Protein 6V33 (pdb70)

Sequence (491 aa):
PIRLLVVSDNKPLSATLLQCIEALAGDLTVDVDLRRYTAYNHTPQSMVDLGARRVIDVKDESVVDLIIEHYDLVLSVHCKQLFPKRLVEGVRCINFHPGFNPFNRGWYPQAFSILNGLPAGATIHVMDEAIDHGHIIVQRQVEVGSGDTSLEVYNKVVEEVEKALMHEECLADILQGQYEVFKPLSEGNYNGIKAYNELCQLDLEETGSLRDHINLLRATSHGDFKNAYFIDESGDKYFIKVVLEKALRHSPIRRLLVVSDNKPLSATLLQCIEALAGDLTVDVDLRYTAYNHTPQSMVDLGARVIDVKDESVVDLIIEHYDLVLSVHCKQLFPKRLVEGVRCINFHPGFNPFNRGWYPQAFSILNGLPAGATIHVMDEAIDHGHIIVQRQVEVGSGDTSLEVYNKVVEVEKALMHECLADILQGQYEVFKPLSEGNYNGIKAYNELCQLDLEETGSLRDHINLLRATSHGDFKNAYFIDESGDKYFIKVVLEKAL

Organism: NCBI:txid200452

Radius of gyration: 31.63 Å; Cα contacts (8 Å, |Δi|>4): 1034; chains: 2; bounding box: 49×87×75 Å

Solvent-accessible surface area: 23309 Å² total; per-residue (Å²): 134,33,93,0,0,0,0,0,22,20,70,67,0,0,21,29,1,44,115,11,11,130,82,38,58,76,122,30,94,25,98,46,48,14,37,25,0,58,107,15,169,114,34,115,48,1,58,103,47,67,6,148,77,17,60,0,97,59,115,67,35,1,73,94,3,60,123,95,24,62,0,0,0,2,0,32,26,103,16,91,5,37,104,103,0,15,121,37,20,80,1,0,15,1,6,22,0,36,2,6,49,0,22,11,92,95,4,7,1,15,3,11,59,70,72,59,36,2,0,0,0,1,3,43,24,52,96,45,70,18,46,3,77,1,21,36,37,88,88,10,126,55,28,38,14,19,10,4,53,70,0,51,73,83,0,12,95,25,1,54,36,0,0,144,110,24,2,32,66,1,4,73,37,110,60,157,63,106,151,16,145,56,114,32,52,91,17,20,81,149,40,17,74,102,35,7,108,17,78,29,116,69,92,14,27,1,75,80,4,4,29,24,2,16,0,1,3,24,31,132,138,108,24,0,48,10,94,34,172,92,54,43,71,30,27,4,48,4,61,27,88,122,18,106,106,158,151,58,32,101,0,0,0,0,0,21,25,71,73,0,0,39,13,0,42,128,7,8,113,80,29,61,75,126,29,81,26,77,52,34,14,26,30,0,35,112,11,158,117,33,116,48,0,65,89,44,67,8,142,73,3,49,0,88,64,106,71,39,0,73,103,4,60,119,81,37,73,1,0,0,3,0,37,27,109,12,95,10,36,106,106,0,18,123,32,19,81,2,0,16,1,8,20,0,33,2,12,61,0,24,13,105,94,4,6,0,12,2,7,63,69,66,65,40,2,0,0,0,0,3,40,29,52,114,48,69,16,61,5,67,1,13,42,43,91,103,18,147,53,16,33,12,19,11,4,57,65,0,53,71,74,0,14,95,26,0,49,35,0,0,119,108,20,4,35,66,1,8,90,35,116,56,160,60,96,154,20,197,67,104,39,45,94,19,22,69,157,35,14,80,115,33,6,111,16,78,21,119,68,90,14,22,0,81,80,3,4,28,26,2,20,0,1,3,25,31,132,143,130,24,0,47,10,97,19,149,91,50,48,72,25,31,4,55,3,61,27,95,117,30,147

Structure (mmCIF, N/CA/C/O backbone):
data_6V33
#
_entry.id   6V33
#
_cell.length_a   90.364
_cell.length_b   90.364
_cell.length_c   124.647
_cell.angle_alpha   90.000
_cell.angle_beta   90.000
_cell.angle_gamma   120.000
#
_symmetry.space_group_name_H-M   'P 32 2 1'
#
loop_
_entity.id
_entity.type
_entity.pdbx_description
1 polymer 'dTDP-4-amino-4,6-dideoxyglucose formyltransferase'
2 non-polymer dTDP-4-amino-4,6-dideoxyglucose
3 non-polymer 'FOLIC ACID'
4 non-polymer 1,2-ETHANEDIOL
5 water water
#
loop_
_atom_site.group_PDB
_atom_site.id
_atom_site.type_symbol
_atom_site.label_atom_id
_atom_site.label_alt_id
_atom_site.label_comp_id
_atom_site.label_asym_id
_atom_site.label_entity_id
_atom_site.label_seq_id
_atom_site.pdbx_PDB_ins_code
_atom_site.Cartn_x
_atom_site.Cartn_y
_atom_site.Cartn_z
_atom_site.occupancy
_atom_site.B_iso_or_equiv
_atom_site.auth_seq_id
_atom_site.auth_comp_id
_atom_site.auth_asym_id
_atom_site.auth_atom_id
_atom_site.pdbx_PDB_model_num
ATOM 1 N N . PRO A 1 12 ? 4.524 -76.767 33.412 1.00 52.15 12 PRO A N 1
ATOM 2 C CA . PRO A 1 12 ? 3.832 -75.774 32.539 1.00 53.88 12 PRO A CA 1
ATOM 3 C C . PRO A 1 12 ? 3.694 -74.371 33.175 1.00 49.96 12 PRO A C 1
ATOM 4 O O . PRO A 1 12 ? 2.687 -74.095 33.777 1.00 54.92 12 PRO A O 1
ATOM 8 N N . ILE A 1 13 ? 4.712 -73.515 33.039 1.00 46.70 13 ILE A N 1
ATOM 9 C CA . ILE A 1 13 ? 4.824 -72.206 33.755 1.00 39.88 13 ILE A CA 1
ATOM 10 C C . ILE A 1 13 ? 3.711 -71.264 33.284 1.00 38.90 13 ILE A C 1
ATOM 11 O O . ILE A 1 13 ? 3.630 -70.948 32.083 1.00 41.27 13 ILE A O 1
ATOM 16 N N . ARG A 1 14 ? 2.881 -70.793 34.204 1.00 41.39 14 ARG A N 1
ATOM 17 C CA . ARG A 1 14 ? 1.785 -69.850 33.871 1.00 41.54 14 ARG A CA 1
ATOM 18 C C . ARG A 1 14 ? 2.318 -68.427 34.036 1.00 38.79 14 ARG A C 1
ATOM 19 O O . ARG A 1 14 ? 2.489 -68.000 35.187 1.00 38.52 14 ARG A O 1
ATOM 27 N N . LEU A 1 15 ? 2.526 -67.722 32.917 1.00 35.12 15 LEU A N 1
ATOM 28 C CA . LEU A 1 15 ? 3.173 -66.386 32.856 1.00 33.46 15 LEU A CA 1
ATOM 29 C C . LEU A 1 15 ? 2.164 -65.324 32.457 1.00 31.54 15 LEU A C 1
ATOM 30 O O . LEU A 1 15 ? 1.540 -65.443 31.387 1.00 31.83 15 LEU A O 1
ATOM 35 N N . LEU A 1 16 ? 2.079 -64.284 33.261 1.00 27.23 16 LEU A N 1
ATOM 36 C CA . LEU A 1 16 ? 1.371 -63.048 32.936 1.00 27.45 16 LEU A CA 1
ATOM 37 C C . LEU A 1 16 ? 2.460 -62.033 32.561 1.00 32.95 16 LEU A C 1
ATOM 38 O O . LEU A 1 16 ? 3.386 -61.816 33.380 1.00 30.00 16 LEU A O 1
ATOM 43 N N . VAL A 1 17 ? 2.365 -61.435 31.374 1.00 29.60 17 VAL A N 1
ATOM 44 C CA . VAL A 1 17 ? 3.256 -60.303 31.007 1.00 33.80 17 VAL A CA 1
ATOM 45 C C . VAL A 1 17 ? 2.415 -59.031 31.004 1.00 32.15 17 VAL A C 1
ATOM 46 O O . VAL A 1 17 ? 1.387 -58.972 30.290 1.00 28.40 17 VAL A O 1
ATOM 50 N N . VAL A 1 18 ? 2.865 -58.033 31.735 1.00 27.68 18 VAL A N 1
ATOM 51 C CA . VAL A 1 18 ? 2.135 -56.763 31.829 1.00 26.20 18 VAL A CA 1
ATOM 52 C C . VAL A 1 18 ? 3.041 -55.718 31.209 1.00 31.19 18 VAL A C 1
ATOM 53 O O . VAL A 1 18 ? 4.095 -55.440 31.793 1.00 27.71 18 VAL A O 1
ATOM 57 N N . SER A 1 19 ? 2.637 -55.174 30.061 1.00 31.45 19 SER A N 1
ATOM 58 C CA . SER A 1 19 ? 3.518 -54.320 29.222 1.00 30.74 19 SER A CA 1
ATOM 59 C C . SER A 1 19 ? 2.715 -53.246 28.512 1.00 33.80 19 SER A C 1
ATOM 60 O O . SER A 1 19 ? 1.600 -53.576 28.007 1.00 35.33 19 SER A O 1
ATOM 63 N N . ASP A 1 20 ? 3.259 -52.024 28.471 1.00 31.13 20 ASP A N 1
ATOM 64 C CA . ASP A 1 20 ? 2.736 -50.941 27.617 1.00 34.31 20 ASP A CA 1
ATOM 65 C C . ASP A 1 20 ? 3.693 -50.661 26.446 1.00 35.21 20 ASP A C 1
ATOM 66 O O . ASP A 1 20 ? 3.521 -49.625 25.792 1.00 40.17 20 ASP A O 1
ATOM 71 N N . ASN A 1 21 ? 4.607 -51.576 26.145 1.00 31.87 21 ASN A N 1
ATOM 72 C CA . ASN A 1 21 ? 5.650 -51.403 25.092 1.00 32.39 21 ASN A CA 1
ATOM 73 C C . ASN A 1 21 ? 5.561 -52.528 24.068 1.00 33.44 21 ASN A C 1
ATOM 74 O O . ASN A 1 21 ? 5.921 -53.668 24.422 1.00 29.46 21 ASN A O 1
ATOM 79 N N . LYS A 1 22 ? 5.151 -52.209 22.822 1.00 29.53 22 LYS A N 1
ATOM 80 C CA . LYS A 1 22 ? 4.951 -53.233 21.771 1.00 31.77 22 LYS A CA 1
ATOM 81 C C . LYS A 1 22 ? 6.277 -53.906 21.408 1.00 27.66 22 LYS A C 1
ATOM 82 O O . LYS A 1 22 ? 6.357 -55.129 21.380 1.00 30.05 22 LYS A O 1
ATOM 88 N N . PRO A 1 23 ? 7.358 -53.178 21.082 1.00 30.87 23 PRO A N 1
ATOM 89 C CA . PRO A 1 23 ? 8.551 -53.837 20.540 1.00 34.54 23 PRO A CA 1
ATOM 90 C C . PRO A 1 23 ? 9.182 -54.807 21.558 1.00 32.73 23 PRO A C 1
ATOM 91 O O . PRO A 1 23 ? 9.614 -55.843 21.161 1.00 33.76 23 PRO A O 1
ATOM 95 N N . LEU A 1 24 ? 9.268 -54.416 22.839 1.00 31.15 24 LEU A N 1
ATOM 96 C CA . LEU A 1 24 ? 9.782 -55.291 23.933 1.00 30.03 24 LEU A CA 1
ATOM 97 C C . LEU A 1 24 ? 8.840 -56.481 24.158 1.00 28.57 24 LEU A C 1
ATOM 98 O O . LEU A 1 24 ? 9.352 -57.570 24.390 1.00 27.50 24 LEU A O 1
ATOM 103 N N . SER A 1 25 ? 7.524 -56.273 24.153 1.00 28.97 25 SER A N 1
ATOM 104 C CA . SER A 1 25 ? 6.526 -57.365 24.253 1.00 29.58 25 SER A CA 1
ATOM 105 C C . SER A 1 25 ? 6.716 -58.323 23.075 1.00 30.78 25 SER A C 1
ATOM 106 O O . SER A 1 25 ? 6.787 -59.522 23.308 1.00 29.54 25 SER A O 1
ATOM 109 N N . ALA A 1 26 ? 6.856 -57.809 21.849 1.00 31.78 26 ALA A N 1
ATOM 110 C CA . ALA A 1 26 ? 7.049 -58.655 20.649 1.00 32.33 26 ALA A CA 1
ATOM 111 C C . ALA A 1 26 ? 8.328 -59.480 20.832 1.00 33.00 26 ALA A C 1
ATOM 112 O O . ALA A 1 26 ? 8.279 -60.715 20.714 1.00 30.94 26 ALA A O 1
ATOM 114 N N . THR A 1 27 ? 9.424 -58.852 21.252 1.00 33.50 27 THR A N 1
ATOM 115 C CA . THR A 1 27 ? 10.697 -59.565 21.510 1.00 33.14 27 THR A CA 1
ATOM 116 C C . THR A 1 27 ? 10.476 -60.642 22.564 1.00 34.60 27 THR A C 1
ATOM 117 O O . THR A 1 27 ? 11.000 -61.803 22.377 1.00 33.43 27 THR A O 1
ATOM 121 N N . LEU A 1 28 ? 9.773 -60.300 23.645 1.00 32.55 28 LEU A N 1
ATOM 122 C CA . LEU A 1 28 ? 9.590 -61.272 24.752 1.00 34.98 28 LEU A CA 1
ATOM 123 C C . LEU A 1 28 ? 8.806 -62.484 24.241 1.00 33.84 28 LEU A C 1
ATOM 124 O O . LEU A 1 28 ? 9.230 -63.587 24.511 1.00 33.71 28 LEU A O 1
ATOM 129 N N . LEU A 1 29 ? 7.715 -62.268 23.508 1.00 37.21 29 LEU A N 1
ATOM 130 C CA . LEU A 1 29 ? 6.870 -63.367 22.930 1.00 37.31 29 LEU A CA 1
ATOM 131 C C . LEU A 1 29 ? 7.724 -64.267 22.021 1.00 41.08 29 LEU A C 1
ATOM 132 O O . LEU A 1 29 ? 7.582 -65.515 22.123 1.00 39.78 29 LEU A O 1
ATOM 137 N N . GLN A 1 30 ? 8.627 -63.678 21.226 1.00 42.88 30 GLN A N 1
ATOM 138 C CA . GLN A 1 30 ? 9.533 -64.409 20.296 1.00 45.27 30 GLN A CA 1
ATOM 139 C C . GLN A 1 30 ? 10.528 -65.254 21.089 1.00 44.17 30 GLN A C 1
ATOM 140 O O . GLN A 1 30 ? 10.781 -66.408 20.653 1.00 40.15 30 GLN A O 1
ATOM 146 N N . CYS A 1 31 ? 11.121 -64.705 22.158 1.00 38.71 31 CYS A N 1
ATOM 147 C CA . CYS A 1 31 ? 12.066 -65.448 23.039 1.00 43.13 31 CYS A CA 1
ATOM 148 C C . CYS A 1 31 ? 11.361 -66.648 23.667 1.00 43.75 31 CYS A C 1
ATOM 149 O O . CYS A 1 31 ? 12.002 -67.700 23.769 1.00 42.77 31 CYS A O 1
ATOM 152 N N . ILE A 1 32 ? 10.119 -66.465 24.118 1.00 40.46 32 ILE A N 1
ATOM 153 C CA . ILE A 1 32 ? 9.326 -67.536 24.777 1.00 45.24 32 ILE A CA 1
ATOM 154 C C . ILE A 1 32 ? 9.030 -68.606 23.718 1.00 48.63 32 ILE A C 1
ATOM 155 O O . ILE A 1 32 ? 9.347 -69.782 24.001 1.00 54.09 32 ILE A O 1
ATOM 160 N N . GLU A 1 33 ? 8.541 -68.214 22.531 1.00 49.34 33 GLU A N 1
ATOM 161 C CA . GLU A 1 33 ? 8.235 -69.154 21.419 1.00 52.33 33 GLU A CA 1
ATOM 162 C C . GLU A 1 33 ? 9.507 -69.934 21.073 1.00 59.00 33 GLU A C 1
ATOM 163 O O . GLU A 1 33 ? 9.388 -71.146 20.843 1.00 57.44 33 GLU A O 1
ATOM 169 N N . ALA A 1 34 ? 10.684 -69.293 21.082 1.00 51.31 34 ALA A N 1
ATOM 170 C CA . ALA A 1 34 ? 11.958 -69.970 20.741 1.00 53.84 34 ALA A CA 1
ATOM 171 C C . ALA A 1 34 ? 12.365 -70.968 21.839 1.00 53.46 34 ALA A C 1
ATOM 172 O O . ALA A 1 34 ? 13.208 -71.822 21.552 1.00 52.87 34 ALA A O 1
ATOM 174 N N . LEU A 1 35 ? 11.794 -70.894 23.042 1.00 51.15 35 LEU A N 1
ATOM 175 C CA . LEU A 1 35 ? 12.148 -71.797 24.179 1.00 54.70 35 LEU A CA 1
ATOM 176 C C . LEU A 1 35 ? 11.162 -72.976 24.260 1.00 59.52 35 LEU A C 1
ATOM 177 O O . LEU A 1 35 ? 11.427 -73.927 25.034 1.00 60.63 35 LEU A O 1
ATOM 182 N N . ALA A 1 36 ? 10.067 -72.930 23.494 1.00 65.76 36 ALA A N 1
ATOM 183 C CA . ALA A 1 36 ? 8.952 -73.907 23.567 1.00 67.63 36 ALA A CA 1
ATOM 184 C C . ALA A 1 36 ? 9.454 -75.337 23.291 1.00 64.46 36 ALA A C 1
ATOM 185 O O . ALA A 1 36 ? 8.641 -76.250 23.400 1.00 65.34 36 ALA A O 1
ATOM 187 N N . GLY A 1 37 ? 10.739 -75.529 22.977 1.00 63.94 37 GLY A N 1
ATOM 188 C CA . GLY A 1 37 ? 11.350 -76.857 22.780 1.00 71.03 37 GLY A CA 1
ATOM 189 C C . GLY A 1 37 ? 11.741 -77.504 24.097 1.00 72.39 37 GLY A C 1
ATOM 190 O O . GLY A 1 37 ? 11.709 -78.744 24.167 1.00 72.20 37 GLY A O 1
ATOM 191 N N . ASP A 1 38 ? 12.073 -76.701 25.113 1.00 74.24 38 ASP A N 1
ATOM 192 C CA . ASP A 1 38 ? 12.706 -77.169 26.378 1.00 72.16 38 ASP A CA 1
ATOM 193 C C . ASP A 1 38 ? 11.838 -76.793 27.593 1.00 66.64 38 ASP A C 1
ATOM 194 O O . ASP A 1 38 ? 12.148 -77.214 28.713 1.00 61.67 38 ASP A O 1
ATOM 199 N N . LEU A 1 39 ? 10.802 -75.987 27.401 1.00 62.29 39 LEU A N 1
ATOM 200 C CA . LEU A 1 39 ? 10.134 -75.278 28.516 1.00 57.05 39 LEU A CA 1
ATOM 201 C C . LEU A 1 39 ? 8.759 -74.873 28.030 1.00 53.39 39 LEU A C 1
ATOM 202 O O . LEU A 1 39 ? 8.676 -74.143 27.019 1.00 56.96 39 LEU A O 1
ATOM 207 N N . THR A 1 40 ? 7.722 -75.400 28.651 1.00 53.88 40 THR A N 1
ATOM 208 C CA . THR A 1 40 ? 6.335 -75.087 28.245 1.00 52.69 40 THR A CA 1
ATOM 209 C C . THR A 1 40 ? 5.904 -73.883 29.071 1.00 48.80 40 THR A C 1
ATOM 210 O O . THR A 1 40 ? 6.072 -73.907 30.305 1.00 47.88 40 THR A O 1
ATOM 214 N N . VAL A 1 41 ? 5.482 -72.823 28.387 1.00 48.76 41 VAL A N 1
ATOM 215 C CA . VAL A 1 41 ? 5.008 -71.561 29.019 1.00 46.66 41 VAL A CA 1
ATOM 216 C C . VAL A 1 41 ? 3.653 -71.235 28.412 1.00 46.75 41 VAL A C 1
ATOM 217 O O . VAL A 1 41 ? 3.549 -71.277 27.191 1.00 42.84 41 VAL A O 1
ATOM 221 N N . ASP A 1 42 ? 2.655 -71.025 29.256 1.00 39.36 42 ASP A N 1
ATOM 222 C CA . ASP A 1 42 ? 1.357 -70.437 28.872 1.00 44.70 42 ASP A CA 1
ATOM 223 C C . ASP A 1 42 ? 1.413 -68.942 29.174 1.00 42.20 42 ASP A C 1
ATOM 224 O O . ASP A 1 42 ? 1.452 -68.584 30.341 1.00 38.94 42 ASP A O 1
ATOM 229 N N . VAL A 1 43 ? 1.376 -68.099 28.149 1.00 40.62 43 VAL A N 1
ATOM 230 C CA . VAL A 1 43 ? 1.586 -66.637 28.322 1.00 40.42 43 VAL A CA 1
ATOM 231 C C . VAL A 1 43 ? 0.244 -65.929 28.203 1.00 39.61 43 VAL A C 1
ATOM 232 O O . VAL A 1 43 ? -0.446 -66.138 27.174 1.00 40.07 43 VAL A O 1
ATOM 236 N N . ASP A 1 44 ? -0.073 -65.046 29.145 1.00 36.55 44 ASP A N 1
ATOM 237 C CA . ASP A 1 44 ? -1.082 -63.995 28.890 1.00 36.97 44 ASP A CA 1
ATOM 238 C C . ASP A 1 44 ? -0.351 -62.681 28.785 1.00 38.70 44 ASP A C 1
ATOM 239 O O . ASP A 1 44 ? 0.542 -62.436 29.643 1.00 34.02 44 ASP A O 1
ATOM 244 N N . LEU A 1 45 ? -0.741 -61.878 27.791 1.00 36.72 45 LEU A N 1
ATOM 245 C CA . LEU A 1 45 ? -0.162 -60.546 27.579 1.00 32.64 45 LEU A CA 1
ATOM 246 C C . LEU A 1 45 ? -1.233 -59.516 27.868 1.00 32.55 45 LEU A C 1
ATOM 247 O O . LEU A 1 45 ? -2.324 -59.631 27.273 1.00 33.91 45 LEU A O 1
ATOM 252 N N . ARG A 1 46 ? -0.906 -58.508 28.668 1.00 30.27 46 ARG A N 1
ATOM 253 C CA A ARG A 1 46 ? -1.859 -57.431 29.048 0.50 31.03 46 ARG A CA 1
ATOM 254 C CA B ARG A 1 46 ? -1.864 -57.432 29.019 0.50 32.45 46 ARG A CA 1
ATOM 255 C C . ARG A 1 46 ? -1.130 -56.089 29.026 1.00 32.66 46 ARG A C 1
ATOM 256 O O . ARG A 1 46 ? 0.098 -56.060 29.266 1.00 32.97 46 ARG A O 1
ATOM 271 N N . TYR A 1 47 ? -1.873 -55.023 28.800 1.00 30.35 47 TYR A N 1
ATOM 272 C CA . TYR A 1 47 ? -1.394 -53.635 28.874 1.00 34.32 47 TYR A CA 1
ATOM 273 C C . TYR A 1 47 ? -2.243 -52.986 29.944 1.00 29.05 47 TYR A C 1
ATOM 274 O O . TYR A 1 47 ? -3.208 -53.586 30.378 1.00 33.41 47 TYR A O 1
ATOM 283 N N . THR A 1 48 ? -1.916 -51.775 30.329 1.00 32.97 48 THR A N 1
ATOM 284 C CA . THR A 1 48 ? -2.541 -51.172 31.525 1.00 38.04 48 THR A CA 1
ATOM 285 C C . THR A 1 48 ? -3.460 -50.022 31.130 1.00 42.06 48 THR A C 1
ATOM 286 O O . THR A 1 48 ? -3.346 -49.502 29.968 1.00 40.36 48 THR A O 1
ATOM 290 N N . ALA A 1 49 ? -4.284 -49.640 32.108 1.00 49.46 49 ALA A N 1
ATOM 291 C CA . ALA A 1 49 ? -5.343 -48.611 32.031 1.00 54.51 49 ALA A CA 1
ATOM 292 C C . ALA A 1 49 ? -4.724 -47.274 31.643 1.00 62.79 49 ALA A C 1
ATOM 293 O O . ALA A 1 49 ? -5.398 -46.487 30.957 1.00 79.38 49 ALA A O 1
ATOM 295 N N . TYR A 1 50 ? -3.474 -47.033 32.024 1.00 53.27 50 TYR A N 1
ATOM 296 C CA . TYR A 1 50 ? -2.780 -45.760 31.709 1.00 57.55 50 TYR A CA 1
ATOM 297 C C . TYR A 1 50 ? -2.416 -45.715 30.223 1.00 55.65 50 TYR A C 1
ATOM 298 O O . TYR A 1 50 ? -2.151 -44.610 29.713 1.00 67.97 50 TYR A O 1
ATOM 307 N N . ASN A 1 51 ? -2.382 -46.856 29.537 1.00 48.69 51 ASN A N 1
ATOM 308 C CA . ASN A 1 51 ? -2.081 -46.862 28.085 1.00 46.79 51 ASN A CA 1
ATOM 309 C C . ASN A 1 51 ? -3.196 -46.076 27.366 1.00 50.65 51 ASN A C 1
ATOM 310 O O . ASN A 1 51 ? -4.298 -46.628 27.112 1.00 48.67 51 ASN A O 1
ATOM 315 N N . HIS A 1 52 ? -2.927 -44.821 27.046 1.00 53.60 52 HIS A N 1
ATOM 316 C CA . HIS A 1 52 ? -3.864 -43.931 26.312 1.00 65.19 52 HIS A CA 1
ATOM 317 C C . HIS A 1 52 ? -3.978 -44.380 24.849 1.00 56.66 52 HIS A C 1
ATOM 318 O O . HIS A 1 52 ? -4.963 -43.992 24.203 1.00 61.79 52 HIS A O 1
ATOM 325 N N . THR A 1 53 ? -3.016 -45.160 24.346 1.00 56.76 53 THR A N 1
ATOM 326 C CA . THR A 1 53 ? -2.843 -45.477 22.898 1.00 51.04 53 THR A CA 1
ATOM 327 C C . THR A 1 53 ? -2.431 -46.936 22.735 1.00 43.60 53 THR A C 1
ATOM 328 O O . THR A 1 53 ? -1.326 -47.279 22.303 1.00 43.14 53 THR A O 1
ATOM 332 N N . PRO A 1 54 ? -3.380 -47.837 23.007 1.00 40.87 54 PRO A N 1
ATOM 333 C CA . PRO A 1 54 ? -3.069 -49.258 23.143 1.00 37.88 54 PRO A CA 1
ATOM 334 C C . PRO A 1 54 ? -3.158 -50.178 21.922 1.00 40.03 54 PRO A C 1
ATOM 335 O O . PRO A 1 54 ? -3.092 -51.403 22.136 1.00 34.49 54 PRO A O 1
ATOM 339 N N . GLN A 1 55 ? -3.340 -49.634 20.708 1.00 41.53 55 GLN A N 1
ATOM 340 C CA . GLN A 1 55 ? -3.727 -50.477 19.541 1.00 39.71 55 GLN A CA 1
ATOM 341 C C . GLN A 1 55 ? -2.558 -51.376 19.158 1.00 39.00 55 GLN A C 1
ATOM 342 O O . GLN A 1 55 ? -2.823 -52.550 18.775 1.00 43.24 55 GLN A O 1
ATOM 348 N N . SER A 1 56 ? -1.324 -50.877 19.290 1.00 35.39 56 SER A N 1
ATOM 349 C CA . SER A 1 56 ? -0.097 -51.645 18.942 1.00 39.10 56 SER A CA 1
ATOM 350 C C . SER A 1 56 ? 0.039 -52.861 19.865 1.00 38.67 56 SER A C 1
ATOM 351 O O . SER A 1 56 ? 0.496 -53.937 19.381 1.00 41.18 56 SER A O 1
ATOM 354 N N . MET A 1 57 ? -0.316 -52.699 21.146 1.00 32.41 57 MET A N 1
ATOM 355 C CA . MET A 1 57 ? -0.425 -53.851 22.083 1.00 33.31 57 MET A CA 1
ATOM 356 C C . MET A 1 57 ? -1.611 -54.747 21.669 1.00 32.74 57 MET A C 1
ATOM 357 O O . MET A 1 57 ? -1.463 -56.012 21.639 1.00 32.54 57 MET A O 1
ATOM 362 N N . VAL A 1 58 ? -2.786 -54.173 21.369 1.00 36.48 58 VAL A N 1
ATOM 363 C CA . VAL A 1 58 ? -3.964 -55.005 20.956 1.00 35.54 58 VAL A CA 1
ATOM 364 C C . VAL A 1 58 ? -3.556 -55.868 19.753 1.00 36.96 58 VAL A C 1
ATOM 365 O O . VAL A 1 58 ? -3.989 -57.013 19.701 1.00 39.32 58 VAL A O 1
ATOM 369 N N . ASP A 1 59 ? -2.758 -55.322 18.834 1.00 40.54 59 ASP A N 1
ATOM 370 C CA . ASP A 1 59 ? -2.297 -56.019 17.594 1.00 40.39 59 ASP A CA 1
ATOM 371 C C . ASP A 1 59 ? -1.492 -57.269 17.950 1.00 39.40 59 ASP A C 1
ATOM 372 O O . ASP A 1 59 ? -1.490 -58.209 17.123 1.00 39.85 59 ASP A O 1
ATOM 377 N N . LEU A 1 60 ? -0.853 -57.285 19.131 1.00 38.45 60 LEU A N 1
ATOM 378 C CA . LEU A 1 60 ? -0.104 -58.465 19.655 1.00 39.60 60 LEU A CA 1
ATOM 379 C C . LEU A 1 60 ? -1.025 -59.431 20.403 1.00 37.05 60 LEU A C 1
ATOM 380 O O . LEU A 1 60 ? -0.496 -60.390 20.926 1.00 39.24 60 LEU A O 1
ATOM 385 N N . GLY A 1 61 ? -2.326 -59.152 20.521 1.00 37.22 61 GLY A N 1
ATOM 386 C CA . GLY A 1 61 ? -3.308 -60.029 21.188 1.00 36.89 61 GLY A CA 1
ATOM 387 C C . GLY A 1 61 ? -3.552 -59.639 22.632 1.00 40.32 61 GLY A C 1
ATOM 388 O O . GLY A 1 61 ? -4.236 -60.383 23.353 1.00 46.93 61 GLY A O 1
ATOM 389 N N . ALA A 1 62 ? -3.061 -58.483 23.063 1.00 39.16 62 ALA A N 1
ATOM 390 C CA . ALA A 1 62 ? -3.163 -58.045 24.469 1.00 39.07 62 ALA A CA 1
ATOM 391 C C . ALA A 1 62 ? -4.564 -57.500 24.751 1.00 37.41 62 ALA A C 1
ATOM 392 O O . ALA A 1 62 ? -5.250 -57.122 23.803 1.00 44.20 62 ALA A O 1
ATOM 394 N N . ARG A 1 63 ? -4.964 -57.414 26.020 1.00 37.71 63 ARG A N 1
ATOM 395 C CA A ARG A 1 63 ? -6.078 -56.511 26.425 0.50 39.15 63 ARG A CA 1
ATOM 396 C CA B ARG A 1 63 ? -6.128 -56.601 26.477 0.50 39.36 63 ARG A CA 1
ATOM 397 C C . ARG A 1 63 ? -5.743 -55.918 27.785 1.00 40.51 63 ARG A C 1
ATOM 398 O O . ARG A 1 63 ? -4.638 -56.240 28.292 1.00 37.45 63 ARG A O 1
ATOM 413 N N . VAL A 1 64 ? -6.620 -55.041 28.289 1.00 33.18 64 VAL A N 1
ATOM 414 C CA . VAL A 1 64 ? -6.305 -54.166 29.443 1.00 34.89 64 VAL A CA 1
ATOM 415 C C . VAL A 1 64 ? -6.320 -55.008 30.734 1.00 33.22 64 VAL A C 1
ATOM 416 O O . VAL A 1 64 ? -6.914 -56.061 30.738 1.00 30.93 64 VAL A O 1
ATOM 420 N N . ILE A 1 65 ? -5.543 -54.607 31.741 1.00 32.83 65 ILE A N 1
ATOM 421 C CA . ILE A 1 65 ? -5.597 -55.150 33.130 1.00 32.86 65 ILE A CA 1
ATOM 422 C C . ILE A 1 65 ? -5.419 -53.943 34.031 1.00 35.84 65 ILE A C 1
ATOM 423 O O . ILE A 1 65 ? -4.681 -52.991 33.645 1.00 39.75 65 ILE A O 1
ATOM 428 N N . ASP A 1 66 ? -6.169 -53.907 35.128 1.00 34.71 66 ASP A N 1
ATOM 429 C CA . ASP A 1 66 ? -5.981 -52.918 36.201 1.00 33.46 66 ASP A CA 1
ATOM 430 C C . ASP A 1 66 ? -5.346 -53.685 37.367 1.00 38.04 66 ASP A C 1
ATOM 431 O O . ASP A 1 66 ? -6.023 -54.418 38.098 1.00 29.08 66 ASP A O 1
ATOM 436 N N . VAL A 1 67 ? -4.053 -53.538 37.522 1.00 32.19 67 VAL A N 1
ATOM 437 C CA . VAL A 1 67 ? -3.250 -54.369 38.457 1.00 33.96 67 VAL A CA 1
ATOM 438 C C . VAL A 1 67 ? -3.554 -53.908 39.894 1.00 33.02 67 VAL A C 1
ATOM 439 O O . VAL A 1 67 ? -3.237 -54.637 40.847 1.00 36.08 67 VAL A O 1
ATOM 443 N N . LYS A 1 68 ? -4.138 -52.724 40.066 1.00 36.62 68 LYS A N 1
ATOM 444 C CA . LYS A 1 68 ? -4.509 -52.175 41.393 1.00 38.25 68 LYS A CA 1
ATOM 445 C C . LYS A 1 68 ? -5.877 -52.704 41.825 1.00 37.70 68 LYS A C 1
ATOM 446 O O . LYS A 1 68 ? -6.195 -52.504 42.996 1.00 41.09 68 LYS A O 1
ATOM 452 N N . ASP A 1 69 ? -6.660 -53.304 40.928 1.00 34.47 69 ASP A N 1
ATOM 453 C CA . ASP A 1 69 ? -8.000 -53.868 41.258 1.00 37.01 69 ASP A CA 1
ATOM 454 C C . ASP A 1 69 ? -7.833 -55.097 42.181 1.00 35.17 69 ASP A C 1
ATOM 455 O O . ASP A 1 69 ? -7.159 -56.070 41.771 1.00 31.33 69 ASP A O 1
ATOM 460 N N . GLU A 1 70 ? -8.444 -55.103 43.378 1.00 35.57 70 GLU A N 1
ATOM 461 C CA . GLU A 1 70 ? -8.220 -56.187 44.383 1.00 35.82 70 GLU A CA 1
ATOM 462 C C . GLU A 1 70 ? -8.619 -57.559 43.813 1.00 34.86 70 GLU A C 1
ATOM 463 O O . GLU A 1 70 ? -7.865 -58.496 44.051 1.00 33.03 70 GLU A O 1
ATOM 469 N N . SER A 1 71 ? -9.721 -57.691 43.058 1.00 31.45 71 SER A N 1
ATOM 470 C CA . SER A 1 71 ? -10.141 -58.975 42.441 1.00 31.17 71 SER A CA 1
ATOM 471 C C . SER A 1 71 ? -9.129 -59.424 41.393 1.00 33.28 71 SER A C 1
ATOM 472 O O . SER A 1 71 ? -8.872 -60.616 41.313 1.00 29.84 71 SER A O 1
ATOM 475 N N . VAL A 1 72 ? -8.593 -58.496 40.594 1.00 30.42 72 VAL A N 1
ATOM 476 C CA . VAL A 1 72 ? -7.504 -58.858 39.646 1.00 31.05 72 VAL A CA 1
ATOM 477 C C . VAL A 1 72 ? -6.312 -59.401 40.455 1.00 29.67 72 VAL A C 1
ATOM 478 O O . VAL A 1 72 ? -5.744 -60.450 40.064 1.00 30.47 72 VAL A O 1
ATOM 482 N N . VAL A 1 73 ? -5.931 -58.735 41.549 1.00 29.38 73 VAL A N 1
ATOM 483 C CA . VAL A 1 73 ? -4.804 -59.247 42.397 1.00 32.90 73 VAL A CA 1
ATOM 484 C C . VAL A 1 73 ? -5.101 -60.691 42.826 1.00 31.37 73 VAL A C 1
ATOM 485 O O . VAL A 1 73 ? -4.257 -61.590 42.596 1.00 31.09 73 VAL A O 1
ATOM 489 N N . ASP A 1 74 ? -6.271 -60.941 43.411 1.00 35.82 74 ASP A N 1
ATOM 490 C CA . ASP A 1 74 ? -6.685 -62.316 43.805 1.00 33.88 74 ASP A CA 1
ATOM 491 C C . ASP A 1 74 ? -6.417 -63.257 42.633 1.00 33.71 74 ASP A C 1
ATOM 492 O O . ASP A 1 74 ? -5.878 -64.363 42.835 1.00 30.74 74 ASP A O 1
ATOM 497 N N . LEU A 1 75 ? -6.890 -62.864 41.450 1.00 37.64 75 LEU A N 1
ATOM 498 C CA . LEU A 1 75 ? -6.972 -63.765 40.286 1.00 40.82 75 LEU A CA 1
ATOM 499 C C . LEU A 1 75 ? -5.549 -63.984 39.784 1.00 38.30 75 LEU A C 1
ATOM 500 O O . LEU A 1 75 ? -5.236 -65.126 39.351 1.00 36.25 75 LEU A O 1
ATOM 505 N N . ILE A 1 76 ? -4.682 -62.964 39.882 1.00 33.02 76 ILE A N 1
ATOM 506 C CA . ILE A 1 76 ? -3.291 -63.120 39.344 1.00 34.22 76 ILE A CA 1
ATOM 507 C C . ILE A 1 76 ? -2.562 -64.161 40.209 1.00 31.01 76 ILE A C 1
ATOM 508 O O . ILE A 1 76 ? -1.894 -65.090 39.650 1.00 36.37 76 ILE A O 1
ATOM 513 N N . ILE A 1 77 ? -2.654 -64.001 41.531 1.00 35.39 77 ILE A N 1
ATOM 514 C CA . ILE A 1 77 ? -2.013 -64.889 42.532 1.00 36.79 77 ILE A CA 1
ATOM 515 C C . ILE A 1 77 ? -2.514 -66.314 42.315 1.00 42.41 77 ILE A C 1
ATOM 516 O O . ILE A 1 77 ? -1.734 -67.218 42.559 1.00 39.13 77 ILE A O 1
ATOM 521 N N . GLU A 1 78 ? -3.776 -66.475 41.913 1.00 44.44 78 GLU A N 1
ATOM 522 C CA . GLU A 1 78 ? -4.405 -67.793 41.666 1.00 52.37 78 GLU A CA 1
ATOM 523 C C . GLU A 1 78 ? -3.879 -68.370 40.345 1.00 51.74 78 GLU A C 1
ATOM 524 O O . GLU A 1 78 ? -3.465 -69.525 40.352 1.00 45.54 78 GLU A O 1
ATOM 530 N N . HIS A 1 79 ? -3.905 -67.598 39.256 1.00 44.89 79 HIS A N 1
ATOM 531 C CA . HIS A 1 79 ? -3.746 -68.111 37.871 1.00 47.98 79 HIS A CA 1
ATOM 532 C C . HIS A 1 79 ? -2.285 -68.096 37.394 1.00 42.38 79 HIS A C 1
ATOM 533 O O . HIS A 1 79 ? -2.054 -68.675 36.324 1.00 42.15 79 HIS A O 1
ATOM 540 N N . TYR A 1 80 ? -1.319 -67.457 38.073 1.00 38.60 80 TYR A N 1
ATOM 541 C CA . TYR A 1 80 ? 0.031 -67.315 37.460 1.00 37.91 80 TYR A CA 1
ATOM 542 C C . TYR A 1 80 ? 1.151 -67.697 38.414 1.00 36.55 80 TYR A C 1
ATOM 543 O O . TYR A 1 80 ? 1.042 -67.418 39.591 1.00 41.89 80 TYR A O 1
ATOM 552 N N . ASP A 1 81 ? 2.199 -68.319 37.871 1.00 33.86 81 ASP A N 1
ATOM 553 C CA . ASP A 1 81 ? 3.439 -68.691 38.604 1.00 36.19 81 ASP A CA 1
ATOM 554 C C . ASP A 1 81 ? 4.421 -67.505 38.686 1.00 35.96 81 ASP A C 1
ATOM 555 O O . ASP A 1 81 ? 5.317 -67.565 39.518 1.00 32.53 81 ASP A O 1
ATOM 560 N N . LEU A 1 82 ? 4.290 -66.494 37.821 1.00 36.22 82 LEU A N 1
ATOM 561 C CA . LEU A 1 82 ? 5.323 -65.451 37.580 1.00 31.22 82 LEU A CA 1
ATOM 562 C C . LEU A 1 82 ? 4.662 -64.310 36.806 1.00 32.94 82 LEU A C 1
ATOM 563 O O . LEU A 1 82 ? 3.843 -64.569 35.900 1.00 33.50 82 LEU A O 1
ATOM 568 N N . VAL A 1 83 ? 4.925 -63.081 37.199 1.00 28.00 83 VAL A N 1
ATOM 569 C CA . VAL A 1 83 ? 4.486 -61.883 36.448 1.00 27.52 83 VAL A CA 1
ATOM 570 C C . VAL A 1 83 ? 5.745 -61.139 35.991 1.00 29.63 83 VAL A C 1
ATOM 571 O O . VAL A 1 83 ? 6.644 -60.899 36.842 1.00 25.91 83 VAL A O 1
ATOM 575 N N . LEU A 1 84 ? 5.842 -60.857 34.683 1.00 31.66 84 LEU A N 1
ATOM 576 C CA . LEU A 1 84 ? 6.876 -59.958 34.097 1.00 29.75 84 LEU A CA 1
ATOM 577 C C . LEU A 1 84 ? 6.232 -58.621 33.767 1.00 32.56 84 LEU A C 1
ATOM 578 O O . LEU A 1 84 ? 5.249 -58.585 32.964 1.00 33.13 84 LEU A O 1
ATOM 583 N N . SER A 1 85 ? 6.768 -57.568 34.375 1.00 27.07 85 SER A N 1
ATOM 584 C CA . SER A 1 85 ? 6.469 -56.153 34.083 1.00 28.24 85 SER A CA 1
ATOM 585 C C . SER A 1 85 ? 7.484 -55.693 33.032 1.00 29.32 85 SER A C 1
ATOM 586 O O . SER A 1 85 ? 8.706 -55.801 33.303 1.00 28.71 85 SER A O 1
ATOM 589 N N . VAL A 1 86 ? 7.020 -55.301 31.841 1.00 27.73 86 VAL A N 1
ATOM 590 C CA . VAL A 1 86 ? 7.923 -54.747 30.793 1.00 27.18 86 VAL A CA 1
ATOM 591 C C . VAL A 1 86 ? 7.426 -53.375 30.388 1.00 26.94 86 VAL A C 1
ATOM 592 O O . VAL A 1 86 ? 6.531 -53.346 29.562 1.00 29.51 86 VAL A O 1
ATOM 596 N N . HIS A 1 87 ? 7.982 -52.318 30.980 1.00 26.61 87 HIS A N 1
ATOM 597 C CA . HIS A 1 87 ? 7.683 -50.903 30.655 1.00 33.25 87 HIS A CA 1
ATOM 598 C C . HIS A 1 87 ? 6.179 -50.760 30.858 1.00 34.40 87 HIS A C 1
ATOM 599 O O . HIS A 1 87 ? 5.428 -50.427 29.927 1.00 33.26 87 HIS A O 1
ATOM 606 N N . CYS A 1 88 ? 5.785 -51.132 32.054 1.00 34.62 88 CYS A N 1
ATOM 607 C CA . CYS A 1 88 ? 4.399 -51.136 32.538 1.00 33.49 88 CYS A CA 1
ATOM 608 C C . CYS A 1 88 ? 4.156 -49.801 33.241 1.00 33.25 88 CYS A C 1
ATOM 609 O O . CYS A 1 88 ? 5.006 -49.393 34.047 1.00 36.66 88 CYS A O 1
ATOM 612 N N . LYS A 1 89 ? 3.039 -49.147 32.959 1.00 30.19 89 LYS A N 1
ATOM 613 C CA . LYS A 1 89 ? 2.742 -47.773 33.444 1.00 34.38 89 LYS A CA 1
ATOM 614 C C . LYS A 1 89 ? 2.028 -47.785 34.802 1.00 33.08 89 LYS A C 1
ATOM 615 O O . LYS A 1 89 ? 1.551 -46.720 35.215 1.00 36.20 89 LYS A O 1
ATOM 621 N N . GLN A 1 90 ? 1.900 -48.931 35.464 1.00 33.25 90 GLN A N 1
ATOM 622 C CA . GLN A 1 90 ? 1.084 -49.003 36.709 1.00 33.28 90 GLN A CA 1
ATOM 623 C C . GLN A 1 90 ? 1.927 -49.601 37.847 1.00 28.10 90 GLN A C 1
ATOM 624 O O . GLN A 1 90 ? 2.693 -50.531 37.589 1.00 26.28 90 GLN A O 1
ATOM 630 N N . LEU A 1 91 ? 1.793 -49.031 39.051 1.00 29.57 91 LEU A N 1
ATOM 631 C CA . LEU A 1 91 ? 2.443 -49.510 40.304 1.00 34.29 91 LEU A CA 1
ATOM 632 C C . LEU A 1 91 ? 1.782 -50.820 40.711 1.00 31.77 91 LEU A C 1
ATOM 633 O O . LEU A 1 91 ? 0.521 -50.844 40.827 1.00 33.68 91 LEU A O 1
ATOM 638 N N . PHE A 1 92 ? 2.543 -51.901 40.842 1.00 31.95 92 PHE A N 1
ATOM 639 C CA . PHE A 1 92 ? 1.936 -53.158 41.344 1.00 30.18 92 PHE A CA 1
ATOM 640 C C . PHE A 1 92 ? 1.695 -52.919 42.827 1.00 32.66 92 PHE A C 1
ATOM 641 O O . PHE A 1 92 ? 2.614 -52.465 43.512 1.00 28.45 92 PHE A O 1
ATOM 649 N N . PRO A 1 93 ? 0.500 -53.220 43.383 1.00 31.92 93 PRO A N 1
ATOM 650 C CA . PRO A 1 93 ? 0.302 -53.053 44.826 1.00 30.60 93 PRO A CA 1
ATOM 651 C C . PRO A 1 93 ? 1.088 -54.098 45.646 1.00 26.93 93 PRO A C 1
ATOM 652 O O . PRO A 1 93 ? 1.523 -55.147 45.134 1.00 26.27 93 PRO A O 1
ATOM 656 N N . LYS A 1 94 ? 1.291 -53.767 46.914 1.00 27.70 94 LYS A N 1
ATOM 657 C CA . LYS A 1 94 ? 1.991 -54.583 47.944 1.00 29.30 94 LYS A CA 1
ATOM 658 C C . LYS A 1 94 ? 1.513 -56.034 47.920 1.00 26.36 94 LYS A C 1
ATOM 659 O O . LYS A 1 94 ? 2.353 -56.943 47.765 1.00 30.84 94 LYS A O 1
ATOM 665 N N . ARG A 1 95 ? 0.206 -56.276 47.974 1.00 28.49 95 ARG A N 1
ATOM 666 C CA . ARG A 1 95 ? -0.310 -57.666 48.129 1.00 28.89 95 ARG A CA 1
ATOM 667 C C . ARG A 1 95 ? 0.066 -58.455 46.869 1.00 31.40 95 ARG A C 1
ATOM 668 O O . ARG A 1 95 ? 0.337 -59.653 46.984 1.00 27.41 95 ARG A O 1
ATOM 676 N N . LEU A 1 96 ? 0.199 -57.789 45.704 1.00 28.96 96 LEU A N 1
ATOM 677 C CA . LEU A 1 96 ? 0.524 -58.485 44.434 1.00 25.97 96 LEU A CA 1
ATOM 678 C C . LEU A 1 96 ? 1.986 -58.884 44.448 1.00 27.00 96 LEU A C 1
ATOM 679 O O . LEU A 1 96 ? 2.236 -60.076 44.239 1.00 28.97 96 LEU A O 1
ATOM 684 N N . VAL A 1 97 ? 2.914 -57.949 44.718 1.00 27.40 97 VAL A N 1
ATOM 685 C CA . VAL A 1 97 ? 4.372 -58.263 44.646 1.00 29.12 97 VAL A CA 1
ATOM 686 C C . VAL A 1 97 ? 4.760 -59.216 45.792 1.00 29.30 97 VAL A C 1
ATOM 687 O O . VAL A 1 97 ? 5.700 -59.965 45.599 1.00 27.33 97 VAL A O 1
ATOM 691 N N . GLU A 1 98 ? 4.051 -59.201 46.911 1.00 28.73 98 GLU A N 1
ATOM 692 C CA . GLU A 1 98 ? 4.309 -60.173 48.002 1.00 32.78 98 GLU A CA 1
ATOM 693 C C . GLU A 1 98 ? 3.562 -61.485 47.757 1.00 35.07 98 GLU A C 1
ATOM 694 O O . GLU A 1 98 ? 3.925 -62.443 48.433 1.00 37.79 98 GLU A O 1
ATOM 700 N N . GLY A 1 99 ? 2.609 -61.554 46.812 1.00 31.93 99 GLY A N 1
ATOM 701 C CA . GLY A 1 99 ? 1.716 -62.719 46.644 1.00 29.89 99 GLY A CA 1
ATOM 702 C C . GLY A 1 99 ? 2.199 -63.666 45.562 1.00 32.48 99 GLY A C 1
ATOM 703 O O . GLY A 1 99 ? 1.831 -64.844 45.572 1.00 30.14 99 GLY A O 1
ATOM 704 N N . VAL A 1 100 ? 2.994 -63.167 44.621 1.00 29.12 100 VAL A N 1
ATOM 705 C CA . VAL A 1 100 ? 3.514 -63.973 43.493 1.00 28.81 100 VAL A CA 1
ATOM 706 C C . VAL A 1 100 ? 4.845 -63.352 43.066 1.00 26.13 100 VAL A C 1
ATOM 707 O O . VAL A 1 100 ? 5.032 -62.129 43.318 1.00 30.21 100 VAL A O 1
ATOM 711 N N . ARG A 1 101 ? 5.711 -64.124 42.419 1.00 25.89 101 ARG A N 1
ATOM 712 C CA . ARG A 1 101 ? 7.007 -63.591 41.935 1.00 29.63 101 ARG A CA 1
ATOM 713 C C . ARG A 1 101 ? 6.717 -62.601 40.807 1.00 31.22 101 ARG A C 1
ATOM 714 O O . ARG A 1 101 ? 6.067 -63.017 39.835 1.00 28.45 101 ARG A O 1
ATOM 722 N N . CYS A 1 102 ? 7.083 -61.321 41.007 1.00 30.12 102 CYS A N 1
ATOM 723 C CA . CYS A 1 102 ? 6.970 -60.200 40.043 1.00 26.36 102 CYS A CA 1
ATOM 724 C C . CYS A 1 102 ? 8.364 -59.628 39.741 1.00 26.87 102 CYS A C 1
ATOM 725 O O . CYS A 1 102 ? 9.061 -59.252 40.694 1.00 26.30 102 CYS A O 1
ATOM 728 N N . ILE A 1 103 ? 8.734 -59.626 38.456 1.00 26.48 103 ILE A N 1
ATOM 729 C CA . ILE A 1 103 ? 10.072 -59.205 37.933 1.00 24.75 103 ILE A CA 1
ATOM 730 C C . ILE A 1 103 ? 9.824 -58.084 36.924 1.00 25.21 103 ILE A C 1
ATOM 731 O O . ILE A 1 103 ? 8.916 -58.243 36.041 1.00 26.15 103 ILE A O 1
ATOM 736 N N . ASN A 1 104 ? 10.532 -56.972 37.094 1.00 21.63 104 ASN A N 1
ATOM 737 C CA . ASN A 1 104 ? 10.394 -55.752 36.262 1.00 23.60 104 ASN A CA 1
ATOM 738 C C . ASN A 1 104 ? 11.621 -55.644 35.351 1.00 25.08 104 ASN A C 1
ATOM 739 O O . ASN A 1 104 ? 12.762 -55.914 35.841 1.00 25.16 104 ASN A O 1
ATOM 744 N N . PHE A 1 105 ? 11.389 -55.273 34.083 1.00 25.34 105 PHE A N 1
ATOM 745 C CA . PHE A 1 105 ? 12.418 -54.832 33.102 1.00 28.62 105 PHE A CA 1
ATOM 746 C C . PHE A 1 105 ? 12.347 -53.315 33.073 1.00 28.95 105 PHE A C 1
ATOM 747 O O . PHE A 1 105 ? 11.332 -52.768 32.589 1.00 34.88 105 PHE A O 1
ATOM 755 N N . HIS A 1 106 ? 13.340 -52.669 33.686 1.00 25.38 106 HIS A N 1
ATOM 756 C CA . HIS A 1 106 ? 13.418 -51.216 33.902 1.00 24.27 106 HIS A CA 1
ATOM 757 C C . HIS A 1 106 ? 14.475 -50.632 32.972 1.00 27.92 106 HIS A C 1
ATOM 758 O O . HIS A 1 106 ? 15.603 -51.123 32.919 1.00 26.61 106 HIS A O 1
ATOM 765 N N . PRO A 1 107 ? 14.141 -49.565 32.212 1.00 24.97 107 PRO A N 1
ATOM 766 C CA . PRO A 1 107 ? 15.102 -48.977 31.290 1.00 26.57 107 PRO A CA 1
ATOM 767 C C . PRO A 1 107 ? 16.003 -47.975 32.005 1.00 27.22 107 PRO A C 1
ATOM 768 O O . PRO A 1 107 ? 16.196 -46.900 31.488 1.00 24.69 107 PRO A O 1
ATOM 772 N N . GLY A 1 108 ? 16.546 -48.371 33.160 1.00 25.15 108 GLY A N 1
ATOM 773 C CA . GLY A 1 108 ? 17.516 -47.592 33.931 1.00 23.21 108 GLY A CA 1
ATOM 774 C C . GLY A 1 108 ? 18.522 -48.519 34.585 1.00 21.50 108 GLY A C 1
ATOM 775 O O . GLY A 1 108 ? 18.250 -49.739 34.666 1.00 22.83 108 GLY A O 1
ATOM 776 N N . PHE A 1 109 ? 19.640 -47.958 35.060 1.00 23.24 109 PHE A N 1
ATOM 777 C CA . PHE A 1 109 ? 20.677 -48.736 35.798 1.00 24.87 109 PHE A CA 1
ATOM 778 C C . PHE A 1 109 ? 20.474 -48.497 37.300 1.00 25.07 109 PHE A C 1
ATOM 779 O O . PHE A 1 109 ? 20.984 -47.506 37.871 1.00 25.56 109 PHE A O 1
ATOM 787 N N . ASN A 1 110 ? 19.711 -49.389 37.937 1.00 23.72 110 ASN A N 1
ATOM 788 C CA . ASN A 1 110 ? 19.345 -49.275 39.373 1.00 23.60 110 ASN A CA 1
ATOM 789 C C . ASN A 1 110 ? 20.636 -49.294 40.179 1.00 24.55 110 ASN A C 1
ATOM 790 O O . ASN A 1 110 ? 21.561 -49.987 39.812 1.00 26.93 110 ASN A O 1
ATOM 795 N N . PRO A 1 111 ? 20.745 -48.570 41.315 1.00 24.89 111 PRO A N 1
ATOM 796 C CA . PRO A 1 111 ? 19.677 -47.713 41.856 1.00 25.64 111 PRO A CA 1
ATOM 797 C C . PRO A 1 111 ? 19.694 -46.244 41.399 1.00 24.24 111 PRO A C 1
ATOM 798 O O . PRO A 1 111 ? 19.212 -45.387 42.114 1.00 22.13 111 PRO A O 1
ATOM 802 N N . PHE A 1 112 ? 20.275 -45.968 40.236 1.00 23.22 112 PHE A N 1
ATOM 803 C CA . PHE A 1 112 ? 20.516 -44.580 39.738 1.00 22.40 112 PHE A CA 1
ATOM 804 C C . PHE A 1 112 ? 19.369 -44.135 38.834 1.00 19.22 112 PHE A C 1
ATOM 805 O O . PHE A 1 112 ? 18.991 -44.907 37.916 1.00 24.65 112 PHE A O 1
ATOM 813 N N . ASN A 1 113 ? 18.857 -42.918 39.053 1.00 21.38 113 ASN A N 1
ATOM 814 C CA . ASN A 1 113 ? 17.703 -42.344 38.324 1.00 24.45 113 ASN A CA 1
ATOM 815 C C . ASN A 1 113 ? 16.568 -43.378 38.250 1.00 25.99 113 ASN A C 1
ATOM 816 O O . ASN A 1 113 ? 16.050 -43.691 37.153 1.00 20.98 113 ASN A O 1
ATOM 821 N N . ARG A 1 114 ? 16.192 -43.923 39.406 1.00 26.67 114 ARG A N 1
ATOM 822 C CA . ARG A 1 114 ? 14.981 -44.778 39.472 1.00 26.10 114 ARG A CA 1
ATOM 823 C C . ARG A 1 114 ? 13.830 -43.879 38.998 1.00 23.20 114 ARG A C 1
ATOM 824 O O . ARG A 1 114 ? 13.957 -42.670 39.060 1.00 22.60 114 ARG A O 1
ATOM 832 N N . GLY A 1 115 ? 12.707 -44.465 38.612 1.00 23.50 115 GLY A N 1
ATOM 833 C CA . GLY A 1 115 ? 11.515 -43.723 38.194 1.00 25.01 115 GLY A CA 1
ATOM 834 C C . GLY A 1 115 ? 11.556 -43.355 36.716 1.00 23.91 115 GLY A C 1
ATOM 835 O O . GLY A 1 115 ? 12.021 -44.176 35.896 1.00 26.33 115 GLY A O 1
ATOM 836 N N . TRP A 1 116 ? 11.107 -42.133 36.432 1.00 28.48 116 TRP A N 1
ATOM 837 C CA . TRP A 1 116 ? 10.631 -41.663 35.098 1.00 29.24 116 TRP A CA 1
ATOM 838 C C . TRP A 1 116 ? 11.831 -41.314 34.210 1.00 25.98 116 TRP A C 1
ATOM 839 O O . TRP A 1 116 ? 12.696 -40.575 34.667 1.00 27.46 116 TRP A O 1
ATOM 850 N N . TYR A 1 117 ? 11.868 -41.894 33.026 1.00 30.08 117 TYR A N 1
ATOM 851 C CA . TYR A 1 117 ? 12.687 -41.468 31.862 1.00 27.87 117 TYR A CA 1
ATOM 852 C C . TYR A 1 117 ? 14.133 -41.395 32.326 1.00 27.44 117 TYR A C 1
ATOM 853 O O . TYR A 1 117 ? 14.756 -40.336 32.248 1.00 23.90 117 TYR A O 1
ATOM 862 N N . PRO A 1 118 ? 14.704 -42.514 32.848 1.00 24.37 118 PRO A N 1
ATOM 863 C CA . PRO A 1 118 ? 16.013 -42.447 33.492 1.00 22.02 118 PRO A CA 1
ATOM 864 C C . PRO A 1 118 ? 17.105 -41.816 32.626 1.00 22.43 118 PRO A C 1
ATOM 865 O O . PRO A 1 118 ? 17.838 -40.999 33.140 1.00 25.44 118 PRO A O 1
ATOM 869 N N . GLN A 1 119 ? 17.145 -42.149 31.342 1.00 24.59 119 GLN A N 1
ATOM 870 C CA . GLN A 1 119 ? 18.223 -41.697 30.422 1.00 26.67 119 GLN A CA 1
ATOM 871 C C . GLN A 1 119 ? 18.192 -40.175 30.300 1.00 25.64 119 GLN A C 1
ATOM 872 O O . GLN A 1 119 ? 19.276 -39.577 30.149 1.00 25.54 119 GLN A O 1
ATOM 878 N N . ALA A 1 120 ? 17.009 -39.569 30.437 1.00 24.42 120 ALA A N 1
ATOM 879 C CA . ALA A 1 120 ? 16.821 -38.101 30.418 1.00 25.41 120 ALA A CA 1
ATOM 880 C C . ALA A 1 120 ? 17.547 -37.511 31.612 1.00 25.20 120 ALA A C 1
ATOM 881 O O . ALA A 1 120 ? 18.276 -36.517 31.459 1.00 25.60 120 ALA A O 1
ATOM 883 N N . PHE A 1 121 ? 17.406 -38.122 32.792 1.00 24.44 121 PHE A N 1
ATOM 884 C CA . PHE A 1 121 ? 18.102 -37.574 33.982 1.00 23.21 121 PHE A CA 1
ATOM 885 C C . PHE A 1 121 ? 19.587 -37.873 33.844 1.00 19.51 121 PHE A C 1
ATOM 886 O O . PHE A 1 121 ? 20.370 -36.986 34.286 1.00 21.62 121 PHE A O 1
ATOM 894 N N . SER A 1 122 ? 19.969 -39.028 33.275 1.00 19.65 122 SER A N 1
ATOM 895 C CA . SER A 1 122 ? 21.402 -39.418 33.159 1.00 20.92 122 SER A CA 1
ATOM 896 C C . SER A 1 122 ? 22.136 -38.376 32.288 1.00 23.92 122 SER A C 1
ATOM 897 O O . SER A 1 122 ? 23.268 -37.985 32.611 1.00 22.92 122 SER A O 1
ATOM 900 N N . ILE A 1 123 ? 21.476 -37.865 31.249 1.00 23.86 123 ILE A N 1
ATOM 901 C CA . ILE A 1 123 ? 22.052 -36.785 30.393 1.00 26.21 123 ILE A CA 1
ATOM 902 C C . ILE A 1 123 ? 22.320 -35.539 31.245 1.00 27.31 123 ILE A C 1
ATOM 903 O O . ILE A 1 123 ? 23.416 -34.983 31.121 1.00 27.44 123 ILE A O 1
ATOM 908 N N . LEU A 1 124 ? 21.390 -35.136 32.127 1.00 28.12 124 LEU A N 1
ATOM 909 C CA . LEU A 1 124 ? 21.598 -34.006 33.050 1.00 29.40 124 LEU A CA 1
ATOM 910 C C . LEU A 1 124 ? 22.602 -34.324 34.153 1.00 30.40 124 LEU A C 1
ATOM 911 O O . LEU A 1 124 ? 23.421 -33.445 34.458 1.00 28.40 124 LEU A O 1
ATOM 916 N N . ASN A 1 125 ? 22.593 -35.505 34.770 1.00 24.65 125 ASN A N 1
ATOM 917 C CA . ASN A 1 125 ? 23.367 -35.637 36.022 1.00 22.15 125 ASN A CA 1
ATOM 918 C C . ASN A 1 125 ? 24.557 -36.587 35.921 1.00 23.62 125 ASN A C 1
ATOM 919 O O . ASN A 1 125 ? 25.223 -36.726 36.915 1.00 29.49 125 ASN A O 1
ATOM 924 N N . GLY A 1 126 ? 24.801 -37.298 34.828 1.00 26.00 126 GLY A N 1
ATOM 925 C CA . GLY A 1 126 ? 26.035 -38.105 34.648 1.00 23.21 126 GLY A CA 1
ATOM 926 C C . GLY A 1 126 ? 25.952 -39.471 35.331 1.00 24.62 126 GLY A C 1
ATOM 927 O O . GLY A 1 126 ? 26.962 -40.219 35.339 1.00 26.23 126 GLY A O 1
ATOM 928 N N . LEU A 1 127 ? 24.821 -39.792 35.963 1.00 23.55 127 LEU A N 1
ATOM 929 C CA . LEU A 1 127 ? 24.646 -41.105 36.615 1.00 20.99 127 LEU A CA 1
ATOM 930 C C . LEU A 1 127 ? 24.493 -42.169 35.553 1.00 20.65 127 LEU A C 1
ATOM 931 O O . LEU A 1 127 ? 24.034 -41.919 34.438 1.00 23.39 127 LEU A O 1
ATOM 936 N N . PRO A 1 128 ? 24.853 -43.413 35.875 1.00 22.80 128 PRO A N 1
ATOM 937 C CA . PRO A 1 128 ? 24.794 -44.484 34.902 1.00 24.63 128 PRO A CA 1
ATOM 938 C C . PRO A 1 128 ? 23.414 -44.595 34.251 1.00 22.47 128 PRO A C 1
ATOM 939 O O . PRO A 1 128 ? 22.401 -44.424 34.913 1.00 22.03 128 PRO A O 1
ATOM 943 N N . ALA A 1 129 ? 23.440 -44.887 32.942 1.00 25.62 129 ALA A N 1
ATOM 944 C CA . ALA A 1 129 ? 22.271 -45.224 32.109 1.00 23.16 129 ALA A CA 1
ATOM 945 C C . ALA A 1 129 ? 22.387 -46.712 31.796 1.00 21.59 129 ALA A C 1
ATOM 946 O O . ALA A 1 129 ? 23.501 -47.258 31.855 1.00 24.04 129 ALA A O 1
ATOM 948 N N . GLY A 1 130 ? 21.273 -47.364 31.500 1.00 20.64 130 GLY A N 1
ATOM 949 C CA . GLY A 1 130 ? 21.275 -48.762 31.044 1.00 22.12 130 GLY A CA 1
ATOM 950 C C . GLY A 1 130 ? 19.981 -49.459 31.362 1.00 21.72 130 GLY A C 1
ATOM 951 O O . GLY A 1 130 ? 18.952 -48.784 31.458 1.00 22.29 130 GLY A O 1
ATOM 952 N N . ALA A 1 131 ? 20.023 -50.774 31.571 1.00 22.78 131 ALA A N 1
ATOM 953 C CA . ALA A 1 131 ? 18.808 -51.573 31.801 1.00 25.16 131 ALA A CA 1
ATOM 954 C C . ALA A 1 131 ? 19.048 -52.520 32.977 1.00 26.02 131 ALA A C 1
ATOM 955 O O . ALA A 1 131 ? 20.177 -52.995 33.139 1.00 21.78 131 ALA A O 1
ATOM 957 N N . THR A 1 132 ? 17.995 -52.736 33.755 1.00 25.83 132 THR A N 1
ATOM 958 C CA . THR A 1 132 ? 17.981 -53.579 34.956 1.00 25.42 132 THR A CA 1
ATOM 959 C C . THR A 1 132 ? 16.779 -54.496 34.894 1.00 25.74 132 THR A C 1
ATOM 960 O O . THR A 1 132 ? 15.669 -53.974 34.775 1.00 27.99 132 THR A O 1
ATOM 964 N N . ILE A 1 133 ? 17.007 -55.775 35.115 1.00 26.56 133 ILE A N 1
ATOM 965 C CA . ILE A 1 133 ? 15.922 -56.728 35.434 1.00 25.04 133 ILE A CA 1
ATOM 966 C C . ILE A 1 133 ? 16.008 -56.978 36.934 1.00 27.79 133 ILE A C 1
ATOM 967 O O . ILE A 1 133 ? 17.067 -57.417 37.395 1.00 25.63 133 ILE A O 1
ATOM 972 N N . HIS A 1 134 ? 14.927 -56.706 37.662 1.00 24.81 134 HIS A N 1
ATOM 973 C CA . HIS A 1 134 ? 14.939 -56.763 39.137 1.00 25.81 134 HIS A CA 1
ATOM 974 C C . HIS A 1 134 ? 13.627 -57.317 39.674 1.00 28.50 134 HIS A C 1
ATOM 975 O O . HIS A 1 134 ? 12.621 -57.226 38.983 1.00 25.62 134 HIS A O 1
ATOM 982 N N . VAL A 1 135 ? 13.714 -57.963 40.834 1.00 26.98 135 VAL A N 1
ATOM 983 C CA . VAL A 1 135 ? 12.536 -58.368 41.620 1.00 31.37 135 VAL A CA 1
ATOM 984 C C . VAL A 1 135 ? 11.808 -57.098 42.042 1.00 26.11 135 VAL A C 1
ATOM 985 O O . VAL A 1 135 ? 12.419 -56.126 42.433 1.00 24.74 135 VAL A O 1
ATOM 989 N N . MET A 1 136 ? 10.509 -57.146 41.908 1.00 24.03 136 MET A N 1
ATOM 990 C CA . MET A 1 136 ? 9.617 -56.065 42.318 1.00 24.89 136 MET A CA 1
ATOM 991 C C . MET A 1 136 ? 9.271 -56.261 43.791 1.00 25.81 136 MET A C 1
ATOM 992 O O . MET A 1 136 ? 8.830 -57.355 44.198 1.00 27.00 136 MET A O 1
ATOM 997 N N . ASP A 1 137 ? 9.430 -55.184 44.540 1.00 28.32 137 ASP A N 1
ATOM 998 C CA . ASP A 1 137 ? 8.957 -55.050 45.936 1.00 29.19 137 ASP A CA 1
ATOM 999 C C . ASP A 1 137 ? 7.912 -53.960 45.870 1.00 27.58 137 ASP A C 1
ATOM 1000 O O . ASP A 1 137 ? 7.549 -53.570 44.733 1.00 27.74 137 ASP A O 1
ATOM 1005 N N . GLU A 1 138 ? 7.453 -53.480 47.015 1.00 29.92 138 GLU A N 1
ATOM 1006 C CA . GLU A 1 138 ? 6.409 -52.440 47.169 1.00 30.65 138 GLU A CA 1
ATOM 1007 C C . GLU A 1 138 ? 6.882 -51.097 46.609 1.00 29.48 138 GLU A C 1
ATOM 1008 O O . GLU A 1 138 ? 6.044 -50.274 46.191 1.00 29.56 138 GLU A O 1
ATOM 1014 N N . ALA A 1 139 ? 8.181 -50.832 46.661 1.00 30.55 139 ALA A N 1
ATOM 1015 C CA . ALA A 1 139 ? 8.763 -49.522 46.288 1.00 28.71 139 ALA A CA 1
ATOM 1016 C C . ALA A 1 139 ? 9.061 -49.544 44.787 1.00 27.75 139 ALA A C 1
ATOM 1017 O O . ALA A 1 139 ? 8.983 -50.633 44.186 1.00 27.66 139 ALA A O 1
ATOM 1019 N N . ILE A 1 140 ? 9.358 -48.395 44.168 1.00 27.87 140 ILE A N 1
ATOM 1020 C CA . ILE A 1 140 ? 9.446 -48.343 42.677 1.00 28.52 140 ILE A CA 1
ATOM 1021 C C . ILE A 1 140 ? 10.900 -48.587 42.276 1.00 24.83 140 ILE A C 1
ATOM 1022 O O . ILE A 1 140 ? 11.768 -47.865 42.803 1.00 25.47 140 ILE A O 1
ATOM 1027 N N . ASP A 1 141 ? 11.153 -49.553 41.395 1.00 25.94 141 ASP A N 1
ATOM 1028 C CA . ASP A 1 141 ? 12.487 -49.787 40.772 1.00 26.47 141 ASP A CA 1
ATOM 1029 C C . ASP A 1 141 ? 13.501 -49.948 41.912 1.00 27.02 141 ASP A C 1
ATOM 1030 O O . ASP A 1 141 ? 14.488 -49.195 41.972 1.00 28.98 141 ASP A O 1
ATOM 1035 N N . HIS A 1 142 ? 13.224 -50.867 42.837 1.00 27.30 142 HIS A N 1
ATOM 1036 C CA . HIS A 1 142 ? 13.813 -50.868 44.196 1.00 27.10 142 HIS A CA 1
ATOM 1037 C C . HIS A 1 142 ? 14.262 -52.261 44.622 1.00 28.08 142 HIS A C 1
ATOM 1038 O O . HIS A 1 142 ? 15.249 -52.313 45.344 1.00 28.04 142 HIS A O 1
ATOM 1045 N N . GLY A 1 143 ? 13.634 -53.332 44.132 1.00 25.85 143 GLY A N 1
ATOM 1046 C CA . GLY A 1 143 ? 13.935 -54.694 44.590 1.00 26.43 143 GLY A CA 1
ATOM 1047 C C . GLY A 1 143 ? 15.235 -55.277 44.056 1.00 29.51 143 GLY A C 1
ATOM 1048 O O . GLY A 1 143 ? 15.944 -54.700 43.144 1.00 25.66 143 GLY A O 1
ATOM 1049 N N . HIS A 1 144 ? 15.566 -56.460 44.556 1.00 26.77 144 HIS A N 1
ATOM 1050 C CA . HIS A 1 144 ? 16.910 -57.027 44.325 1.00 29.09 144 HIS A CA 1
ATOM 1051 C C . HIS A 1 144 ? 17.099 -57.297 42.834 1.00 28.46 144 HIS A C 1
ATOM 1052 O O . HIS A 1 144 ? 16.177 -57.793 42.133 1.00 26.55 144 HIS A O 1
ATOM 1059 N N . ILE A 1 145 ? 18.308 -57.016 42.380 1.00 27.93 145 ILE A N 1
ATOM 1060 C CA . ILE A 1 145 ? 18.670 -56.990 40.949 1.00 28.13 145 ILE A CA 1
ATOM 1061 C C . ILE A 1 145 ? 19.039 -58.401 40.553 1.00 30.20 145 ILE A C 1
ATOM 1062 O O . ILE A 1 145 ? 19.810 -59.052 41.314 1.00 26.24 145 ILE A O 1
ATOM 1067 N N . ILE A 1 146 ? 18.480 -58.841 39.424 1.00 27.04 146 ILE A N 1
ATOM 1068 C CA . ILE A 1 146 ? 18.840 -60.099 38.716 1.00 27.68 146 ILE A CA 1
ATOM 1069 C C . ILE A 1 146 ? 20.014 -59.857 37.758 1.00 29.19 146 ILE A C 1
ATOM 1070 O O . ILE A 1 146 ? 21.044 -60.567 37.868 1.00 26.67 146 ILE A O 1
ATOM 1075 N N . VAL A 1 147 ? 19.899 -58.898 36.844 1.00 26.10 147 VAL A N 1
ATOM 1076 C CA . VAL A 1 147 ? 21.008 -58.579 35.903 1.00 27.47 147 VAL A CA 1
ATOM 1077 C C . VAL A 1 147 ? 20.800 -57.136 35.460 1.00 28.11 147 VAL A C 1
ATOM 1078 O O . VAL A 1 147 ? 19.588 -56.644 35.444 1.00 27.05 147 VAL A O 1
ATOM 1082 N N . GLN A 1 148 ? 21.900 -56.431 35.225 1.00 27.37 148 GLN A N 1
ATOM 1083 C CA . GLN A 1 148 ? 21.818 -55.097 34.581 1.00 27.85 148 GLN A CA 1
ATOM 1084 C C . GLN A 1 148 ? 23.028 -54.890 33.666 1.00 27.91 148 GLN A C 1
ATOM 1085 O O . GLN A 1 148 ? 24.068 -55.528 33.877 1.00 26.89 148 GLN A O 1
ATOM 1091 N N . ARG A 1 149 ? 22.897 -53.964 32.717 1.00 25.94 149 ARG A N 1
ATOM 1092 C CA . ARG A 1 149 ? 23.970 -53.600 31.786 1.00 24.90 149 ARG A CA 1
ATOM 1093 C C . ARG A 1 149 ? 23.937 -52.091 31.526 1.00 24.53 149 ARG A C 1
ATOM 1094 O O . ARG A 1 149 ? 22.848 -51.530 31.223 1.00 21.33 149 ARG A O 1
ATOM 1102 N N . GLN A 1 150 ? 25.103 -51.461 31.584 1.00 21.96 150 GLN A N 1
ATOM 1103 C CA . GLN A 1 150 ? 25.229 -50.001 31.392 1.00 26.95 150 GLN A CA 1
ATOM 1104 C C . GLN A 1 150 ? 25.191 -49.683 29.889 1.00 23.93 150 GLN A C 1
ATOM 1105 O O . GLN A 1 150 ? 25.605 -50.542 29.085 1.00 22.26 150 GLN A O 1
ATOM 1111 N N . VAL A 1 151 ? 24.685 -48.507 29.532 1.00 25.84 151 VAL A N 1
ATOM 1112 C CA . VAL A 1 151 ? 24.870 -47.924 28.177 1.00 26.37 151 VAL A CA 1
ATOM 1113 C C . VAL A 1 151 ? 25.661 -46.622 28.368 1.00 28.09 151 VAL A C 1
ATOM 1114 O O . VAL A 1 151 ? 25.406 -45.881 29.330 1.00 29.91 151 VAL A O 1
ATOM 1118 N N . GLU A 1 152 ? 26.591 -46.335 27.472 1.00 30.15 152 GLU A N 1
ATOM 1119 C CA . GLU A 1 152 ? 27.369 -45.074 27.501 1.00 33.05 152 GLU A CA 1
ATOM 1120 C C . GLU A 1 152 ? 26.483 -43.965 26.920 1.00 27.77 152 GLU A C 1
ATOM 1121 O O . GLU A 1 152 ? 25.801 -44.188 25.971 1.00 30.31 152 GLU A O 1
ATOM 1127 N N . VAL A 1 153 ? 26.476 -42.809 27.531 1.00 25.96 153 VAL A N 1
ATOM 1128 C CA . VAL A 1 153 ? 25.797 -41.601 27.017 1.00 29.09 153 VAL A CA 1
ATOM 1129 C C . VAL A 1 153 ? 26.845 -40.816 26.220 1.00 28.87 153 VAL A C 1
ATOM 1130 O O . VAL A 1 153 ? 27.842 -40.459 26.810 1.00 28.43 153 VAL A O 1
ATOM 1134 N N . GLY A 1 154 ? 26.655 -40.668 24.915 1.00 30.86 154 GLY A N 1
ATOM 1135 C CA . GLY A 1 154 ? 27.601 -39.943 24.031 1.00 35.13 154 GLY A CA 1
ATOM 1136 C C . GLY A 1 154 ? 27.341 -38.454 24.084 1.00 34.71 154 GLY A C 1
ATOM 1137 O O . GLY A 1 154 ? 26.219 -38.079 24.428 1.00 32.16 154 GLY A O 1
ATOM 1138 N N . SER A 1 155 ? 28.343 -37.626 23.783 1.00 35.75 155 SER A N 1
ATOM 1139 C CA . SER A 1 155 ? 28.263 -36.137 23.874 1.00 34.10 155 SER A CA 1
ATOM 1140 C C . SER A 1 155 ? 27.147 -35.588 22.976 1.00 26.84 155 SER A C 1
ATOM 1141 O O . SER A 1 155 ? 26.648 -34.475 23.275 1.00 35.10 155 SER A O 1
ATOM 1144 N N . GLY A 1 156 ? 26.836 -36.305 21.914 1.00 28.30 156 GLY A N 1
ATOM 1145 C CA . GLY A 1 156 ? 25.893 -35.915 20.848 1.00 31.75 156 GLY A CA 1
ATOM 1146 C C . GLY A 1 156 ? 24.489 -36.442 21.118 1.00 32.38 156 GLY A C 1
ATOM 1147 O O . GLY A 1 156 ? 23.575 -36.185 20.333 1.00 33.03 156 GLY A O 1
ATOM 1148 N N . ASP A 1 157 ? 24.328 -37.235 22.171 1.00 28.70 157 ASP A N 1
ATOM 1149 C CA . ASP A 1 157 ? 23.115 -38.058 22.316 1.00 28.16 157 ASP A CA 1
ATOM 1150 C C . ASP A 1 157 ? 22.026 -37.142 22.856 1.00 22.08 157 ASP A C 1
ATOM 1151 O O . ASP A 1 157 ? 22.319 -36.331 23.716 1.00 25.35 157 ASP A O 1
ATOM 1156 N N . THR A 1 158 ? 20.796 -37.334 22.402 1.00 23.36 158 THR A N 1
ATOM 1157 C CA . THR A 1 158 ? 19.631 -36.809 23.159 1.00 23.08 158 THR A CA 1
ATOM 1158 C C . THR A 1 158 ? 19.006 -37.971 23.943 1.00 24.13 158 THR A C 1
ATOM 1159 O O . THR A 1 158 ? 19.460 -39.112 23.775 1.00 24.54 158 THR A O 1
ATOM 1163 N N . SER A 1 159 ? 17.910 -37.704 24.650 1.00 24.90 159 SER A N 1
ATOM 1164 C CA . SER A 1 159 ? 17.058 -38.730 25.280 1.00 26.04 159 SER A CA 1
ATOM 1165 C C . SER A 1 159 ? 16.791 -39.853 24.287 1.00 25.99 159 SER A C 1
ATOM 1166 O O . SER A 1 159 ? 16.920 -41.030 24.687 1.00 24.54 159 SER A O 1
ATOM 1169 N N . LEU A 1 160 ? 16.447 -39.522 23.025 1.00 26.75 160 LEU A N 1
ATOM 1170 C CA . LEU A 1 160 ? 16.098 -40.537 22.001 1.00 24.76 160 LEU A CA 1
ATOM 1171 C C . LEU A 1 160 ? 17.235 -41.539 21.798 1.00 23.81 160 LEU A C 1
ATOM 1172 O O . LEU A 1 160 ? 16.952 -42.727 21.818 1.00 24.09 160 LEU A O 1
ATOM 1177 N N . GLU A 1 161 ? 18.474 -41.084 21.586 1.00 25.65 161 GLU A N 1
ATOM 1178 C CA . GLU A 1 161 ? 19.572 -42.016 21.215 1.00 26.00 161 GLU A CA 1
ATOM 1179 C C . GLU A 1 161 ? 19.844 -42.906 22.440 1.00 24.91 161 GLU A C 1
ATOM 1180 O O . GLU A 1 161 ? 20.048 -44.111 22.269 1.00 27.51 161 GLU A O 1
ATOM 1186 N N . VAL A 1 162 ? 19.906 -42.321 23.640 1.00 25.28 162 VAL A N 1
ATOM 1187 C CA . VAL A 1 162 ? 20.241 -43.147 24.837 1.00 26.10 162 VAL A CA 1
ATOM 1188 C C . VAL A 1 162 ? 19.108 -44.151 25.076 1.00 24.78 162 VAL A C 1
ATOM 1189 O O . VAL A 1 162 ? 19.423 -45.300 25.341 1.00 27.82 162 VAL A O 1
ATOM 1193 N N . TYR A 1 163 ? 17.848 -43.730 24.956 1.00 24.81 163 TYR A N 1
ATOM 1194 C CA . TYR A 1 163 ? 16.675 -44.618 25.133 1.00 24.44 163 TYR A CA 1
ATOM 1195 C C . TYR A 1 163 ? 16.743 -45.786 24.145 1.00 25.15 163 TYR A C 1
ATOM 1196 O O . TYR A 1 163 ? 16.521 -46.929 24.546 1.00 22.65 163 TYR A O 1
ATOM 1205 N N . ASN A 1 164 ? 17.061 -45.550 22.877 1.00 25.44 164 ASN A N 1
ATOM 1206 C CA . ASN A 1 164 ? 17.081 -46.626 21.847 1.00 25.84 164 ASN A CA 1
ATOM 1207 C C . ASN A 1 164 ? 18.175 -47.657 22.179 1.00 26.43 164 ASN A C 1
ATOM 1208 O O . ASN A 1 164 ? 17.949 -48.889 21.910 1.00 24.85 164 ASN A O 1
ATOM 1213 N N . LYS A 1 165 ? 19.314 -47.206 22.722 1.00 24.17 165 LYS A N 1
ATOM 1214 C CA . LYS A 1 165 ? 20.426 -48.114 23.143 1.00 25.77 165 LYS A CA 1
ATOM 1215 C C . LYS A 1 165 ? 19.966 -48.921 24.371 1.00 24.33 165 LYS A C 1
ATOM 1216 O O . LYS A 1 165 ? 20.139 -50.150 24.400 1.00 27.40 165 LYS A O 1
ATOM 1222 N N . VAL A 1 166 ? 19.276 -48.283 25.314 1.00 24.05 166 VAL A N 1
ATOM 1223 C CA . VAL A 1 166 ? 18.668 -49.015 26.467 1.00 26.41 166 VAL A CA 1
ATOM 1224 C C . VAL A 1 166 ? 17.687 -50.081 25.978 1.00 25.49 166 VAL A C 1
ATOM 1225 O O . VAL A 1 166 ? 17.814 -51.245 26.409 1.00 25.35 166 VAL A O 1
ATOM 1229 N N . VAL A 1 167 ? 16.777 -49.753 25.070 1.00 25.29 167 VAL A N 1
ATOM 1230 C CA . VAL A 1 167 ? 15.822 -50.774 24.529 1.00 25.85 167 VAL A CA 1
ATOM 1231 C C . VAL A 1 167 ? 16.554 -51.939 23.868 1.00 27.54 167 VAL A C 1
ATOM 1232 O O . VAL A 1 167 ? 16.111 -53.092 24.062 1.00 24.76 167 VAL A O 1
ATOM 1236 N N . GLU A 1 168 ? 17.654 -51.699 23.142 1.00 31.71 168 GLU A N 1
ATOM 1237 C CA A GLU A 1 168 ? 18.395 -52.800 22.467 0.50 30.05 168 GLU A CA 1
ATOM 1238 C CA B GLU A 1 168 ? 18.371 -52.822 22.467 0.50 31.10 168 GLU A CA 1
ATOM 1239 C C . GLU A 1 168 ? 19.039 -53.678 23.547 1.00 26.67 168 GLU A C 1
ATOM 1240 O O . GLU A 1 168 ? 19.009 -54.891 23.433 1.00 23.71 168 GLU A O 1
ATOM 1251 N N . VAL A 1 169 ? 19.575 -53.059 24.581 1.00 26.43 169 VAL A N 1
ATOM 1252 C CA . VAL A 1 169 ? 20.203 -53.835 25.689 1.00 27.57 169 VAL A CA 1
ATOM 1253 C C . VAL A 1 169 ? 19.146 -54.686 26.391 1.00 23.95 169 VAL A C 1
ATOM 1254 O O . VAL A 1 169 ? 19.429 -55.855 26.661 1.00 26.90 169 VAL A O 1
ATOM 1258 N N . GLU A 1 170 ? 17.963 -54.142 26.645 1.00 24.57 170 GLU A N 1
ATOM 1259 C CA . GLU A 1 170 ? 16.864 -54.939 27.243 1.00 26.42 170 GLU A CA 1
ATOM 1260 C C . GLU A 1 170 ? 16.579 -56.141 26.341 1.00 26.30 170 GLU A C 1
ATOM 1261 O O . GLU A 1 170 ? 16.382 -57.251 26.865 1.00 28.38 170 GLU A O 1
ATOM 1267 N N . LYS A 1 171 ? 16.506 -55.957 25.025 1.00 29.31 171 LYS A N 1
ATOM 1268 C CA . LYS A 1 171 ? 16.240 -57.125 24.119 1.00 28.37 171 LYS A CA 1
ATOM 1269 C C . LYS A 1 171 ? 17.350 -58.177 24.280 1.00 29.04 171 LYS A C 1
ATOM 1270 O O . LYS A 1 171 ? 17.049 -59.379 24.280 1.00 30.62 171 LYS A O 1
ATOM 1276 N N . ALA A 1 172 ? 18.601 -57.745 24.431 1.00 27.31 172 ALA A N 1
ATOM 1277 C CA . ALA A 1 172 ? 19.784 -58.629 24.583 1.00 29.94 172 ALA A CA 1
ATOM 1278 C C . ALA A 1 172 ? 19.705 -59.415 25.909 1.00 29.58 172 ALA A C 1
ATOM 1279 O O . ALA A 1 172 ? 19.948 -60.664 25.912 1.00 27.93 172 ALA A O 1
ATOM 1281 N N . LEU A 1 173 ? 19.258 -58.755 26.982 1.00 28.77 173 LEU A N 1
ATOM 1282 C CA . LEU A 1 173 ? 19.085 -59.399 28.304 1.00 30.38 173 LEU A CA 1
ATOM 1283 C C . LEU A 1 173 ? 17.970 -60.443 28.247 1.00 31.94 173 LEU A C 1
ATOM 1284 O O . LEU A 1 173 ? 18.134 -61.506 28.876 1.00 32.01 173 LEU A O 1
ATOM 1289 N N . MET A 1 174 ? 16.869 -60.126 27.575 1.00 32.84 174 MET A N 1
ATOM 1290 C CA . MET A 1 174 ? 15.731 -61.067 27.421 1.00 31.13 174 MET A CA 1
ATOM 1291 C C . MET A 1 174 ? 16.251 -62.340 26.763 1.00 34.12 174 MET A C 1
ATOM 1292 O O . MET A 1 174 ? 16.018 -63.449 27.309 1.00 37.18 174 MET A O 1
ATOM 1297 N N . HIS A 1 175 ? 16.982 -62.177 25.661 1.00 34.07 175 HIS A N 1
ATOM 1298 C CA . HIS A 1 175 ? 17.517 -63.304 24.858 1.00 37.07 175 HIS A CA 1
ATOM 1299 C C . HIS A 1 175 ? 18.499 -64.104 25.717 1.00 38.69 175 HIS A C 1
ATOM 1300 O O . HIS A 1 175 ? 18.477 -65.358 25.664 1.00 39.62 175 HIS A O 1
ATOM 1307 N N . GLU A 1 176 ? 19.319 -63.408 26.499 1.00 36.03 176 GLU A N 1
ATOM 1308 C CA A GLU A 1 176 ? 20.424 -64.046 27.255 0.50 35.82 176 GLU A CA 1
ATOM 1309 C CA B GLU A 1 176 ? 20.424 -64.021 27.270 0.50 36.79 176 GLU A CA 1
ATOM 1310 C C . GLU A 1 176 ? 19.847 -64.706 28.516 1.00 36.88 176 GLU A C 1
ATOM 1311 O O . GLU A 1 176 ? 20.323 -65.797 28.854 1.00 35.29 176 GLU A O 1
ATOM 1322 N N . CYS A 1 177 ? 18.836 -64.110 29.151 1.00 33.18 177 CYS A N 1
ATOM 1323 C CA . CYS A 1 177 ? 18.460 -64.486 30.538 1.00 33.57 177 CYS A CA 1
ATOM 1324 C C . CYS A 1 177 ? 17.044 -65.047 30.657 1.00 34.50 177 CYS A C 1
ATOM 1325 O O . CYS A 1 177 ? 16.674 -65.431 31.765 1.00 33.79 177 CYS A O 1
ATOM 1328 N N . LEU A 1 178 ? 16.232 -65.063 29.603 1.00 34.89 178 LEU A N 1
ATOM 1329 C CA . LEU A 1 178 ? 14.792 -65.312 29.848 1.00 36.84 178 LEU A CA 1
ATOM 1330 C C . LEU A 1 178 ? 14.602 -66.743 30.391 1.00 39.35 178 LEU A C 1
ATOM 1331 O O . LEU A 1 178 ? 13.728 -66.923 31.260 1.00 34.25 178 LEU A O 1
ATOM 1336 N N . ALA A 1 179 ? 15.388 -67.724 29.925 1.00 35.61 179 ALA A N 1
ATOM 1337 C CA . ALA A 1 179 ? 15.228 -69.143 30.329 1.00 40.42 179 ALA A CA 1
ATOM 1338 C C . ALA A 1 179 ? 15.450 -69.255 31.845 1.00 37.59 179 ALA A C 1
ATOM 1339 O O . ALA A 1 179 ? 14.566 -69.804 32.544 1.00 37.58 179 ALA A O 1
ATOM 1341 N N . ASP A 1 180 ? 16.567 -68.721 32.343 1.00 40.56 180 ASP A N 1
ATOM 1342 C CA . ASP A 1 180 ? 16.895 -68.644 33.795 1.00 36.46 180 ASP A CA 1
ATOM 1343 C C . ASP A 1 180 ? 15.793 -67.900 34.578 1.00 40.68 180 ASP A C 1
ATOM 1344 O O . ASP A 1 180 ? 15.350 -68.387 35.608 1.00 39.24 180 ASP A O 1
ATOM 1349 N N . ILE A 1 181 ? 15.343 -66.744 34.109 1.00 41.74 181 ILE A N 1
ATOM 1350 C CA . ILE A 1 181 ? 14.299 -65.942 34.823 1.00 40.64 181 ILE A CA 1
ATOM 1351 C C . ILE A 1 181 ? 13.031 -66.785 34.927 1.00 38.84 181 ILE A C 1
ATOM 1352 O O . ILE A 1 181 ? 12.495 -66.908 36.022 1.00 40.10 181 ILE A O 1
ATOM 1357 N N . LEU A 1 182 ? 12.560 -67.366 33.831 1.00 39.29 182 LEU A N 1
ATOM 1358 C CA . LEU A 1 182 ? 11.330 -68.205 33.901 1.00 38.93 182 LEU A CA 1
ATOM 1359 C C . LEU A 1 182 ? 11.530 -69.314 34.929 1.00 39.94 182 LEU A C 1
ATOM 1360 O O . LEU A 1 182 ? 10.586 -69.571 35.674 1.00 39.11 182 LEU A O 1
ATOM 1365 N N . GLN A 1 183 ? 12.717 -69.919 35.018 1.00 46.57 183 GLN A N 1
ATOM 1366 C CA . GLN A 1 183 ? 12.904 -71.158 35.830 1.00 48.07 183 GLN A CA 1
ATOM 1367 C C . GLN A 1 183 ? 13.398 -70.821 37.244 1.00 51.60 183 GLN A C 1
ATOM 1368 O O . GLN A 1 183 ? 13.544 -71.757 38.032 1.00 48.88 183 GLN A O 1
ATOM 1374 N N . GLY A 1 184 ? 13.623 -69.544 37.577 1.00 47.26 184 GLY A N 1
ATOM 1375 C CA . GLY A 1 184 ? 14.092 -69.142 38.916 1.00 42.56 184 GLY A CA 1
ATOM 1376 C C . GLY A 1 184 ? 15.559 -69.466 39.136 1.00 47.27 184 GLY A C 1
ATOM 1377 O O . GLY A 1 184 ? 16.019 -69.388 40.309 1.00 48.51 184 GLY A O 1
ATOM 1378 N N . GLN A 1 185 ? 16.290 -69.750 38.052 1.00 43.15 185 GLN A N 1
ATOM 1379 C CA . GLN A 1 185 ? 17.710 -70.180 38.096 1.00 42.19 185 GLN A CA 1
ATOM 1380 C C . GLN A 1 185 ? 18.614 -68.938 38.077 1.00 39.68 185 GLN A C 1
ATOM 1381 O O . GLN A 1 185 ? 19.309 -68.711 37.080 1.00 34.95 185 GLN A O 1
ATOM 1387 N N . TYR A 1 186 ? 18.632 -68.186 39.178 1.00 37.41 186 TYR A N 1
ATOM 1388 C CA . TYR A 1 186 ? 19.485 -66.984 39.337 1.00 39.27 186 TYR A CA 1
ATOM 1389 C C . TYR A 1 186 ? 19.597 -66.618 40.813 1.00 38.72 186 TYR A C 1
ATOM 1390 O O . TYR A 1 186 ? 18.698 -66.918 41.613 1.00 38.68 186 TYR A O 1
ATOM 1399 N N . GLU A 1 187 ? 20.640 -65.872 41.124 1.00 40.59 187 GLU A N 1
ATOM 1400 C CA . GLU A 1 187 ? 20.831 -65.226 42.447 1.00 47.23 187 GLU A CA 1
ATOM 1401 C C . GLU A 1 187 ? 20.489 -63.747 42.259 1.00 43.84 187 GLU A C 1
ATOM 1402 O O . GLU A 1 187 ? 20.447 -63.276 41.090 1.00 48.48 187 GLU A O 1
ATOM 1408 N N . VAL A 1 188 ? 20.176 -63.050 43.340 1.00 37.38 188 VAL A N 1
ATOM 1409 C CA . VAL A 1 188 ? 19.803 -61.608 43.277 1.00 38.95 188 VAL A CA 1
ATOM 1410 C C . VAL A 1 188 ? 20.775 -60.815 44.150 1.00 38.70 188 VAL A C 1
ATOM 1411 O O . VAL A 1 188 ? 21.365 -61.391 45.059 1.00 33.12 188 VAL A O 1
ATOM 1415 N N . PHE A 1 189 ? 20.917 -59.519 43.911 1.00 35.93 189 PHE A N 1
ATOM 1416 C CA . PHE A 1 189 ? 21.808 -58.688 44.747 1.00 35.81 189 PHE A CA 1
ATOM 1417 C C . PHE A 1 189 ? 21.086 -57.400 45.119 1.00 37.81 189 PHE A C 1
ATOM 1418 O O . PHE A 1 189 ? 20.270 -56.833 44.315 1.00 32.55 189 PHE A O 1
ATOM 1426 N N . LYS A 1 190 ? 21.288 -57.022 46.384 1.00 33.27 190 LYS A N 1
ATOM 1427 C CA . LYS A 1 190 ? 20.736 -55.782 46.966 1.00 38.02 190 LYS A CA 1
ATOM 1428 C C . LYS A 1 190 ? 21.476 -54.614 46.327 1.00 33.71 190 LYS A C 1
ATOM 1429 O O . LYS A 1 190 ? 22.690 -54.653 46.171 1.00 30.67 190 LYS A O 1
ATOM 1435 N N . PRO A 1 191 ? 20.761 -53.584 45.852 1.00 31.25 191 PRO A N 1
ATOM 1436 C CA . PRO A 1 191 ? 21.420 -52.386 45.334 1.00 31.45 191 PRO A CA 1
ATOM 1437 C C . PRO A 1 191 ? 22.342 -51.802 46.424 1.00 35.62 191 PRO A C 1
ATOM 1438 O O . PRO A 1 191 ? 21.992 -51.920 47.591 1.00 31.06 191 PRO A O 1
ATOM 1442 N N . LEU A 1 192 ? 23.430 -51.129 46.052 1.00 39.76 192 LEU A N 1
ATOM 1443 C CA . LEU A 1 192 ? 24.472 -50.766 47.055 1.00 38.91 192 LEU A CA 1
ATOM 1444 C C . LEU A 1 192 ? 23.953 -49.609 47.901 1.00 35.68 192 LEU A C 1
ATOM 1445 O O . LEU A 1 192 ? 24.496 -49.399 49.000 1.00 32.38 192 LEU A O 1
ATOM 1450 N N . SER A 1 193 ? 22.913 -48.915 47.422 1.00 32.04 193 SER A N 1
ATOM 1451 C CA . SER A 1 193 ? 22.225 -47.821 48.143 1.00 31.57 193 SER A CA 1
ATOM 1452 C C . SER A 1 193 ? 20.787 -47.683 47.631 1.00 29.66 193 SER A C 1
ATOM 1453 O O . SER A 1 193 ? 20.438 -48.357 46.670 1.00 28.72 193 SER A O 1
ATOM 1456 N N . GLU A 1 194 ? 19.992 -46.837 48.277 1.00 28.30 194 GLU A N 1
ATOM 1457 C CA . GLU A 1 194 ? 18.593 -46.608 47.866 1.00 29.20 194 GLU A CA 1
ATOM 1458 C C . GLU A 1 194 ? 18.590 -45.935 46.497 1.00 27.33 194 GLU A C 1
ATOM 1459 O O . GLU A 1 194 ? 17.736 -46.248 45.669 1.00 26.78 194 GLU A O 1
ATOM 1465 N N . GLY A 1 195 ? 19.573 -45.076 46.267 1.00 27.08 195 GLY A N 1
ATOM 1466 C CA . GLY A 1 195 ? 19.697 -44.293 45.027 1.00 25.57 195 GLY A CA 1
ATOM 1467 C C . GLY A 1 195 ? 18.664 -43.214 44.955 1.00 27.64 195 GLY A C 1
ATOM 1468 O O . GLY A 1 195 ? 17.924 -43.036 45.887 1.00 28.64 195 GLY A O 1
ATOM 1469 N N . ASN A 1 196 ? 18.631 -42.500 43.841 1.00 30.15 196 ASN A N 1
ATOM 1470 C CA . ASN A 1 196 ? 17.776 -41.314 43.655 1.00 27.79 196 ASN A CA 1
ATOM 1471 C C . ASN A 1 196 ? 16.575 -41.724 42.805 1.00 27.59 196 ASN A C 1
ATOM 1472 O O . ASN A 1 196 ? 16.749 -42.482 41.868 1.00 29.66 196 ASN A O 1
ATOM 1477 N N . TYR A 1 197 ? 15.413 -41.176 43.130 1.00 29.40 197 TYR A N 1
ATOM 1478 C CA . TYR A 1 197 ? 14.134 -41.405 42.435 1.00 27.94 197 TYR A CA 1
ATOM 1479 C C . TYR A 1 197 ? 13.679 -40.095 41.787 1.00 29.36 197 TYR A C 1
ATOM 1480 O O . TYR A 1 197 ? 13.729 -39.037 42.434 1.00 30.16 197 TYR A O 1
ATOM 1489 N N . ASN A 1 198 ? 13.207 -40.171 40.539 1.00 29.64 198 ASN A N 1
ATOM 1490 C CA . ASN A 1 198 ? 12.652 -39.015 39.781 1.00 29.87 198 ASN A CA 1
ATOM 1491 C C . ASN A 1 198 ? 11.211 -39.353 39.412 1.00 28.85 198 ASN A C 1
ATOM 1492 O O . ASN A 1 198 ? 11.018 -40.361 38.694 1.00 28.31 198 ASN A O 1
ATOM 1497 N N . GLY A 1 199 ? 10.241 -38.611 39.945 1.00 32.26 199 GLY A N 1
ATOM 1498 C CA . GLY A 1 199 ? 8.822 -38.755 39.573 1.00 34.14 199 GLY A CA 1
ATOM 1499 C C . GLY A 1 199 ? 8.519 -37.970 38.303 1.00 35.79 199 GLY A C 1
ATOM 1500 O O . GLY A 1 199 ? 9.380 -37.193 37.848 1.00 28.44 199 GLY A O 1
ATOM 1501 N N . ILE A 1 200 ? 7.328 -38.140 37.743 1.00 37.85 200 ILE A N 1
ATOM 1502 C CA . ILE A 1 200 ? 6.935 -37.387 36.527 1.00 39.67 200 ILE A CA 1
ATOM 1503 C C . ILE A 1 200 ? 6.906 -35.897 36.854 1.00 40.47 200 ILE A C 1
ATOM 1504 O O . ILE A 1 200 ? 7.128 -35.099 35.938 1.00 42.17 200 ILE A O 1
ATOM 1509 N N . LYS A 1 201 ? 6.701 -35.509 38.111 1.00 39.09 201 LYS A N 1
ATOM 1510 C CA . LYS A 1 201 ? 6.711 -34.073 38.474 1.00 40.60 201 LYS A CA 1
ATOM 1511 C C . LYS A 1 201 ? 8.100 -33.492 38.183 1.00 38.07 201 LYS A C 1
ATOM 1512 O O . LYS A 1 201 ? 8.172 -32.380 37.691 1.00 32.52 201 LYS A O 1
ATOM 1518 N N . ALA A 1 202 ? 9.163 -34.175 38.595 1.00 35.79 202 ALA A N 1
ATOM 1519 C CA . ALA A 1 202 ? 10.556 -33.712 38.410 1.00 37.09 202 ALA A CA 1
ATOM 1520 C C . ALA A 1 202 ? 10.815 -33.573 36.892 1.00 32.08 202 ALA A C 1
ATOM 1521 O O . ALA A 1 202 ? 11.396 -32.573 36.481 1.00 39.87 202 ALA A O 1
ATOM 1523 N N . TYR A 1 203 ? 10.351 -34.496 36.073 1.00 33.31 203 TYR A N 1
ATOM 1524 C CA . TYR A 1 203 ? 10.462 -34.392 34.591 1.00 36.15 203 TYR A CA 1
ATOM 1525 C C . TYR A 1 203 ? 9.674 -33.161 34.089 1.00 38.08 203 TYR A C 1
ATOM 1526 O O . TYR A 1 203 ? 10.229 -32.332 33.372 1.00 36.32 203 TYR A O 1
ATOM 1535 N N . ASN A 1 204 ? 8.426 -32.970 34.506 1.00 37.95 204 ASN A N 1
ATOM 1536 C CA . ASN A 1 204 ? 7.616 -31.804 34.056 1.00 37.85 204 ASN A CA 1
ATOM 1537 C C . ASN A 1 204 ? 8.298 -30.497 34.469 1.00 37.52 204 ASN A C 1
ATOM 1538 O O . ASN A 1 204 ? 8.235 -29.526 33.697 1.00 39.63 204 ASN A O 1
ATOM 1543 N N . GLU A 1 205 ? 8.998 -30.459 35.590 1.00 37.06 205 GLU A N 1
ATOM 1544 C CA . GLU A 1 205 ? 9.735 -29.230 35.959 1.00 43.19 205 GLU A CA 1
ATOM 1545 C C . GLU A 1 205 ? 10.934 -29.049 35.024 1.00 44.01 205 GLU A C 1
ATOM 1546 O O . GLU A 1 205 ? 11.248 -27.879 34.740 1.00 41.11 205 GLU A O 1
ATOM 1552 N N . LEU A 1 206 ? 11.618 -30.137 34.624 1.00 41.81 206 LEU A N 1
ATOM 1553 C CA . LEU A 1 206 ? 12.679 -30.070 33.574 1.00 38.48 206 LEU A CA 1
ATOM 1554 C C . LEU A 1 206 ? 12.084 -29.423 32.335 1.00 34.48 206 LEU A C 1
ATOM 1555 O O . LEU A 1 206 ? 12.667 -28.458 31.893 1.00 37.67 206 LEU A O 1
ATOM 1560 N N . CYS A 1 207 ? 10.931 -29.924 31.854 1.00 31.38 207 CYS A N 1
ATOM 1561 C CA . CYS A 1 207 ? 10.271 -29.446 30.619 1.00 35.87 207 CYS A CA 1
ATOM 1562 C C . CYS A 1 207 ? 9.874 -27.963 30.709 1.00 40.75 207 CYS A C 1
ATOM 1563 O O . CYS A 1 207 ? 9.845 -27.284 29.632 1.00 35.27 207 CYS A O 1
ATOM 1566 N N . GLN A 1 208 ? 9.530 -27.491 31.918 1.00 40.77 208 GLN A N 1
ATOM 1567 C CA . GLN A 1 208 ? 9.014 -26.127 32.163 1.00 37.85 208 GLN A CA 1
ATOM 1568 C C . GLN A 1 208 ? 10.210 -25.193 32.289 1.00 33.32 208 GLN A C 1
ATOM 1569 O O . GLN A 1 208 ? 10.770 -25.035 33.401 1.00 33.81 208 GLN A O 1
ATOM 1575 N N . LEU A 1 209 ? 10.658 -24.664 31.145 1.00 35.86 209 LEU A N 1
ATOM 1576 C CA . LEU A 1 209 ? 11.924 -23.913 31.079 1.00 36.62 209 LEU A CA 1
ATOM 1577 C C . LEU A 1 209 ? 11.697 -22.597 31.784 1.00 36.35 209 LEU A C 1
ATOM 1578 O O . LEU A 1 209 ? 10.584 -22.020 31.581 1.00 38.00 209 LEU A O 1
ATOM 1583 N N . ASP A 1 210 ? 12.727 -22.139 32.481 1.00 39.07 210 ASP A N 1
ATOM 1584 C CA . ASP A 1 210 ? 12.795 -20.772 33.045 1.00 39.91 210 ASP A CA 1
ATOM 1585 C C . ASP A 1 210 ? 13.780 -19.938 32.224 1.00 43.00 210 ASP A C 1
ATOM 1586 O O . ASP A 1 210 ? 14.984 -19.983 32.567 1.00 45.49 210 ASP A O 1
ATOM 1591 N N . LEU A 1 211 ? 13.272 -19.155 31.256 1.00 39.49 211 LEU A N 1
ATOM 1592 C CA . LEU A 1 211 ? 14.055 -18.269 30.338 1.00 40.89 211 LEU A CA 1
ATOM 1593 C C . LEU A 1 211 ? 14.962 -17.303 31.096 1.00 43.39 211 LEU A C 1
ATOM 1594 O O . LEU A 1 211 ? 15.900 -16.782 30.483 1.00 44.81 211 LEU A O 1
ATOM 1599 N N . GLU A 1 212 ? 14.728 -17.100 32.386 1.00 41.91 212 GLU A N 1
ATOM 1600 C CA . GLU A 1 212 ? 15.467 -16.121 33.216 1.00 38.61 212 GLU A CA 1
ATOM 1601 C C . GLU A 1 212 ? 16.590 -16.847 33.945 1.00 39.55 212 GLU A C 1
ATOM 1602 O O . GLU A 1 212 ? 17.525 -16.172 34.348 1.00 40.53 212 GLU A O 1
ATOM 1608 N N . GLU A 1 213 ? 16.494 -18.170 34.126 1.00 41.00 213 GLU A N 1
ATOM 1609 C CA . GLU A 1 213 ? 17.517 -18.965 34.862 1.00 47.71 213 GLU A CA 1
ATOM 1610 C C . GLU A 1 213 ? 18.868 -18.771 34.157 1.00 47.88 213 GLU A C 1
ATOM 1611 O O . GLU A 1 213 ? 18.879 -18.665 32.907 1.00 39.84 213 GLU A O 1
ATOM 1617 N N . THR A 1 214 ? 19.937 -18.722 34.957 1.00 49.64 214 THR A N 1
ATOM 1618 C CA . THR A 1 214 ? 21.347 -18.441 34.600 1.00 43.51 214 THR A CA 1
ATOM 1619 C C . THR A 1 214 ? 22.169 -19.708 34.792 1.00 40.66 214 THR A C 1
ATOM 1620 O O . THR A 1 214 ? 22.022 -20.325 35.839 1.00 45.57 214 THR A O 1
ATOM 1624 N N . GLY A 1 215 ? 23.051 -20.044 33.844 1.00 39.17 215 GLY A N 1
ATOM 1625 C CA . GLY A 1 215 ? 23.916 -21.239 33.909 1.00 35.04 215 GLY A CA 1
ATOM 1626 C C . GLY A 1 215 ? 24.925 -21.273 32.774 1.00 37.58 215 GLY A C 1
ATOM 1627 O O . GLY A 1 215 ? 24.889 -20.389 31.909 1.00 36.98 215 GLY A O 1
ATOM 1628 N N . SER A 1 216 ? 25.823 -22.252 32.766 1.00 35.00 216 SER A N 1
ATOM 1629 C CA . SER A 1 216 ? 26.762 -22.490 31.638 1.00 36.46 216 SER A CA 1
ATOM 1630 C C . SER A 1 216 ? 25.988 -22.924 30.385 1.00 36.14 216 SER A C 1
ATOM 1631 O O . SER A 1 216 ? 24.890 -23.554 30.510 1.00 32.52 216 SER A O 1
ATOM 1634 N N . LEU A 1 217 ? 26.548 -22.642 29.198 1.00 32.73 217 LEU A N 1
ATOM 1635 C CA . LEU A 1 217 ? 25.958 -23.110 27.916 1.00 28.60 217 LEU A CA 1
ATOM 1636 C C . LEU A 1 217 ? 25.837 -24.643 27.990 1.00 27.65 217 LEU A C 1
ATOM 1637 O O . LEU A 1 217 ? 24.837 -25.196 27.497 1.00 26.42 217 LEU A O 1
ATOM 1642 N N . ARG A 1 218 ? 26.847 -25.306 28.548 1.00 29.33 218 ARG A N 1
ATOM 1643 C CA . ARG A 1 218 ? 26.869 -26.779 28.773 1.00 31.32 218 ARG A CA 1
ATOM 1644 C C . ARG A 1 218 ? 25.602 -27.242 29.503 1.00 30.21 218 ARG A C 1
ATOM 1645 O O . ARG A 1 218 ? 24.953 -28.152 29.022 1.00 27.76 218 ARG A O 1
ATOM 1653 N N . ASP A 1 219 ? 25.269 -26.633 30.656 1.00 35.45 219 ASP A N 1
ATOM 1654 C CA . ASP A 1 219 ? 24.094 -27.065 31.471 1.00 33.82 219 ASP A CA 1
ATOM 1655 C C . ASP A 1 219 ? 22.813 -26.872 30.676 1.00 29.49 219 ASP A C 1
ATOM 1656 O O . ASP A 1 219 ? 21.983 -27.814 30.644 1.00 28.21 219 ASP A O 1
ATOM 1661 N N . HIS A 1 220 ? 22.708 -25.758 29.951 1.00 30.07 220 HIS A N 1
ATOM 1662 C CA . HIS A 1 220 ? 21.534 -25.438 29.097 1.00 30.34 220 HIS A CA 1
ATOM 1663 C C . HIS A 1 220 ? 21.417 -26.375 27.905 1.00 29.34 220 HIS A C 1
ATOM 1664 O O . HIS A 1 220 ? 20.300 -26.814 27.554 1.00 31.18 220 HIS A O 1
ATOM 1671 N N . ILE A 1 221 ? 22.509 -26.632 27.212 1.00 27.55 221 ILE A N 1
ATOM 1672 C CA . ILE A 1 221 ? 22.473 -27.653 26.140 1.00 24.01 221 ILE A CA 1
ATOM 1673 C C . ILE A 1 221 ? 22.101 -29.000 26.750 1.00 22.51 221 ILE A C 1
ATOM 1674 O O . ILE A 1 221 ? 21.312 -29.705 26.132 1.00 23.04 221 ILE A O 1
ATOM 1679 N N . ASN A 1 222 ? 22.692 -29.378 27.888 1.00 24.28 222 ASN A N 1
ATOM 1680 C CA . ASN A 1 222 ? 22.380 -30.698 28.515 1.00 25.57 222 ASN A CA 1
ATOM 1681 C C . ASN A 1 222 ? 20.879 -30.760 28.878 1.00 27.52 222 ASN A C 1
ATOM 1682 O O . ASN A 1 222 ? 20.221 -31.821 28.612 1.00 26.74 222 ASN A O 1
ATOM 1687 N N . LEU A 1 223 ? 20.297 -29.668 29.365 1.00 28.14 223 LEU A N 1
ATOM 1688 C CA . LEU A 1 223 ? 18.844 -29.635 29.695 1.00 27.75 223 LEU A CA 1
ATOM 1689 C C . LEU A 1 223 ? 18.036 -29.904 28.435 1.00 29.47 223 LEU A C 1
ATOM 1690 O O . LEU A 1 223 ? 17.073 -30.705 28.486 1.00 31.63 223 LEU A O 1
ATOM 1695 N N . LEU A 1 224 ? 18.383 -29.249 27.318 1.00 27.94 224 LEU A N 1
ATOM 1696 C CA . LEU A 1 224 ? 17.646 -29.495 26.050 1.00 25.84 224 LEU A CA 1
ATOM 1697 C C . LEU A 1 224 ? 17.904 -30.911 25.571 1.00 23.92 224 LEU A C 1
ATOM 1698 O O . LEU A 1 224 ? 16.969 -31.553 25.081 1.00 28.12 224 LEU A O 1
ATOM 1703 N N . ARG A 1 225 ? 19.153 -31.381 25.617 1.00 27.44 225 ARG A N 1
ATOM 1704 C CA . ARG A 1 225 ? 19.433 -32.760 25.185 1.00 26.84 225 ARG A CA 1
ATOM 1705 C C . ARG A 1 225 ? 18.567 -33.724 26.012 1.00 24.18 225 ARG A C 1
ATOM 1706 O O . ARG A 1 225 ? 18.002 -34.678 25.422 1.00 25.80 225 ARG A O 1
ATOM 1714 N N . ALA A 1 226 ? 18.463 -33.522 27.324 1.00 24.27 226 ALA A N 1
ATOM 1715 C CA . ALA A 1 226 ? 17.681 -34.441 28.220 1.00 26.42 226 ALA A CA 1
ATOM 1716 C C . ALA A 1 226 ? 16.199 -34.486 27.819 1.00 30.29 226 ALA A C 1
ATOM 1717 O O . ALA A 1 226 ? 15.533 -35.543 28.015 1.00 27.69 226 ALA A O 1
ATOM 1719 N N . THR A 1 227 ? 15.671 -33.383 27.271 1.00 27.64 227 THR A N 1
ATOM 1720 C CA . THR A 1 227 ? 14.229 -33.199 26.975 1.00 28.92 227 THR A CA 1
ATOM 1721 C C . THR A 1 227 ? 13.942 -33.349 25.490 1.00 30.41 227 THR A C 1
ATOM 1722 O O . THR A 1 227 ? 12.777 -33.128 25.094 1.00 29.47 227 THR A O 1
ATOM 1726 N N . SER A 1 228 ? 14.951 -33.672 24.676 1.00 28.25 228 SER A N 1
ATOM 1727 C CA . SER A 1 228 ? 14.767 -33.830 23.238 1.00 27.06 228 SER A CA 1
ATOM 1728 C C . SER A 1 228 ? 14.593 -35.306 22.945 1.00 27.09 228 SER A C 1
ATOM 1729 O O . SER A 1 228 ? 15.536 -36.065 23.096 1.00 30.11 228 SER A O 1
ATOM 1732 N N . HIS A 1 229 ? 13.451 -35.678 22.400 1.00 23.32 229 HIS A N 1
ATOM 1733 C CA . HIS A 1 229 ? 13.140 -37.106 22.160 1.00 28.95 229 HIS A CA 1
ATOM 1734 C C . HIS A 1 229 ? 12.279 -37.224 20.905 1.00 30.84 229 HIS A C 1
ATOM 1735 O O . HIS A 1 229 ? 11.042 -37.507 21.003 1.00 33.00 229 HIS A O 1
ATOM 1742 N N . GLY A 1 230 ? 12.910 -37.103 19.745 1.00 31.77 230 GLY A N 1
ATOM 1743 C CA . GLY A 1 230 ? 12.183 -37.246 18.475 1.00 31.32 230 GLY A CA 1
ATOM 1744 C C . GLY A 1 230 ? 11.025 -36.266 18.438 1.00 31.10 230 GLY A C 1
ATOM 1745 O O . GLY A 1 230 ? 11.267 -35.063 18.711 1.00 33.64 230 GLY A O 1
ATOM 1746 N N . ASP A 1 231 ? 9.816 -36.739 18.125 1.00 36.68 231 ASP A N 1
ATOM 1747 C CA . ASP A 1 231 ? 8.621 -35.864 17.943 1.00 39.98 231 ASP A CA 1
ATOM 1748 C C . ASP A 1 231 ? 7.863 -35.634 19.254 1.00 39.77 231 ASP A C 1
ATOM 1749 O O . ASP A 1 231 ? 6.874 -34.901 19.229 1.00 36.84 231 ASP A O 1
ATOM 1754 N N . PHE A 1 232 ? 8.332 -36.114 20.403 1.00 34.25 232 PHE A N 1
ATOM 1755 C CA . PHE A 1 232 ? 7.642 -35.770 21.668 1.00 34.35 232 PHE A CA 1
ATOM 1756 C C . PHE A 1 232 ? 7.787 -34.272 21.913 1.00 36.13 232 PHE A C 1
ATOM 1757 O O . PHE A 1 232 ? 8.876 -33.715 21.718 1.00 32.71 232 PHE A O 1
ATOM 1765 N N . LYS A 1 233 ? 6.682 -33.638 22.339 1.00 39.93 233 LYS A N 1
ATOM 1766 C CA . LYS A 1 233 ? 6.647 -32.201 22.725 1.00 41.69 233 LYS A CA 1
ATOM 1767 C C . LYS A 1 233 ? 6.947 -32.116 24.224 1.00 38.99 233 LYS A C 1
ATOM 1768 O O . LYS A 1 233 ? 6.019 -32.364 25.008 1.00 34.20 233 LYS A O 1
ATOM 1774 N N . ASN A 1 234 ? 8.199 -31.840 24.608 1.00 33.36 234 ASN A N 1
ATOM 1775 C CA . ASN A 1 234 ? 8.645 -31.880 26.015 1.00 36.52 234 ASN A CA 1
ATOM 1776 C C . ASN A 1 234 ? 8.910 -30.446 26.487 1.00 38.24 234 ASN A C 1
ATOM 1777 O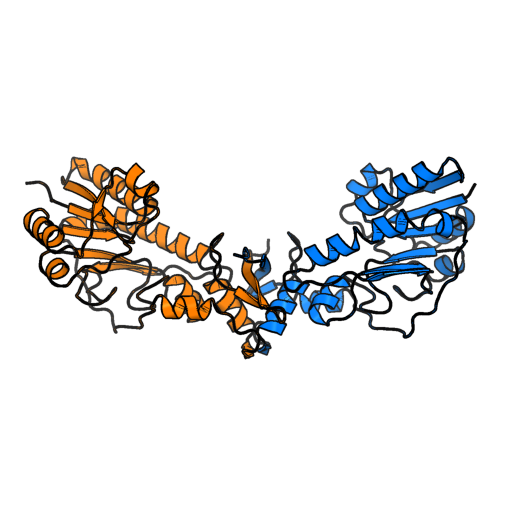 O . ASN A 1 234 ? 8.018 -29.843 27.147 1.00 36.11 234 ASN A O 1
ATOM 1782 N N . ALA A 1 235 ? 10.120 -29.936 26.274 1.00 33.28 235 ALA A N 1
ATOM 1783 C CA . ALA A 1 235 ? 10.547 -28.668 26.892 1.00 34.58 235 ALA A CA 1
ATOM 1784 C C . ALA A 1 235 ? 9.784 -27.546 26.169 1.00 35.88 235 ALA A C 1
ATOM 1785 O O . ALA A 1 235 ? 9.547 -27.711 24.963 1.00 36.86 235 ALA A O 1
ATOM 1787 N N . TYR A 1 236 ? 9.339 -26.521 26.896 1.00 40.56 236 TYR A N 1
ATOM 1788 C CA . TYR A 1 236 ? 8.541 -25.381 26.356 1.00 37.78 236 TYR A CA 1
ATOM 1789 C C . TYR A 1 236 ? 8.916 -24.114 27.126 1.00 36.84 236 TYR A C 1
ATOM 1790 O O . TYR A 1 236 ? 9.383 -24.212 28.277 1.00 32.15 236 TYR A O 1
ATOM 1799 N N . PHE A 1 237 ? 8.823 -22.965 26.450 1.00 33.60 237 PHE A N 1
ATOM 1800 C CA . PHE A 1 237 ? 8.757 -21.641 27.105 1.00 41.58 237 PHE A CA 1
ATOM 1801 C C . PHE A 1 237 ? 7.450 -20.975 26.647 1.00 36.00 237 PHE A C 1
ATOM 1802 O O . PHE A 1 237 ? 6.852 -21.333 25.602 1.00 39.15 237 PHE A O 1
ATOM 1810 N N . ILE A 1 238 ? 7.011 -19.992 27.415 1.00 42.05 238 ILE A N 1
ATOM 1811 C CA . ILE A 1 238 ? 5.808 -19.191 27.047 1.00 39.85 238 ILE A CA 1
ATOM 1812 C C . ILE A 1 238 ? 6.309 -17.760 26.977 1.00 33.39 238 ILE A C 1
ATOM 1813 O O . ILE A 1 238 ? 7.022 -17.343 27.928 1.00 40.39 238 ILE A O 1
ATOM 1818 N N . ASP A 1 239 ? 6.048 -17.094 25.858 1.00 35.53 239 ASP A N 1
ATOM 1819 C CA . ASP A 1 239 ? 6.621 -15.749 25.550 1.00 47.37 239 ASP A CA 1
ATOM 1820 C C . ASP A 1 239 ? 5.723 -14.627 26.135 1.00 50.46 239 ASP A C 1
ATOM 1821 O O . ASP A 1 239 ? 4.730 -14.952 26.845 1.00 44.99 239 ASP A O 1
ATOM 1826 N N . GLU A 1 240 ? 6.041 -13.364 25.813 1.00 51.63 240 GLU A N 1
ATOM 1827 C CA . GLU A 1 240 ? 5.361 -12.124 26.298 1.00 53.04 240 GLU A CA 1
ATOM 1828 C C . GLU A 1 240 ? 3.844 -12.145 26.076 1.00 48.26 240 GLU A C 1
ATOM 1829 O O . GLU A 1 240 ? 3.155 -11.532 26.894 1.00 54.86 240 GLU A O 1
ATOM 1835 N N . SER A 1 241 ? 3.353 -12.801 25.029 1.00 44.25 241 SER A N 1
ATOM 1836 C CA . SER A 1 241 ? 1.934 -12.803 24.577 1.00 47.19 241 SER A CA 1
ATOM 1837 C C . SER A 1 241 ? 1.202 -14.068 25.035 1.00 49.51 241 SER A C 1
ATOM 1838 O O . SER A 1 241 ? 0.020 -14.276 24.616 1.00 47.21 241 SER A O 1
ATOM 1841 N N . GLY A 1 242 ? 1.858 -14.861 25.890 1.00 50.11 242 GLY A N 1
ATOM 1842 C CA . GLY A 1 242 ? 1.335 -16.138 26.400 1.00 50.12 242 GLY A CA 1
ATOM 1843 C C . GLY A 1 242 ? 1.231 -17.169 25.299 1.00 53.30 242 GLY A C 1
ATOM 1844 O O . GLY A 1 242 ? 0.349 -18.027 25.403 1.00 59.69 242 GLY A O 1
ATOM 1845 N N . ASP A 1 243 ? 2.089 -17.095 24.277 1.00 53.41 243 ASP A N 1
ATOM 1846 C CA . ASP A 1 243 ? 2.234 -18.214 23.308 1.00 53.24 243 ASP A CA 1
ATOM 1847 C C . ASP A 1 243 ? 3.296 -19.183 23.834 1.00 47.74 243 ASP A C 1
ATOM 1848 O O . ASP A 1 243 ? 4.403 -18.713 24.236 1.00 48.74 243 ASP A O 1
ATOM 1853 N N . LYS A 1 244 ? 2.910 -20.458 23.886 1.00 49.37 244 LYS A N 1
ATOM 1854 C CA . LYS A 1 244 ? 3.711 -21.643 24.295 1.00 48.92 244 LYS A CA 1
ATOM 1855 C C . LYS A 1 244 ? 4.433 -22.202 23.057 1.00 41.65 244 LYS A C 1
ATOM 1856 O O . LYS A 1 244 ? 3.768 -22.509 22.035 1.00 34.10 244 LYS A O 1
ATOM 1862 N N . TYR A 1 245 ? 5.758 -22.323 23.139 1.00 40.20 245 TYR A N 1
ATOM 1863 C CA . TYR A 1 245 ? 6.578 -22.941 22.071 1.00 38.58 245 TYR A CA 1
ATOM 1864 C C . TYR A 1 245 ? 7.339 -24.120 22.663 1.00 30.99 245 TYR A C 1
ATOM 1865 O O . TYR A 1 245 ? 8.050 -23.903 23.642 1.00 31.24 245 TYR A O 1
ATOM 1874 N N . PHE A 1 246 ? 7.235 -25.274 22.018 1.00 31.56 246 PHE A N 1
ATOM 1875 C CA . PHE A 1 246 ? 8.093 -26.454 22.298 1.00 38.63 246 PHE A CA 1
ATOM 1876 C C . PHE A 1 246 ? 9.429 -26.208 21.577 1.00 37.64 246 PHE A C 1
ATOM 1877 O O . PHE A 1 246 ? 9.427 -25.614 20.472 1.00 35.94 246 PHE A O 1
ATOM 1885 N N . ILE A 1 247 ? 10.537 -26.580 22.226 1.00 4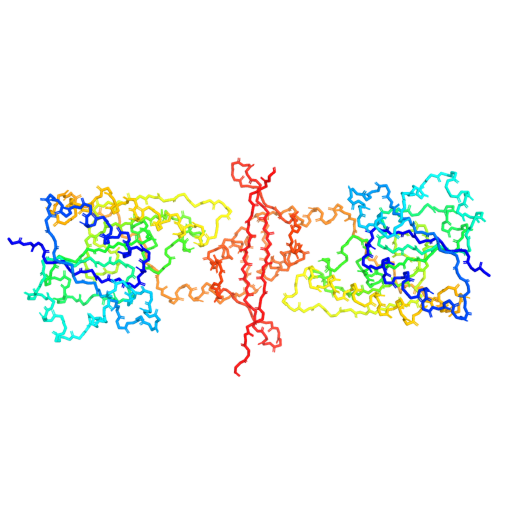0.19 247 ILE A N 1
ATOM 1886 C CA . ILE A 1 247 ? 11.931 -26.478 21.692 1.00 34.69 247 ILE A CA 1
ATOM 1887 C C . ILE A 1 247 ? 12.666 -27.817 21.955 1.00 33.05 247 ILE A C 1
ATOM 1888 O O . ILE A 1 247 ? 12.448 -28.480 23.006 1.00 30.66 247 ILE A O 1
ATOM 1893 N N . LYS A 1 248 ? 13.435 -28.259 20.978 1.00 31.46 248 LYS A N 1
ATOM 1894 C CA . LYS A 1 248 ? 14.322 -29.432 21.126 1.00 30.43 248 LYS A CA 1
ATOM 1895 C C . LYS A 1 248 ? 15.614 -29.099 20.418 1.00 32.62 248 LYS A C 1
ATOM 1896 O O . LYS A 1 248 ? 15.646 -28.080 19.687 1.00 27.89 248 LYS A O 1
ATOM 1902 N N . VAL A 1 249 ? 16.648 -29.877 20.685 1.00 30.85 249 VAL A N 1
ATOM 1903 C CA . VAL A 1 249 ? 17.936 -29.715 19.967 1.00 29.53 249 VAL A CA 1
ATOM 1904 C C . VAL A 1 249 ? 18.072 -30.918 19.052 1.00 30.33 249 VAL A C 1
ATOM 1905 O O . VAL A 1 249 ? 17.472 -31.961 19.348 1.00 28.81 249 VAL A O 1
ATOM 1909 N N . VAL A 1 250 ? 18.768 -30.723 17.948 1.00 30.66 250 VAL A N 1
ATOM 1910 C CA . VAL A 1 250 ? 19.190 -31.793 17.015 1.00 27.83 250 VAL A CA 1
ATOM 1911 C C . VAL A 1 250 ? 20.704 -31.632 16.904 1.00 25.86 250 VAL A C 1
ATOM 1912 O O . VAL A 1 250 ? 21.183 -30.483 16.689 1.00 26.31 250 VAL A O 1
ATOM 1916 N N . LEU A 1 251 ? 21.418 -32.747 16.998 1.00 26.94 251 LEU A N 1
ATOM 1917 C CA . LEU A 1 251 ? 22.905 -32.799 16.990 1.00 27.64 251 LEU A CA 1
ATOM 1918 C C . LEU A 1 251 ? 23.349 -33.764 15.894 1.00 29.59 251 LEU A C 1
ATOM 1919 O O . LEU A 1 251 ? 22.604 -34.675 15.549 1.00 27.40 251 LEU A O 1
ATOM 1924 N N . GLU A 1 252 ? 24.540 -33.526 15.368 1.00 30.30 252 GLU A N 1
ATOM 1925 C CA . GLU A 1 252 ? 25.108 -34.302 14.247 1.00 32.82 252 GLU A CA 1
ATOM 1926 C C . GLU A 1 252 ? 26.601 -34.242 14.459 1.00 29.79 252 GLU A C 1
ATOM 1927 O O . GLU A 1 252 ? 27.106 -33.135 14.572 1.00 28.03 252 GLU A O 1
ATOM 1933 N N . LYS A 1 253 ? 27.232 -35.406 14.616 1.00 31.48 253 LYS A N 1
ATOM 1934 C CA . LYS A 1 253 ? 28.708 -35.534 14.600 1.00 34.82 253 LYS A CA 1
ATOM 1935 C C . LYS A 1 253 ? 29.229 -34.954 13.282 1.00 29.19 253 LYS A C 1
ATOM 1936 O O . LYS A 1 253 ? 28.702 -35.296 12.224 1.00 32.15 253 LYS A O 1
ATOM 1942 N N . ALA A 1 254 ? 30.188 -34.052 13.352 1.00 31.51 254 ALA A N 1
ATOM 1943 C CA . ALA A 1 254 ? 30.881 -33.505 12.162 1.00 32.90 254 ALA A CA 1
ATOM 1944 C C . ALA A 1 254 ? 31.654 -34.643 11.466 1.00 37.83 254 ALA A C 1
ATOM 1945 O O . ALA A 1 254 ? 32.196 -35.497 12.186 1.00 32.77 254 ALA A O 1
ATOM 1947 N N . LEU A 1 255 ? 31.657 -34.694 10.126 1.00 42.65 255 LEU A N 1
ATOM 1948 C CA . LEU A 1 255 ? 32.417 -35.690 9.329 1.00 49.13 255 LEU A CA 1
ATOM 1949 C C . LEU A 1 255 ? 33.893 -35.518 9.705 1.00 49.87 255 LEU A C 1
ATOM 1950 O O . LEU A 1 255 ? 34.272 -34.377 9.937 1.00 53.75 255 LEU A O 1
ATOM 1952 N N . ARG A 1 256 ? 34.644 -36.602 9.932 1.00 52.11 256 ARG A N 1
ATOM 1953 C CA . ARG A 1 256 ? 36.074 -36.571 10.323 1.00 54.81 256 ARG A CA 1
ATOM 1954 C C . ARG A 1 256 ? 36.889 -36.697 9.032 1.00 56.81 256 ARG A C 1
ATOM 1955 O O . ARG A 1 256 ? 36.545 -37.609 8.247 1.00 54.48 256 ARG A O 1
ATOM 1957 N N . HIS A 1 257 ? 37.867 -35.798 8.809 1.00 58.79 257 HIS A N 1
ATOM 1958 C CA . HIS A 1 257 ? 38.684 -35.660 7.572 1.00 61.98 257 HIS A CA 1
ATOM 1959 C C . HIS A 1 257 ? 40.166 -35.548 7.948 1.00 64.51 257 HIS A C 1
ATOM 1960 O O . HIS A 1 257 ? 40.745 -36.540 8.407 1.00 63.79 257 HIS A O 1
ATOM 1962 N N . SER B 1 11 ? 14.955 3.600 -27.292 1.00 86.19 11 SER B N 1
ATOM 1963 C CA . SER B 1 11 ? 16.149 3.374 -26.416 1.00 83.14 11 SER B CA 1
ATOM 1964 C C . SER B 1 11 ? 15.738 2.599 -25.159 1.00 82.90 11 SER B C 1
ATOM 1965 O O . SER B 1 11 ? 15.354 3.217 -24.167 1.00 84.29 11 SER B O 1
ATOM 1967 N N . PRO B 1 12 ? 15.799 1.239 -25.146 1.00 73.21 12 PRO B N 1
ATOM 1968 C CA . PRO B 1 12 ? 15.442 0.442 -23.961 1.00 73.89 12 PRO B CA 1
ATOM 1969 C C . PRO B 1 12 ? 16.482 0.512 -22.825 1.00 63.66 12 PRO B C 1
ATOM 1970 O O . PRO B 1 12 ? 17.660 0.605 -23.130 1.00 64.22 12 PRO B O 1
ATOM 1974 N N . ILE B 1 13 ? 16.027 0.475 -21.565 1.00 64.39 13 ILE B N 1
ATOM 1975 C CA . ILE B 1 13 ? 16.884 0.590 -20.343 1.00 61.92 13 ILE B CA 1
ATOM 1976 C C . ILE B 1 13 ? 17.868 -0.574 -20.366 1.00 52.65 13 ILE B C 1
ATOM 1977 O O . ILE B 1 13 ? 17.383 -1.706 -20.393 1.00 54.92 13 ILE B O 1
ATOM 1982 N N . ARG B 1 14 ? 19.179 -0.301 -20.368 1.00 55.68 14 ARG B N 1
ATOM 1983 C CA A ARG B 1 14 ? 20.240 -1.352 -20.333 0.50 55.70 14 ARG B CA 1
ATOM 1984 C CA B ARG B 1 14 ? 20.241 -1.348 -20.334 0.50 56.70 14 ARG B CA 1
ATOM 1985 C C . ARG B 1 14 ? 20.506 -1.704 -18.858 1.00 52.71 14 ARG B C 1
ATOM 1986 O O . ARG B 1 14 ? 21.153 -0.919 -18.147 1.00 46.32 14 ARG B O 1
ATOM 2001 N N . LEU B 1 15 ? 19.960 -2.825 -18.397 1.00 52.18 15 LEU B N 1
ATOM 2002 C CA . LEU B 1 15 ? 19.995 -3.210 -16.961 1.00 43.82 15 LEU B CA 1
ATOM 2003 C C . LEU B 1 15 ? 20.960 -4.383 -16.798 1.00 44.82 15 LEU B C 1
ATOM 2004 O O . LEU B 1 15 ? 20.865 -5.345 -17.563 1.00 43.25 15 LEU B O 1
ATOM 2009 N N . LEU B 1 16 ? 21.905 -4.231 -15.868 1.00 42.96 16 LEU B N 1
ATOM 2010 C CA . LEU B 1 16 ? 22.746 -5.315 -15.340 1.00 38.91 16 LEU B CA 1
ATOM 2011 C C . LEU B 1 16 ? 22.146 -5.741 -14.006 1.00 36.42 16 LEU B C 1
ATOM 2012 O O . LEU B 1 16 ? 22.046 -4.874 -13.061 1.00 41.14 16 LEU B O 1
ATOM 2017 N N . VAL B 1 17 ? 21.728 -7.003 -13.934 1.00 35.19 17 VAL B N 1
ATOM 2018 C CA . VAL B 1 17 ? 21.359 -7.658 -12.646 1.00 33.71 17 VAL B CA 1
ATOM 2019 C C . VAL B 1 17 ? 22.519 -8.574 -12.252 1.00 32.93 17 VAL B C 1
ATOM 2020 O O . VAL B 1 17 ? 22.774 -9.549 -12.978 1.00 34.05 17 VAL B O 1
ATOM 2024 N N . VAL B 1 18 ? 23.178 -8.250 -11.147 1.00 32.47 18 VAL B N 1
ATOM 2025 C CA . VAL B 1 18 ? 24.196 -9.146 -10.514 1.00 32.07 18 VAL B CA 1
ATOM 2026 C C . VAL B 1 18 ? 23.547 -9.800 -9.287 1.00 27.76 18 VAL B C 1
ATOM 2027 O O . VAL B 1 18 ? 23.005 -9.092 -8.402 1.00 28.39 18 VAL B O 1
ATOM 2031 N N . SER B 1 19 ? 23.472 -11.124 -9.309 1.00 31.88 19 SER B N 1
ATOM 2032 C CA . SER B 1 19 ? 22.750 -11.924 -8.284 1.00 34.07 19 SER B CA 1
ATOM 2033 C C . SER B 1 19 ? 23.398 -13.301 -8.120 1.00 28.46 19 SER B C 1
ATOM 2034 O O . SER B 1 19 ? 23.674 -13.956 -9.106 1.00 26.96 19 SER B O 1
ATOM 2037 N N . ASP B 1 20 ? 23.505 -13.761 -6.875 1.00 32.42 20 ASP B N 1
ATOM 2038 C CA . ASP B 1 20 ? 23.830 -15.183 -6.612 1.00 32.28 20 ASP B CA 1
ATOM 2039 C C . ASP B 1 20 ? 22.590 -15.877 -6.026 1.00 34.00 20 ASP B C 1
ATOM 2040 O O . ASP B 1 20 ? 22.742 -16.953 -5.484 1.00 38.50 20 ASP B O 1
ATOM 2045 N N . ASN B 1 21 ? 21.386 -15.325 -6.179 1.00 30.64 21 ASN B N 1
ATOM 2046 C CA . ASN B 1 21 ? 20.171 -15.948 -5.591 1.00 29.07 21 ASN B CA 1
ATOM 2047 C C . ASN B 1 21 ? 19.175 -16.264 -6.717 1.00 34.72 21 ASN B C 1
ATOM 2048 O O . ASN B 1 21 ? 18.639 -15.305 -7.317 1.00 27.66 21 ASN B O 1
ATOM 2053 N N . LYS B 1 22 ? 18.809 -17.538 -6.898 1.00 29.63 22 LYS B N 1
ATOM 2054 C CA . LYS B 1 22 ? 17.937 -17.923 -8.040 1.00 36.01 22 LYS B CA 1
ATOM 2055 C C . LYS B 1 22 ? 16.499 -17.463 -7.783 1.00 35.14 22 LYS B C 1
ATOM 2056 O O . LYS B 1 22 ? 15.848 -16.871 -8.641 1.00 37.26 22 LYS B O 1
ATOM 2062 N N . PRO B 1 23 ? 15.897 -17.756 -6.627 1.00 38.93 23 PRO B N 1
ATOM 2063 C CA . PRO B 1 23 ? 14.487 -17.393 -6.440 1.00 37.83 23 PRO B CA 1
ATOM 2064 C C . PRO B 1 23 ? 14.243 -15.878 -6.610 1.00 37.89 23 PRO B C 1
ATOM 2065 O O . PRO B 1 23 ? 13.264 -15.465 -7.252 1.00 33.37 23 PRO B O 1
ATOM 2069 N N . LEU B 1 24 ? 15.103 -15.053 -6.024 1.00 36.29 24 LEU B N 1
ATOM 2070 C CA . LEU B 1 24 ? 14.912 -13.596 -6.098 1.00 35.89 24 LEU B CA 1
ATOM 2071 C C . LEU B 1 24 ? 15.129 -13.164 -7.559 1.00 37.64 24 LEU B C 1
ATOM 2072 O O . LEU B 1 24 ? 14.371 -12.295 -8.035 1.00 37.44 24 LEU B O 1
ATOM 2077 N N . SER B 1 25 ? 16.068 -13.792 -8.263 1.00 34.62 25 SER B N 1
ATOM 2078 C CA . SER B 1 25 ? 16.381 -13.487 -9.675 1.00 34.14 25 SER B CA 1
ATOM 2079 C C . SER B 1 25 ? 15.195 -13.901 -10.546 1.00 34.03 25 SER B C 1
ATOM 2080 O O . SER B 1 25 ? 14.822 -13.119 -11.470 1.00 35.77 25 SER B O 1
ATOM 2083 N N . ALA B 1 26 ? 14.643 -15.078 -10.274 1.00 28.79 26 ALA B N 1
ATOM 2084 C CA . ALA B 1 26 ? 13.430 -15.608 -10.926 1.00 33.05 26 ALA B CA 1
ATOM 2085 C C . ALA B 1 26 ? 12.315 -14.571 -10.781 1.00 32.75 26 ALA B C 1
ATOM 2086 O O . ALA B 1 26 ? 11.726 -14.204 -11.781 1.00 35.20 26 ALA B O 1
ATOM 2088 N N . THR B 1 27 ? 12.067 -14.081 -9.578 1.00 37.23 27 THR B N 1
ATOM 2089 C CA . THR B 1 27 ? 10.963 -13.132 -9.286 1.00 41.20 27 THR B CA 1
ATOM 2090 C C . THR B 1 27 ? 11.218 -11.821 -10.038 1.00 49.55 27 THR B C 1
ATOM 2091 O O . THR B 1 27 ? 10.207 -11.195 -10.544 1.00 40.12 27 THR B O 1
ATOM 2095 N N . LEU B 1 28 ? 12.492 -11.419 -10.126 1.00 41.36 28 LEU B N 1
ATOM 2096 C CA . LEU B 1 28 ? 12.857 -10.135 -10.770 1.00 45.48 28 LEU B CA 1
ATOM 2097 C C . LEU B 1 28 ? 12.562 -10.252 -12.265 1.00 39.64 28 LEU B C 1
ATOM 2098 O O . LEU B 1 28 ? 11.934 -9.354 -12.789 1.00 43.73 28 LEU B O 1
ATOM 2103 N N . LEU B 1 29 ? 13.047 -11.299 -12.913 1.00 44.79 29 LEU B N 1
ATOM 2104 C CA . LEU B 1 29 ? 12.796 -11.518 -14.352 1.00 49.13 29 LEU B CA 1
ATOM 2105 C C . LEU B 1 29 ? 11.273 -11.532 -14.573 1.00 53.80 29 LEU B C 1
ATOM 2106 O O . LEU B 1 29 ? 10.820 -10.945 -15.563 1.00 51.98 29 LEU B O 1
ATOM 2111 N N . GLN B 1 30 ? 10.498 -12.091 -13.640 1.00 50.93 30 GLN B N 1
ATOM 2112 C CA . GLN B 1 30 ? 9.028 -12.231 -13.807 1.00 53.24 30 GLN B CA 1
ATOM 2113 C C . GLN B 1 30 ? 8.390 -10.830 -13.755 1.00 49.97 30 GLN B C 1
ATOM 2114 O O . GLN B 1 30 ? 7.586 -10.511 -14.642 1.00 49.41 30 GLN B O 1
ATOM 2120 N N . CYS B 1 31 ? 8.765 -10.011 -12.771 1.00 48.19 31 CYS B N 1
ATOM 2121 C CA . CYS B 1 31 ? 8.304 -8.608 -12.609 1.00 53.75 31 CYS B CA 1
ATOM 2122 C C . CYS B 1 31 ? 8.664 -7.791 -13.853 1.00 59.41 31 CYS B C 1
ATOM 2123 O O . CYS B 1 31 ? 7.913 -6.866 -14.179 1.00 60.35 31 CYS B O 1
ATOM 2126 N N . ILE B 1 32 ? 9.794 -8.104 -14.496 1.00 59.52 32 ILE B N 1
ATOM 2127 C CA . ILE B 1 32 ? 10.318 -7.348 -15.670 1.00 62.83 32 ILE B CA 1
ATOM 2128 C C . ILE B 1 32 ? 9.431 -7.617 -16.890 1.00 64.16 32 ILE B C 1
ATOM 2129 O O . ILE B 1 32 ? 9.045 -6.627 -17.535 1.00 62.00 32 ILE B O 1
ATOM 2134 N N . GLU B 1 33 ? 9.098 -8.879 -17.183 1.00 65.04 33 GLU B N 1
ATOM 2135 C CA . GLU B 1 33 ? 8.240 -9.232 -18.353 1.00 72.40 33 GLU B CA 1
ATOM 2136 C C . GLU B 1 33 ? 6.787 -8.772 -18.123 1.00 66.89 33 GLU B C 1
ATOM 2137 O O . GLU B 1 33 ? 6.106 -8.465 -19.121 1.00 63.81 33 GLU B O 1
ATOM 2143 N N . ALA B 1 34 ? 6.353 -8.640 -16.868 1.00 69.21 34 ALA B N 1
ATOM 2144 C CA . ALA B 1 34 ? 5.092 -7.962 -16.469 1.00 70.04 34 ALA B CA 1
ATOM 2145 C C . ALA B 1 34 ? 5.075 -6.491 -16.933 1.00 68.97 34 ALA B C 1
ATOM 2146 O O . ALA B 1 34 ? 3.973 -5.968 -17.166 1.00 76.14 34 ALA B O 1
ATOM 2148 N N . LEU B 1 35 ? 6.240 -5.841 -17.039 1.00 66.03 35 LEU B N 1
ATOM 2149 C CA . LEU B 1 35 ? 6.408 -4.455 -17.568 1.00 74.29 35 LEU B CA 1
ATOM 2150 C C . LEU B 1 35 ? 6.625 -4.472 -19.089 1.00 81.09 35 LEU B C 1
ATOM 2151 O O . LEU B 1 35 ? 6.565 -3.376 -19.684 1.00 91.99 35 LEU B O 1
ATOM 2156 N N . ALA B 1 36 ? 6.893 -5.644 -19.686 1.00 80.77 36 ALA B N 1
ATOM 2157 C CA . ALA B 1 36 ? 7.234 -5.816 -21.120 1.00 85.80 36 ALA B CA 1
ATOM 2158 C C . ALA B 1 36 ? 6.352 -4.886 -21.956 1.00 93.15 36 ALA B C 1
ATOM 2159 O O . ALA B 1 36 ? 6.913 -4.129 -22.779 1.00 95.71 36 ALA B O 1
ATOM 2161 N N . GLY B 1 37 ? 5.037 -4.918 -21.708 1.00 93.17 37 GLY B N 1
ATOM 2162 C CA . GLY B 1 37 ? 4.041 -4.062 -22.382 1.00 94.72 37 GLY B CA 1
ATOM 2163 C C . GLY B 1 37 ? 4.449 -2.596 -22.401 1.00 87.62 37 GLY B C 1
ATOM 2164 O O . GLY B 1 37 ? 4.605 -2.040 -23.499 1.00 92.28 37 GLY B O 1
ATOM 2165 N N . ASP B 1 38 ? 4.686 -2.007 -21.230 1.00 81.07 38 ASP B N 1
ATOM 2166 C CA . ASP B 1 38 ? 4.533 -0.548 -20.984 1.00 84.42 38 ASP B CA 1
ATOM 2167 C C . ASP B 1 38 ? 5.885 0.157 -21.121 1.00 82.70 38 ASP B C 1
ATOM 2168 O O . ASP B 1 38 ? 5.973 1.112 -21.917 1.00 89.24 38 ASP B O 1
ATOM 2173 N N . LEU B 1 39 ? 6.881 -0.284 -20.348 1.00 81.33 39 LEU B N 1
ATOM 2174 C CA . LEU B 1 39 ? 8.280 0.228 -20.372 1.00 75.31 39 LEU B CA 1
ATOM 2175 C C . LEU B 1 39 ? 9.221 -0.959 -20.632 1.00 59.13 39 LEU B C 1
ATOM 2176 O O . LEU B 1 39 ? 9.109 -1.964 -19.931 1.00 74.25 39 LEU B O 1
ATOM 2181 N N . THR B 1 40 ? 10.085 -0.854 -21.638 1.00 60.62 40 THR B N 1
ATOM 2182 C CA . THR B 1 40 ? 10.957 -1.960 -22.124 1.00 65.90 40 THR B CA 1
ATOM 2183 C C . THR B 1 40 ? 12.357 -1.896 -21.481 1.00 66.80 40 THR B C 1
ATOM 2184 O O . THR B 1 40 ? 12.825 -0.780 -21.169 1.00 63.29 40 THR B O 1
ATOM 2188 N N . VAL B 1 41 ? 13.000 -3.067 -21.344 1.00 70.58 41 VAL B N 1
ATOM 2189 C CA . VAL B 1 41 ? 14.276 -3.294 -20.598 1.00 63.50 41 VAL B CA 1
ATOM 2190 C C . VAL B 1 41 ? 15.109 -4.353 -21.330 1.00 58.86 41 VAL B C 1
ATOM 2191 O O . VAL B 1 41 ? 14.543 -5.393 -21.716 1.00 63.76 41 VAL B O 1
ATOM 2195 N N . ASP B 1 42 ? 16.406 -4.088 -21.504 1.00 61.05 42 ASP B N 1
ATOM 2196 C CA . ASP B 1 42 ? 17.439 -5.074 -21.921 1.00 65.27 42 ASP B CA 1
ATOM 2197 C C . ASP B 1 42 ? 18.207 -5.543 -20.668 1.00 62.85 42 ASP B C 1
ATOM 2198 O O . ASP B 1 42 ? 18.993 -4.738 -20.089 1.00 55.77 42 ASP B O 1
ATOM 2203 N N . VAL B 1 43 ? 17.970 -6.798 -20.263 1.00 58.70 43 VAL B N 1
ATOM 2204 C CA . VAL B 1 43 ? 18.511 -7.457 -19.030 1.00 53.71 43 VAL B CA 1
ATOM 2205 C C . VAL B 1 43 ? 19.767 -8.264 -19.393 1.00 48.60 43 VAL B C 1
ATOM 2206 O O . VAL B 1 43 ? 19.667 -9.143 -20.290 1.00 45.46 43 VAL B O 1
ATOM 2210 N N . ASP B 1 44 ? 20.907 -7.996 -18.731 1.00 50.16 44 ASP B N 1
ATOM 2211 C CA . ASP B 1 44 ? 22.009 -8.996 -18.633 1.00 50.55 44 ASP B CA 1
ATOM 2212 C C . ASP B 1 44 ? 22.037 -9.536 -17.196 1.00 39.44 44 ASP B C 1
ATOM 2213 O O . ASP B 1 44 ? 22.244 -8.723 -16.276 1.00 41.82 44 ASP B O 1
ATOM 2218 N N . LEU B 1 45 ? 21.822 -10.852 -17.029 1.00 44.30 45 LEU B N 1
ATOM 2219 C CA . LEU B 1 45 ? 21.821 -11.532 -15.699 1.00 40.94 45 LEU B CA 1
ATOM 2220 C C . LEU B 1 45 ? 23.182 -12.186 -15.454 1.00 36.12 45 LEU B C 1
ATOM 2221 O O . LEU B 1 45 ? 23.599 -13.051 -16.259 1.00 33.55 45 LEU B O 1
ATOM 2226 N N . ARG B 1 46 ? 23.822 -11.844 -14.339 1.00 37.83 46 ARG B N 1
ATOM 2227 C CA . ARG B 1 46 ? 25.155 -12.410 -14.022 1.00 35.01 46 ARG B CA 1
ATOM 2228 C C . ARG B 1 46 ? 25.225 -12.897 -12.572 1.00 28.95 46 ARG B C 1
ATOM 2229 O O . ARG B 1 46 ? 24.713 -12.193 -11.688 1.00 32.08 46 ARG B O 1
ATOM 2237 N N . TYR B 1 47 ? 25.904 -14.019 -12.361 1.00 31.28 47 TYR B N 1
ATOM 2238 C CA . TYR B 1 47 ? 26.331 -14.544 -11.028 1.00 33.54 47 TYR B CA 1
ATOM 2239 C C . TYR B 1 47 ? 27.812 -14.193 -10.816 1.00 33.80 47 TYR B C 1
ATOM 2240 O O . TYR B 1 47 ? 28.534 -14.042 -11.835 1.00 34.48 47 TYR B O 1
ATOM 2249 N N . THR B 1 48 ? 28.245 -14.016 -9.564 1.00 29.84 48 THR B N 1
ATOM 2250 C CA . THR B 1 48 ? 29.588 -13.453 -9.237 1.00 27.16 48 THR B CA 1
ATOM 2251 C C . THR B 1 48 ? 30.664 -14.541 -9.287 1.00 31.32 48 THR B C 1
ATOM 2252 O O . THR B 1 48 ? 30.351 -15.751 -9.186 1.00 30.41 48 THR B O 1
ATOM 2256 N N . ALA B 1 49 ? 31.914 -14.125 -9.480 1.00 27.78 49 ALA B N 1
ATOM 2257 C CA . ALA B 1 49 ? 33.072 -15.039 -9.511 1.00 29.82 49 ALA B CA 1
ATOM 2258 C C . ALA B 1 49 ? 33.265 -15.693 -8.122 1.00 29.32 49 ALA B C 1
ATOM 2259 O O . ALA B 1 49 ? 33.997 -16.686 -8.045 1.00 28.32 49 ALA B O 1
ATOM 2261 N N . TYR B 1 50 ? 32.641 -15.161 -7.066 1.00 28.81 50 TYR B N 1
ATOM 2262 C CA . TYR B 1 50 ? 32.673 -15.749 -5.699 1.00 34.28 50 TYR B CA 1
ATOM 2263 C C . TYR B 1 50 ? 31.586 -16.824 -5.529 1.00 34.71 50 TYR B C 1
ATOM 2264 O O . TYR B 1 50 ? 31.517 -17.382 -4.428 1.00 28.63 50 TYR B O 1
ATOM 2273 N N . ASN B 1 51 ? 30.808 -17.147 -6.573 1.00 32.54 51 ASN B N 1
ATOM 2274 C CA . ASN B 1 51 ? 29.747 -18.186 -6.525 1.00 33.55 51 ASN B CA 1
ATOM 2275 C C . ASN B 1 51 ? 30.298 -19.507 -7.070 1.00 32.77 51 ASN B C 1
ATOM 2276 O O . ASN B 1 51 ? 30.377 -19.655 -8.287 1.00 32.03 51 ASN B O 1
ATOM 2281 N N . HIS B 1 52 ? 30.650 -20.471 -6.192 1.00 34.66 52 HIS B N 1
ATOM 2282 C CA . HIS B 1 52 ? 31.299 -21.748 -6.585 1.00 34.83 52 HIS B CA 1
ATOM 2283 C C . HIS B 1 52 ? 30.239 -22.825 -6.778 1.00 37.12 52 HIS B C 1
ATOM 2284 O O . HIS B 1 52 ? 30.580 -23.906 -7.251 1.00 42.85 52 HIS B O 1
ATOM 2291 N N . THR B 1 53 ? 28.961 -22.518 -6.569 1.00 40.46 53 THR B N 1
ATOM 2292 C CA . THR B 1 53 ? 27.879 -23.477 -6.897 1.00 36.32 53 THR B CA 1
ATOM 2293 C C . THR B 1 53 ? 26.809 -22.749 -7.685 1.00 35.07 53 THR B C 1
ATOM 2294 O O . THR B 1 53 ? 25.712 -22.587 -7.178 1.00 33.64 53 THR B O 1
ATOM 2298 N N . PRO B 1 54 ? 27.112 -22.275 -8.915 1.00 33.70 54 PRO B N 1
ATOM 2299 C CA . PRO B 1 54 ? 26.246 -21.355 -9.638 1.00 33.28 54 PRO B CA 1
ATOM 2300 C C . PRO B 1 54 ? 25.238 -22.034 -10.573 1.00 35.45 54 PRO B C 1
ATOM 2301 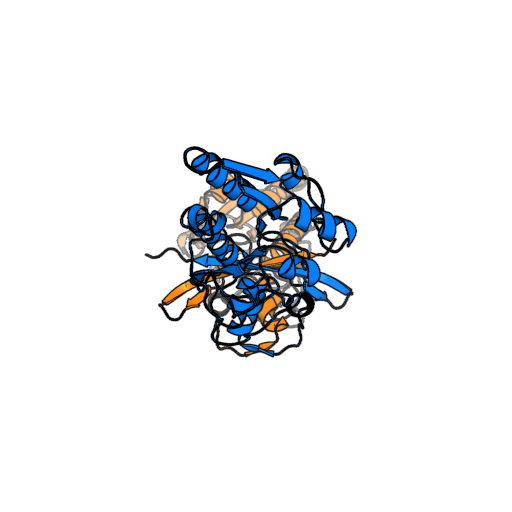O O . PRO B 1 54 ? 24.688 -21.353 -11.416 1.00 35.23 54 PRO B O 1
ATOM 2305 N N . GLN B 1 55 ? 24.992 -23.336 -10.400 1.00 37.27 55 GLN B N 1
ATOM 2306 C CA . GLN B 1 55 ? 24.114 -24.098 -11.322 1.00 38.69 55 GLN B CA 1
ATOM 2307 C C . GLN B 1 55 ? 22.726 -23.445 -11.340 1.00 39.41 55 GLN B C 1
ATOM 2308 O O . GLN B 1 55 ? 22.186 -23.282 -12.451 1.00 41.05 55 GLN B O 1
ATOM 2314 N N . SER B 1 56 ? 22.203 -23.004 -10.192 1.00 35.04 56 SER B N 1
ATOM 2315 C CA . SER B 1 56 ? 20.804 -22.517 -10.113 1.00 35.02 56 SER B CA 1
ATOM 2316 C C . SER B 1 56 ? 20.695 -21.169 -10.854 1.00 38.24 56 SER B C 1
ATOM 2317 O O . SER B 1 56 ? 19.642 -20.913 -11.479 1.00 35.75 56 SER B O 1
ATOM 2320 N N . MET B 1 57 ? 21.769 -20.368 -10.869 1.00 32.47 57 MET B N 1
ATOM 2321 C CA . MET B 1 57 ? 21.827 -19.106 -11.656 1.00 34.57 57 MET B CA 1
ATOM 2322 C C . MET B 1 57 ? 22.030 -19.410 -13.150 1.00 35.23 57 MET B C 1
ATOM 2323 O O . MET B 1 57 ? 21.437 -18.675 -14.006 1.00 36.04 57 MET B O 1
ATOM 2328 N N . VAL B 1 58 ? 22.833 -20.423 -13.485 1.00 35.94 58 VAL B N 1
ATOM 2329 C CA . VAL B 1 58 ? 23.127 -20.824 -14.891 1.00 38.69 58 VAL B CA 1
ATOM 2330 C C . VAL B 1 58 ? 21.801 -21.269 -15.523 1.00 43.01 58 VAL B C 1
ATOM 2331 O O . VAL B 1 58 ? 21.534 -20.920 -16.693 1.00 37.85 58 VAL B O 1
ATOM 2335 N N . ASP B 1 59 ? 20.955 -21.940 -14.739 1.00 44.36 59 ASP B N 1
ATOM 2336 C CA . ASP B 1 59 ? 19.626 -22.422 -15.198 1.00 43.73 59 ASP B CA 1
ATOM 2337 C C . ASP B 1 59 ? 18.747 -21.228 -15.582 1.00 44.95 59 ASP B C 1
ATOM 2338 O O . ASP B 1 59 ? 17.735 -21.436 -16.261 1.00 47.56 59 ASP B O 1
ATOM 2343 N N . LEU B 1 60 ? 19.088 -20.013 -15.143 1.00 43.61 60 LEU B N 1
ATOM 2344 C CA . LEU B 1 60 ? 18.276 -18.801 -15.425 1.00 40.32 60 LEU B CA 1
ATOM 2345 C C . LEU B 1 60 ? 18.855 -18.038 -16.619 1.00 38.99 60 LEU B C 1
ATOM 2346 O O . LEU B 1 60 ? 18.357 -16.932 -16.880 1.00 42.76 60 LEU B O 1
ATOM 2351 N N . GLY B 1 61 ? 19.874 -18.602 -17.268 1.00 39.32 61 GLY B N 1
ATOM 2352 C CA . GLY B 1 61 ? 20.644 -17.968 -18.342 1.00 42.33 61 GLY B CA 1
ATOM 2353 C C . GLY B 1 61 ? 21.724 -17.041 -17.812 1.00 41.19 61 GLY B C 1
ATOM 2354 O O . GLY B 1 61 ? 22.183 -16.183 -18.591 1.00 40.05 61 GLY B O 1
ATOM 2355 N N . ALA B 1 62 ? 22.175 -17.183 -16.565 1.00 37.01 62 ALA B N 1
ATOM 2356 C CA . ALA B 1 62 ? 23.245 -16.293 -16.053 1.00 35.40 62 ALA B CA 1
ATOM 2357 C C . ALA B 1 62 ? 24.617 -16.815 -16.482 1.00 35.27 62 ALA B C 1
ATOM 2358 O O . ALA B 1 62 ? 24.780 -18.046 -16.653 1.00 33.17 62 ALA B O 1
ATOM 2360 N N . ARG B 1 63 ? 25.586 -15.896 -16.637 1.00 39.02 63 ARG B N 1
ATOM 2361 C CA . ARG B 1 63 ? 27.028 -16.255 -16.790 1.00 40.22 63 ARG B CA 1
ATOM 2362 C C . ARG B 1 63 ? 27.809 -15.456 -15.762 1.00 32.96 63 ARG B C 1
ATOM 2363 O O . ARG B 1 63 ? 27.232 -14.517 -15.176 1.00 34.90 63 ARG B O 1
ATOM 2371 N N . VAL B 1 64 ? 29.056 -15.839 -15.558 1.00 42.10 64 VAL B N 1
ATOM 2372 C CA . VAL B 1 64 ? 29.923 -15.285 -14.483 1.00 38.95 64 VAL B CA 1
ATOM 2373 C C . VAL B 1 64 ? 30.242 -13.853 -14.852 1.00 45.00 64 VAL B C 1
ATOM 2374 O O . VAL B 1 64 ? 30.464 -13.583 -16.050 1.00 44.55 64 VAL B O 1
ATOM 2378 N N . ILE B 1 65 ? 30.252 -13.001 -13.836 1.00 40.17 65 ILE B N 1
ATOM 2379 C CA . ILE B 1 65 ? 30.952 -11.701 -13.843 1.00 40.78 65 ILE B CA 1
ATOM 2380 C C . ILE B 1 65 ? 31.903 -11.662 -12.641 1.00 43.50 65 ILE B C 1
ATOM 2381 O O . ILE B 1 65 ? 31.503 -12.067 -11.520 1.00 37.30 65 ILE B O 1
ATOM 2386 N N . ASP B 1 66 ? 33.135 -11.227 -12.882 1.00 41.97 66 ASP B N 1
ATOM 2387 C CA . ASP B 1 66 ? 34.071 -10.793 -11.811 1.00 41.23 66 ASP B CA 1
ATOM 2388 C C . ASP B 1 66 ? 34.074 -9.273 -11.783 1.00 41.82 66 ASP B C 1
ATOM 2389 O O . ASP B 1 66 ? 34.806 -8.659 -12.566 1.00 44.45 66 ASP B O 1
ATOM 2394 N N . VAL B 1 67 ? 33.311 -8.719 -10.857 1.00 38.15 67 VAL B N 1
ATOM 2395 C CA . VAL B 1 67 ? 33.055 -7.270 -10.650 1.00 40.97 67 VAL B CA 1
ATOM 2396 C C . VAL B 1 67 ? 34.246 -6.632 -9.915 1.00 46.86 67 VAL B C 1
ATOM 2397 O O . VAL B 1 67 ? 34.070 -5.568 -9.311 1.00 44.90 67 VAL B O 1
ATOM 2401 N N . LYS B 1 68 ? 35.416 -7.269 -9.941 1.00 43.57 68 LYS B N 1
ATOM 2402 C CA . LYS B 1 68 ? 36.684 -6.619 -9.531 1.00 45.39 68 LYS B CA 1
ATOM 2403 C C . LYS B 1 68 ? 37.690 -6.700 -10.677 1.00 42.00 68 LYS B C 1
ATOM 2404 O O . LYS B 1 68 ? 38.796 -6.242 -10.481 1.00 42.33 68 LYS B O 1
ATOM 2410 N N . ASP B 1 69 ? 37.364 -7.303 -11.825 1.00 38.31 69 ASP B N 1
ATOM 2411 C CA . ASP B 1 69 ? 38.324 -7.353 -12.965 1.00 40.90 69 ASP B CA 1
ATOM 2412 C C . ASP B 1 69 ? 38.220 -6.007 -13.689 1.00 39.94 69 ASP B C 1
ATOM 2413 O O . ASP B 1 69 ? 37.085 -5.566 -13.965 1.00 42.94 69 ASP B O 1
ATOM 2418 N N . GLU B 1 70 ? 39.327 -5.301 -13.837 1.00 41.00 70 GLU B N 1
ATOM 2419 C CA . GLU B 1 70 ? 39.297 -3.864 -14.238 1.00 46.34 70 GLU B CA 1
ATOM 2420 C C . GLU B 1 70 ? 38.744 -3.786 -15.665 1.00 42.12 70 GLU B C 1
ATOM 2421 O O . GLU B 1 70 ? 38.032 -2.819 -15.967 1.00 40.19 70 GLU B O 1
ATOM 2427 N N . SER B 1 71 ? 39.054 -4.792 -16.496 1.00 42.13 71 SER B N 1
ATOM 2428 C CA . SER B 1 71 ? 38.556 -4.900 -17.885 1.00 46.00 71 SER B CA 1
ATOM 2429 C C . SER B 1 71 ? 37.041 -5.064 -17.809 1.00 48.06 71 SER B C 1
ATOM 2430 O O . SER B 1 71 ? 36.347 -4.328 -18.552 1.00 44.85 71 SER B O 1
ATOM 2433 N N . VAL B 1 72 ? 36.553 -5.898 -16.881 1.00 46.34 72 VAL B N 1
ATOM 2434 C CA . VAL B 1 72 ? 35.088 -6.126 -16.651 1.00 47.70 72 VAL B CA 1
ATOM 2435 C C . VAL B 1 72 ? 34.440 -4.819 -16.189 1.00 38.60 72 VAL B C 1
ATOM 2436 O O . VAL B 1 72 ? 33.377 -4.482 -16.751 1.00 45.84 72 VAL B O 1
ATOM 2440 N N . VAL B 1 73 ? 35.013 -4.095 -15.239 1.00 39.13 73 VAL B N 1
ATOM 2441 C CA . VAL B 1 73 ? 34.345 -2.860 -14.714 1.00 41.05 73 VAL B CA 1
ATOM 2442 C C . VAL B 1 73 ? 34.326 -1.775 -15.814 1.00 55.72 73 VAL B C 1
ATOM 2443 O O . VAL B 1 73 ? 33.426 -0.876 -15.763 1.00 57.54 73 VAL B O 1
ATOM 2447 N N . ASP B 1 74 ? 35.300 -1.808 -16.738 1.00 52.69 74 ASP B N 1
ATOM 2448 C CA . ASP B 1 74 ? 35.341 -0.893 -17.920 1.00 54.03 74 ASP B CA 1
ATOM 2449 C C . ASP B 1 74 ? 34.111 -1.166 -18.792 1.00 49.78 74 ASP B C 1
ATOM 2450 O O . ASP B 1 74 ? 33.363 -0.218 -19.083 1.00 46.78 74 ASP B O 1
ATOM 2455 N N . LEU B 1 75 ? 33.943 -2.435 -19.189 1.00 47.38 75 LEU B N 1
ATOM 2456 C CA . LEU B 1 75 ? 32.868 -2.881 -20.104 1.00 47.44 75 LEU B CA 1
ATOM 2457 C C . LEU B 1 75 ? 31.518 -2.656 -19.424 1.00 47.47 75 LEU B C 1
ATOM 2458 O O . LEU B 1 75 ? 30.570 -2.470 -20.187 1.00 50.45 75 LEU B O 1
ATOM 2463 N N . ILE B 1 76 ? 31.443 -2.552 -18.080 1.00 56.54 76 ILE B N 1
ATOM 2464 C CA . ILE B 1 76 ? 30.152 -2.323 -17.341 1.00 53.02 76 ILE B CA 1
ATOM 2465 C C . ILE B 1 76 ? 29.726 -0.877 -17.543 1.00 54.00 76 ILE B C 1
ATOM 2466 O O . ILE B 1 76 ? 28.559 -0.666 -17.899 1.00 58.26 76 ILE B O 1
ATOM 2471 N N . ILE B 1 77 ? 30.608 0.068 -17.239 1.00 58.96 77 ILE B N 1
ATOM 2472 C CA . ILE B 1 77 ? 30.250 1.518 -17.223 1.00 64.93 77 ILE B CA 1
ATOM 2473 C C . ILE B 1 77 ? 29.809 1.908 -18.641 1.00 56.16 77 ILE B C 1
ATOM 2474 O O . ILE B 1 77 ? 28.861 2.656 -18.769 1.00 58.30 77 ILE B O 1
ATOM 2479 N N . GLU B 1 78 ? 30.423 1.327 -19.662 1.00 64.43 78 GLU B N 1
ATOM 2480 C CA . GLU B 1 78 ? 30.175 1.695 -21.072 1.00 69.65 78 GLU B CA 1
ATOM 2481 C C . GLU B 1 78 ? 28.822 1.154 -21.544 1.00 73.72 78 GLU B C 1
ATOM 2482 O O . GLU B 1 78 ? 28.261 1.765 -22.446 1.00 71.35 78 GLU B O 1
ATOM 2488 N N . HIS B 1 79 ? 28.317 0.047 -20.985 1.00 74.22 79 HIS B N 1
ATOM 2489 C CA . HIS B 1 79 ? 27.283 -0.781 -21.663 1.00 68.22 79 HIS B CA 1
ATOM 2490 C C . HIS B 1 79 ? 25.975 -0.890 -20.868 1.00 60.22 79 HIS B C 1
ATOM 2491 O O . HIS B 1 79 ? 25.132 -1.667 -21.338 1.00 68.79 79 HIS B O 1
ATOM 2498 N N . TYR B 1 80 ? 25.762 -0.165 -19.762 1.00 56.44 80 TYR B N 1
ATOM 2499 C CA . TYR B 1 80 ? 24.527 -0.305 -18.935 1.00 53.76 80 TYR B CA 1
ATOM 2500 C C . TYR B 1 80 ? 24.147 1.035 -18.330 1.00 52.33 80 TYR B C 1
ATOM 2501 O O . TYR B 1 80 ? 25.083 1.812 -18.147 1.00 56.42 80 TYR B O 1
ATOM 2510 N N . ASP B 1 81 ? 22.852 1.241 -18.005 1.00 48.88 81 ASP B N 1
ATOM 2511 C CA . ASP B 1 81 ? 22.312 2.482 -17.377 1.00 51.64 81 ASP B CA 1
ATOM 2512 C C . ASP B 1 81 ? 22.160 2.277 -15.870 1.00 53.38 81 ASP B C 1
ATOM 2513 O O . ASP B 1 81 ? 22.259 3.265 -15.106 1.00 54.70 81 ASP B O 1
ATOM 2518 N N . LEU B 1 82 ? 21.882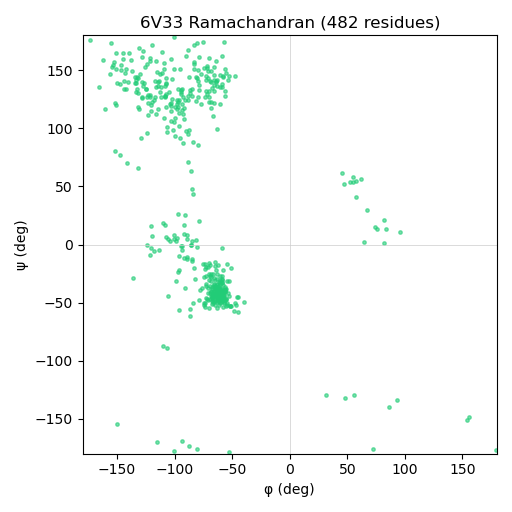 1.035 -15.470 1.00 55.47 82 LEU B N 1
ATOM 2519 C CA . LEU B 1 82 ? 21.474 0.674 -14.091 1.00 48.13 82 LEU B CA 1
ATOM 2520 C C . LEU B 1 82 ? 22.082 -0.696 -13.740 1.00 49.59 82 LEU B C 1
ATOM 2521 O O . LEU B 1 82 ? 22.169 -1.603 -14.615 1.00 41.97 82 LEU B O 1
ATOM 2526 N N . VAL B 1 83 ? 22.534 -0.836 -12.498 1.00 47.82 83 VAL B N 1
ATOM 2527 C CA . VAL B 1 83 ? 22.980 -2.161 -11.982 1.00 44.20 83 VAL B CA 1
ATOM 2528 C C . VAL B 1 83 ? 22.160 -2.453 -10.733 1.00 37.72 83 VAL B C 1
ATOM 2529 O O . VAL B 1 83 ? 22.104 -1.612 -9.813 1.00 41.91 83 VAL B O 1
ATOM 2533 N N . LEU B 1 84 ? 21.449 -3.578 -10.760 1.00 44.14 84 LEU B N 1
ATOM 2534 C CA . LEU B 1 84 ? 20.748 -4.128 -9.573 1.00 39.22 84 LEU B CA 1
ATOM 2535 C C . LEU B 1 84 ? 21.627 -5.219 -8.943 1.00 40.39 84 LEU B C 1
ATOM 2536 O O . LEU B 1 84 ? 22.012 -6.182 -9.638 1.00 39.68 84 LEU B O 1
ATOM 2541 N N . SER B 1 85 ? 21.992 -5.025 -7.679 1.00 42.90 85 SER B N 1
ATOM 2542 C CA . SER B 1 85 ? 22.619 -6.078 -6.843 1.00 42.93 85 SER B CA 1
ATOM 2543 C C . SER B 1 85 ? 21.514 -6.778 -6.053 1.00 36.52 85 SER B C 1
ATOM 2544 O O . SER B 1 85 ? 20.824 -6.109 -5.252 1.00 36.71 85 SER B O 1
ATOM 2547 N N . VAL B 1 86 ? 21.374 -8.086 -6.245 1.00 33.14 86 VAL B N 1
ATOM 2548 C CA . VAL B 1 86 ? 20.366 -8.874 -5.481 1.00 32.21 86 VAL B CA 1
ATOM 2549 C C . VAL B 1 86 ? 21.042 -10.105 -4.863 1.00 29.14 86 VAL B C 1
ATOM 2550 O O . VAL B 1 86 ? 21.096 -11.130 -5.533 1.00 29.12 86 VAL B O 1
ATOM 2554 N N . HIS B 1 87 ? 21.534 -9.997 -3.632 1.00 31.87 87 HIS B N 1
ATOM 2555 C CA . HIS B 1 87 ? 22.078 -11.144 -2.861 1.00 33.42 87 HIS B CA 1
ATOM 2556 C C . HIS B 1 87 ? 23.288 -11.695 -3.633 1.00 34.61 87 HIS B C 1
ATOM 2557 O O . HIS B 1 87 ? 23.313 -12.867 -3.972 1.00 33.51 87 HIS B O 1
ATOM 2564 N N . CYS B 1 88 ? 24.257 -10.830 -3.895 1.00 36.58 88 CYS B N 1
ATOM 2565 C CA . CYS B 1 88 ? 25.446 -11.123 -4.703 1.00 39.65 88 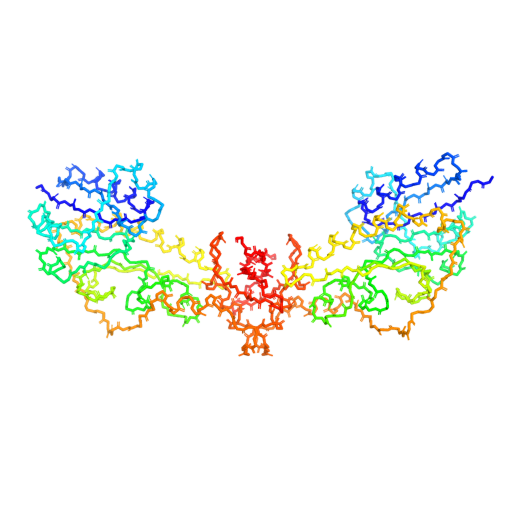CYS B CA 1
ATOM 2566 C C . CYS B 1 88 ? 26.599 -11.194 -3.697 1.00 37.19 88 CYS B C 1
ATOM 2567 O O . CYS B 1 88 ? 26.539 -10.475 -2.692 1.00 42.11 88 CYS B O 1
ATOM 2570 N N . LYS B 1 89 ? 27.542 -12.095 -3.928 1.00 39.95 89 LYS B N 1
ATOM 2571 C CA . LYS B 1 89 ? 28.626 -12.460 -2.980 1.00 38.16 89 LYS B CA 1
ATOM 2572 C C . LYS B 1 89 ? 29.828 -11.512 -3.113 1.00 45.69 89 LYS B C 1
ATOM 2573 O O . LYS B 1 89 ? 30.782 -11.709 -2.342 1.00 39.68 89 LYS B O 1
ATOM 2579 N N . GLN B 1 90 ? 29.793 -10.510 -4.016 1.00 42.68 90 GLN B N 1
ATOM 2580 C CA . GLN B 1 90 ? 30.922 -9.555 -4.202 1.00 45.39 90 GLN B CA 1
ATOM 2581 C C . GLN B 1 90 ? 30.558 -8.115 -3.800 1.00 44.59 90 GLN B C 1
ATOM 2582 O O . GLN B 1 90 ? 29.423 -7.659 -4.032 1.00 49.13 90 GLN B O 1
ATOM 2588 N N . LEU B 1 91 ? 31.517 -7.455 -3.153 1.00 52.23 91 LEU B N 1
ATOM 2589 C CA . LEU B 1 91 ? 31.581 -5.987 -2.951 1.00 60.45 91 LEU B CA 1
ATOM 2590 C C . LEU B 1 91 ? 31.954 -5.368 -4.298 1.00 49.87 91 LEU B C 1
ATOM 2591 O O . LEU B 1 91 ? 32.899 -5.866 -4.956 1.00 61.78 91 LEU B O 1
ATOM 2596 N N . PHE B 1 92 ? 31.147 -4.410 -4.724 1.00 51.12 92 PHE B N 1
ATOM 2597 C CA . PHE B 1 92 ? 31.299 -3.595 -5.952 1.00 47.00 92 PHE B CA 1
ATOM 2598 C C . PHE B 1 92 ? 32.460 -2.642 -5.710 1.00 43.11 92 PHE B C 1
ATOM 2599 O O . PHE B 1 92 ? 32.498 -2.005 -4.663 1.00 45.22 92 PHE B O 1
ATOM 2607 N N . PRO B 1 93 ? 33.470 -2.521 -6.599 1.00 46.22 93 PRO B N 1
ATOM 2608 C CA . PRO B 1 93 ? 34.501 -1.490 -6.420 1.00 50.81 93 PRO B CA 1
ATOM 2609 C C . PRO B 1 93 ? 33.947 -0.068 -6.229 1.00 55.65 93 PRO B C 1
ATOM 2610 O O . PRO B 1 93 ? 32.754 0.098 -6.195 1.00 64.97 93 PRO B O 1
ATOM 2614 N N . LYS B 1 94 ? 34.823 0.925 -6.094 1.00 60.16 94 LYS B N 1
ATOM 2615 C CA . LYS B 1 94 ? 34.441 2.363 -6.056 1.00 60.20 94 LYS B CA 1
ATOM 2616 C C . LYS B 1 94 ? 34.173 2.847 -7.490 1.00 51.57 94 LYS B C 1
ATOM 2617 O O . LYS B 1 94 ? 33.158 3.478 -7.743 1.00 53.84 94 LYS B O 1
ATOM 2623 N N . ARG B 1 95 ? 35.083 2.534 -8.409 1.00 55.02 95 ARG B N 1
ATOM 2624 C CA . ARG B 1 95 ? 35.060 3.021 -9.815 1.00 53.71 95 ARG B CA 1
ATOM 2625 C C . ARG B 1 95 ? 33.829 2.457 -10.545 1.00 58.58 95 ARG B C 1
ATOM 2626 O O . ARG B 1 95 ? 33.462 3.030 -11.601 1.00 55.53 95 ARG B O 1
ATOM 2634 N N . LEU B 1 96 ? 33.208 1.389 -10.014 1.00 56.95 96 LEU B N 1
ATOM 2635 C CA . LEU B 1 96 ? 31.926 0.840 -10.537 1.00 58.54 96 LEU B CA 1
ATOM 2636 C C . LEU B 1 96 ? 30.740 1.610 -9.935 1.00 53.50 96 LEU B C 1
ATOM 2637 O O . LEU B 1 96 ? 29.895 2.073 -10.722 1.00 48.90 96 LEU B O 1
ATOM 2642 N N . VAL B 1 97 ? 30.686 1.777 -8.614 1.00 50.50 97 VAL B N 1
ATOM 2643 C CA . VAL B 1 97 ? 29.460 2.242 -7.885 1.00 50.81 97 VAL B CA 1
ATOM 2644 C C . VAL B 1 97 ? 29.243 3.738 -8.131 1.00 59.84 97 VAL B C 1
ATOM 2645 O O . VAL B 1 97 ? 28.112 4.221 -7.873 1.00 52.91 97 VAL B O 1
ATOM 2649 N N . GLU B 1 98 ? 30.310 4.452 -8.518 1.00 59.34 98 GLU B N 1
ATOM 2650 C CA . GLU B 1 98 ? 30.268 5.876 -8.962 1.00 59.23 98 GLU B CA 1
ATOM 2651 C C . GLU B 1 98 ? 30.075 5.912 -10.485 1.00 56.17 98 GLU B C 1
ATOM 2652 O O . GLU B 1 98 ? 29.306 6.755 -10.951 1.00 65.16 98 GLU B O 1
ATOM 2658 N N . GLY B 1 99 ? 30.704 4.982 -11.216 1.00 58.54 99 GLY B N 1
ATOM 2659 C CA . GLY B 1 99 ? 30.584 4.823 -12.680 1.00 56.05 99 GLY B CA 1
ATOM 2660 C C . GLY B 1 99 ? 29.155 4.587 -13.181 1.00 61.54 99 GLY B C 1
ATOM 2661 O O . GLY B 1 99 ? 28.960 4.810 -14.399 1.00 57.14 99 GLY B O 1
ATOM 2662 N N . VAL B 1 100 ? 28.216 4.107 -12.329 1.00 62.16 100 VAL B N 1
ATOM 2663 C CA . VAL B 1 100 ? 26.768 3.884 -12.654 1.00 54.00 100 VAL B CA 1
ATOM 2664 C C . VAL B 1 100 ? 25.891 4.042 -11.404 1.00 56.91 100 VAL B C 1
ATOM 2665 O O . VAL B 1 100 ? 26.421 3.996 -10.281 1.00 60.03 100 VAL B O 1
ATOM 2669 N N . ARG B 1 101 ? 24.573 4.175 -11.613 1.00 54.06 101 ARG B N 1
ATOM 2670 C CA . ARG B 1 101 ? 23.530 3.907 -10.589 1.00 57.89 101 ARG B CA 1
ATOM 2671 C C . ARG B 1 101 ? 23.596 2.393 -10.325 1.00 58.44 101 ARG B C 1
ATOM 2672 O O . ARG B 1 101 ? 23.329 1.572 -11.246 1.00 47.96 101 ARG B O 1
ATOM 2680 N N . CYS B 1 102 ? 24.058 2.049 -9.130 1.00 55.06 102 CYS B N 1
ATOM 2681 C CA . CYS B 1 102 ? 24.154 0.667 -8.607 1.00 48.05 102 CYS B CA 1
ATOM 2682 C C . CYS B 1 102 ? 23.178 0.595 -7.429 1.00 45.09 102 CYS B C 1
ATOM 2683 O O . CYS B 1 102 ? 23.359 1.394 -6.507 1.00 53.07 102 CYS B O 1
ATOM 2686 N N . ILE B 1 103 ? 22.120 -0.238 -7.490 1.00 43.90 103 ILE B N 1
ATOM 2687 C CA . ILE B 1 103 ? 21.042 -0.323 -6.439 1.00 40.23 103 ILE B CA 1
ATOM 2688 C C . ILE B 1 103 ? 21.054 -1.733 -5.783 1.00 37.83 103 ILE B C 1
ATOM 2689 O O . ILE B 1 103 ? 21.132 -2.703 -6.519 1.00 33.30 103 ILE B O 1
ATOM 2694 N N . ASN B 1 104 ? 20.959 -1.858 -4.451 1.00 43.83 104 ASN B N 1
ATOM 2695 C CA . ASN B 1 104 ? 21.149 -3.178 -3.771 1.00 42.42 104 ASN B CA 1
ATOM 2696 C C . ASN B 1 104 ? 19.811 -3.590 -3.164 1.00 41.12 104 ASN B C 1
ATOM 2697 O O . ASN B 1 104 ? 19.137 -2.702 -2.586 1.00 44.93 104 ASN B O 1
ATOM 2702 N N . PHE B 1 105 ? 19.472 -4.887 -3.230 1.00 42.19 105 PHE B N 1
ATOM 2703 C CA . PHE B 1 105 ? 18.320 -5.486 -2.498 1.00 36.43 105 PHE B CA 1
ATOM 2704 C C . PHE B 1 105 ? 18.860 -6.256 -1.292 1.00 38.02 105 PHE B C 1
ATOM 2705 O O . PHE B 1 105 ? 19.433 -7.345 -1.508 1.00 37.57 105 PHE B O 1
ATOM 2713 N N . HIS B 1 106 ? 18.691 -5.708 -0.089 1.00 35.56 106 HIS B N 1
ATOM 2714 C CA . HIS B 1 106 ? 19.327 -6.180 1.163 1.00 38.20 106 HIS B CA 1
ATOM 2715 C C . HIS B 1 106 ? 18.293 -6.857 2.071 1.00 36.14 106 HIS B C 1
ATOM 2716 O O . HIS B 1 106 ? 17.255 -6.282 2.432 1.00 35.19 106 HIS B O 1
ATOM 2723 N N . PRO B 1 107 ? 18.577 -8.098 2.528 1.00 38.12 107 PRO B N 1
ATOM 2724 C CA . PRO B 1 107 ? 17.686 -8.807 3.445 1.00 36.53 107 PRO B CA 1
ATOM 2725 C C . PRO B 1 107 ? 17.939 -8.393 4.906 1.00 44.08 107 PRO B C 1
ATOM 2726 O O . PRO B 1 107 ? 17.969 -9.260 5.754 1.00 34.39 107 PRO B O 1
ATOM 2730 N N . GLY B 1 108 ? 18.112 -7.084 5.154 1.00 39.47 108 GLY B N 1
ATOM 2731 C CA . GLY B 1 108 ? 18.122 -6.457 6.495 1.00 45.40 108 GLY B CA 1
ATOM 2732 C C . GLY B 1 108 ? 17.354 -5.140 6.504 1.00 45.38 108 GLY B C 1
ATOM 2733 O O . GLY B 1 108 ? 17.108 -4.609 5.401 1.00 39.70 108 GLY B O 1
ATOM 2734 N N . PHE B 1 109 ? 16.912 -4.673 7.674 1.00 45.65 109 PHE B N 1
ATOM 2735 C CA . PHE B 1 109 ? 16.230 -3.358 7.854 1.00 47.81 109 PHE B CA 1
ATOM 2736 C C . PHE B 1 109 ? 17.296 -2.318 8.212 1.00 46.33 109 PHE B C 1
ATOM 2737 O O . PHE B 1 109 ? 17.551 -2.087 9.405 1.00 53.86 109 PHE B O 1
ATOM 2745 N N . ASN B 1 110 ? 17.910 -1.717 7.201 1.00 45.80 110 ASN B N 1
ATOM 2746 C CA . ASN B 1 110 ? 19.009 -0.742 7.391 1.00 49.13 110 ASN B CA 1
ATOM 2747 C C . ASN B 1 110 ? 18.556 0.383 8.315 1.00 44.13 110 ASN B C 1
ATOM 2748 O O . ASN B 1 110 ? 17.385 0.737 8.335 1.00 41.64 110 ASN B O 1
ATOM 2753 N N . PRO B 1 111 ? 19.485 0.955 9.113 1.00 40.95 111 PRO B N 1
ATOM 2754 C CA . PRO B 1 111 ? 20.889 0.543 9.107 1.00 49.16 111 PRO B CA 1
ATOM 2755 C C . PRO B 1 111 ? 21.232 -0.459 10.240 1.00 51.72 111 PRO B C 1
ATOM 2756 O O . PRO B 1 111 ? 22.402 -0.491 10.714 1.00 48.51 111 PRO B O 1
ATOM 2760 N N . PHE B 1 112 ? 20.226 -1.222 10.693 1.00 44.65 112 PHE B N 1
ATOM 2761 C CA . PHE B 1 112 ? 20.346 -2.228 11.785 1.00 50.21 112 PHE B CA 1
ATOM 2762 C C . PHE B 1 112 ? 20.852 -3.569 11.214 1.00 46.00 112 PHE B C 1
ATOM 2763 O O . PHE B 1 112 ? 20.207 -4.115 10.289 1.00 37.76 112 PHE B O 1
ATOM 2771 N N . ASN B 1 113 ? 21.926 -4.126 11.805 1.00 45.43 113 ASN B N 1
ATOM 2772 C CA . ASN B 1 113 ? 22.528 -5.431 11.395 1.00 42.11 113 ASN B CA 1
ATOM 2773 C C . ASN B 1 113 ? 22.801 -5.394 9.887 1.00 45.44 113 ASN B C 1
ATOM 2774 O O . ASN B 1 113 ? 22.343 -6.284 9.161 1.00 43.11 113 ASN B O 1
ATOM 2779 N N . ARG B 1 114 ? 23.522 -4.375 9.427 1.00 45.98 114 ARG B N 1
ATOM 2780 C CA . ARG B 1 114 ? 24.084 -4.338 8.054 1.00 51.67 114 ARG B CA 1
ATOM 2781 C C . ARG B 1 114 ? 25.111 -5.471 7.931 1.00 46.08 114 ARG B C 1
ATOM 2782 O O . ARG B 1 114 ? 25.649 -5.909 8.965 1.00 51.69 114 ARG B O 1
ATOM 2790 N N . GLY B 1 115 ? 25.385 -5.900 6.710 1.00 36.47 115 GLY B N 1
ATOM 2791 C CA . GLY B 1 115 ? 26.371 -6.951 6.415 1.00 38.57 115 GLY B CA 1
ATOM 2792 C C . GLY B 1 115 ? 25.727 -8.326 6.337 1.00 40.26 115 GLY B C 1
ATOM 2793 O O . GLY B 1 115 ? 24.684 -8.474 5.669 1.00 40.00 115 GLY B O 1
ATOM 2794 N N . TRP B 1 116 ? 26.351 -9.303 6.995 1.00 36.28 116 TRP B N 1
ATOM 2795 C CA . TRP B 1 116 ? 26.101 -10.751 6.779 1.00 38.03 116 TRP B CA 1
ATOM 2796 C C . TRP B 1 116 ? 24.920 -11.226 7.608 1.00 30.45 116 TRP B C 1
ATOM 2797 O O . TRP B 1 116 ? 24.849 -10.873 8.784 1.00 33.21 116 TRP B O 1
ATOM 2808 N N . TYR B 1 117 ? 24.026 -11.973 6.984 1.00 29.66 117 TYR B N 1
ATOM 2809 C CA . TYR B 1 117 ? 22.961 -12.749 7.639 1.00 30.35 117 TYR B CA 1
ATOM 2810 C C . TYR B 1 117 ? 22.281 -11.887 8.696 1.00 38.87 117 TYR B C 1
ATOM 2811 O O . TYR B 1 117 ? 22.317 -12.199 9.887 1.00 33.72 117 TYR B O 1
ATOM 2820 N N . PRO B 1 118 ? 21.650 -10.756 8.304 1.00 41.26 118 PRO B N 1
ATOM 2821 C CA . PRO B 1 118 ? 21.104 -9.828 9.292 1.00 33.87 118 PRO B CA 1
ATOM 2822 C C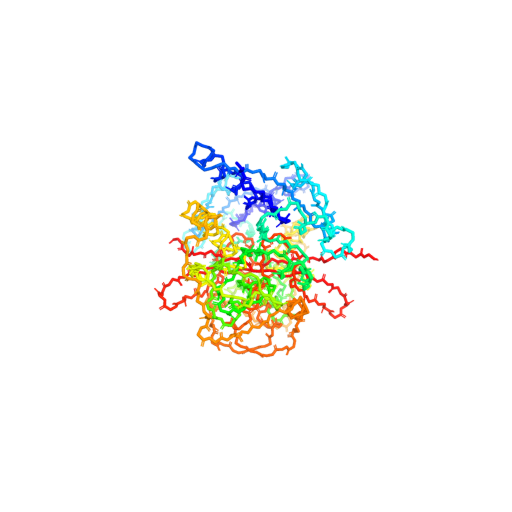 . PRO B 1 118 ? 20.116 -10.447 10.301 1.00 28.40 118 PRO B C 1
ATOM 2823 O O . PRO B 1 118 ? 20.154 -10.112 11.458 1.00 31.16 118 PRO B O 1
ATOM 2827 N N . GLN B 1 119 ? 19.148 -11.232 9.828 1.00 29.75 119 GLN B N 1
ATOM 2828 C CA . GLN B 1 119 ? 18.110 -11.863 10.668 1.00 29.97 119 GLN B CA 1
ATOM 2829 C C . GLN B 1 119 ? 18.775 -12.668 11.799 1.00 34.40 119 GLN B C 1
ATOM 2830 O O . GLN B 1 119 ? 18.164 -12.771 12.856 1.00 37.21 119 GLN B O 1
ATOM 2836 N N . ALA B 1 120 ? 19.968 -13.247 11.589 1.00 34.85 120 ALA B N 1
ATOM 2837 C CA . ALA B 1 120 ? 20.684 -13.990 12.646 1.00 35.64 120 ALA B CA 1
ATOM 2838 C C . ALA B 1 120 ? 21.016 -13.009 13.769 1.00 36.25 120 ALA B C 1
ATOM 2839 O O . ALA B 1 120 ? 20.696 -13.285 14.949 1.00 37.25 120 ALA B O 1
ATOM 2841 N N . PHE B 1 121 ? 21.593 -11.864 13.431 1.00 32.51 121 PHE B N 1
ATOM 2842 C CA . PHE B 1 121 ? 22.049 -10.920 14.466 1.00 33.72 121 PHE B CA 1
ATOM 2843 C C . PHE B 1 121 ? 20.815 -10.265 15.096 1.00 36.28 121 PHE B C 1
ATOM 2844 O O . PHE B 1 121 ? 20.916 -9.929 16.279 1.00 37.13 121 PHE B O 1
ATOM 2852 N N . SER B 1 122 ? 19.691 -10.153 14.371 1.00 34.17 122 SER B N 1
ATOM 2853 C CA . SER B 1 122 ? 18.440 -9.568 14.918 1.00 38.49 122 SER B CA 1
ATOM 2854 C C . SER B 1 122 ? 17.871 -10.513 15.990 1.00 45.99 122 SER B C 1
ATOM 2855 O O . SER B 1 122 ? 17.447 -10.037 17.108 1.00 41.38 122 SER B O 1
ATOM 2858 N N . ILE B 1 123 ? 17.931 -11.817 15.728 1.00 39.29 123 ILE B N 1
ATOM 2859 C CA . ILE B 1 123 ? 17.480 -12.803 16.743 1.00 38.07 123 ILE B CA 1
ATOM 2860 C C . ILE B 1 123 ? 18.310 -12.605 18.010 1.00 40.01 123 ILE B C 1
ATOM 2861 O O . ILE B 1 123 ? 17.721 -12.612 19.071 1.00 38.49 123 ILE B O 1
ATOM 2866 N N . LEU B 1 124 ? 19.604 -12.348 17.895 1.00 42.84 124 LEU B N 1
ATOM 2867 C CA . LEU B 1 124 ? 20.484 -12.126 19.068 1.00 47.54 124 LEU B CA 1
ATOM 2868 C C . LEU B 1 124 ? 20.165 -10.794 19.739 1.00 53.99 124 LEU B C 1
ATOM 2869 O O . 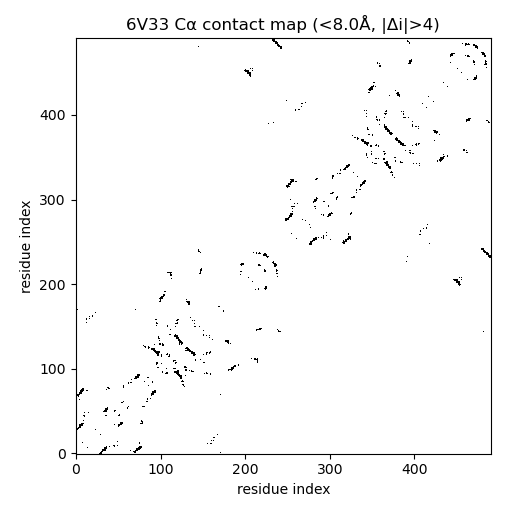LEU B 1 124 ? 19.976 -10.823 20.960 1.00 54.43 124 LEU B O 1
ATOM 2874 N N . ASN B 1 125 ? 20.179 -9.679 18.984 1.00 51.84 125 ASN B N 1
ATOM 2875 C CA . ASN B 1 125 ? 20.271 -8.300 19.543 1.00 47.21 125 ASN B CA 1
ATOM 2876 C C . ASN B 1 125 ? 18.923 -7.566 19.469 1.00 49.36 125 ASN B C 1
ATOM 2877 O O . ASN B 1 125 ? 18.901 -6.385 19.819 1.00 51.77 125 ASN B O 1
ATOM 2882 N N . GLY B 1 126 ? 17.852 -8.232 19.024 1.00 53.24 126 GLY B N 1
ATOM 2883 C CA . GLY B 1 126 ? 16.476 -7.699 19.032 1.00 53.40 126 GLY B CA 1
ATOM 2884 C C . GLY B 1 126 ? 16.289 -6.482 18.125 1.00 51.24 126 GLY B C 1
ATOM 2885 O O . GLY B 1 126 ? 15.169 -5.957 18.096 1.00 49.76 126 GLY B O 1
ATOM 2886 N N . LEU B 1 127 ? 17.312 -6.038 17.393 1.00 49.44 127 LEU B N 1
ATOM 2887 C CA . LEU B 1 127 ? 17.172 -4.874 16.475 1.00 46.91 127 LEU B CA 1
ATOM 2888 C C . LEU B 1 127 ? 16.317 -5.283 15.277 1.00 53.56 127 LEU B C 1
ATOM 2889 O O . LEU B 1 127 ? 16.246 -6.463 14.922 1.00 50.27 127 LEU B O 1
ATOM 2894 N N . PRO B 1 128 ? 15.548 -4.339 14.681 1.00 47.50 128 PRO B N 1
ATOM 2895 C CA . PRO B 1 128 ? 14.668 -4.677 13.573 1.00 45.65 128 PRO B CA 1
ATOM 2896 C C . PRO B 1 128 ? 15.330 -5.522 12.471 1.00 40.12 128 PRO B C 1
ATOM 2897 O O . PRO B 1 128 ? 16.532 -5.390 12.147 1.00 40.07 128 PRO B O 1
ATOM 2901 N N . ALA B 1 129 ? 14.503 -6.396 11.922 1.00 38.41 129 ALA B N 1
ATOM 2902 C CA . ALA B 1 129 ? 14.796 -7.226 10.741 1.00 40.44 129 ALA B CA 1
ATOM 2903 C C . ALA B 1 129 ? 13.838 -6.836 9.614 1.00 42.35 129 ALA B C 1
ATOM 2904 O O . ALA B 1 129 ? 12.732 -6.302 9.907 1.00 44.96 129 ALA B O 1
ATOM 2906 N N . GLY B 1 130 ? 14.243 -7.130 8.380 1.00 40.25 130 GLY B N 1
ATOM 2907 C CA . GLY B 1 130 ? 13.390 -6.957 7.203 1.00 40.80 130 GLY B CA 1
ATOM 2908 C C . GLY B 1 130 ? 14.200 -6.786 5.939 1.00 43.25 130 GLY B C 1
ATOM 2909 O O . GLY B 1 130 ? 15.326 -7.339 5.815 1.00 35.52 130 GLY B O 1
ATOM 2910 N N . ALA B 1 131 ? 13.649 -6.022 5.000 1.00 42.82 131 ALA B N 1
ATOM 2911 C CA . ALA B 1 131 ? 14.240 -5.843 3.667 1.00 36.86 131 ALA B CA 1
ATOM 2912 C C . ALA B 1 131 ? 14.361 -4.340 3.361 1.00 39.74 131 ALA B C 1
ATOM 2913 O O . ALA B 1 131 ? 13.447 -3.608 3.734 1.00 36.55 131 ALA B O 1
ATOM 2915 N N . THR B 1 132 ? 15.485 -3.957 2.742 1.00 42.79 132 THR B N 1
ATOM 2916 C CA . THR B 1 132 ? 15.919 -2.581 2.409 1.00 41.55 132 THR B CA 1
ATOM 2917 C C . THR B 1 132 ? 16.358 -2.575 0.940 1.00 41.27 132 THR B C 1
ATOM 2918 O O . THR B 1 132 ? 17.277 -3.316 0.599 1.00 35.01 132 THR B O 1
ATOM 2922 N N . ILE B 1 133 ? 15.704 -1.794 0.081 1.00 41.97 133 ILE B N 1
ATOM 2923 C CA . ILE B 1 133 ? 16.265 -1.454 -1.259 1.00 37.57 133 ILE B CA 1
ATOM 2924 C C . ILE B 1 133 ? 16.911 -0.074 -1.119 1.00 38.39 133 ILE B C 1
ATOM 2925 O O . ILE B 1 133 ? 16.215 0.902 -0.749 1.00 40.57 133 ILE B O 1
ATOM 2930 N N . HIS B 1 134 ? 18.213 0.001 -1.307 1.00 42.57 134 HIS B N 1
ATOM 2931 C CA . HIS B 1 134 ? 19.002 1.204 -0.941 1.00 45.22 134 HIS B CA 1
ATOM 2932 C C . HIS B 1 134 ? 19.877 1.490 -2.137 1.00 48.24 134 HIS B C 1
ATOM 2933 O O . HIS B 1 134 ? 20.257 0.507 -2.806 1.00 45.03 134 HIS B O 1
ATOM 2940 N N . VAL B 1 135 ? 20.120 2.771 -2.433 1.00 45.57 135 VAL B N 1
ATOM 2941 C CA . VAL B 1 135 ? 21.137 3.114 -3.459 1.00 46.42 135 VAL B CA 1
ATOM 2942 C C . VAL B 1 135 ? 22.476 2.656 -2.878 1.00 37.86 135 VAL B C 1
ATOM 2943 O O . VAL B 1 135 ? 22.655 2.806 -1.665 1.00 46.18 135 VAL B O 1
ATOM 2947 N N . MET B 1 136 ? 23.398 2.199 -3.709 1.00 42.69 136 MET B N 1
ATOM 2948 C CA . MET B 1 136 ? 24.686 1.648 -3.240 1.00 50.07 136 MET B CA 1
ATOM 2949 C C . MET B 1 136 ? 25.772 2.728 -3.196 1.00 63.32 136 MET B C 1
ATOM 2950 O O . MET B 1 136 ? 26.225 3.169 -4.275 1.00 65.74 136 MET B O 1
ATOM 2955 N N . ASP B 1 137 ? 26.225 3.082 -1.991 1.00 64.44 137 ASP B N 1
ATOM 2956 C CA . ASP B 1 137 ? 27.389 3.983 -1.778 1.00 70.08 137 ASP B CA 1
ATOM 2957 C C . ASP B 1 137 ? 28.649 3.126 -1.609 1.00 71.64 137 ASP B C 1
ATOM 2958 O O . ASP B 1 137 ? 28.578 1.907 -1.891 1.00 67.01 137 ASP B O 1
ATOM 2963 N N . GLU B 1 138 ? 29.747 3.767 -1.185 1.00 71.12 138 GLU B N 1
ATOM 2964 C CA . GLU B 1 138 ? 31.130 3.222 -1.092 1.00 74.06 138 GLU B CA 1
ATOM 2965 C C . GLU B 1 138 ? 31.196 2.102 -0.038 1.00 73.79 138 GLU B C 1
ATOM 2966 O O . GLU B 1 138 ? 31.895 1.096 -0.289 1.00 68.60 138 GLU B O 1
ATOM 2972 N N . ALA B 1 139 ? 30.512 2.290 1.098 1.00 68.45 139 ALA B N 1
ATOM 2973 C CA . ALA B 1 139 ? 30.473 1.362 2.252 1.00 66.60 139 ALA B CA 1
ATOM 2974 C C . ALA B 1 139 ? 29.321 0.356 2.090 1.00 72.35 139 ALA B C 1
ATOM 2975 O O . ALA B 1 139 ? 28.365 0.618 1.310 1.00 63.62 139 ALA B O 1
ATOM 2977 N N . ILE B 1 140 ? 29.389 -0.741 2.852 1.00 68.27 140 ILE B N 1
ATOM 2978 C CA . ILE B 1 140 ? 28.483 -1.921 2.730 1.00 61.72 140 ILE B CA 1
ATOM 2979 C C . ILE B 1 140 ? 27.125 -1.573 3.368 1.00 60.17 140 ILE B C 1
ATOM 2980 O O . ILE B 1 140 ? 27.094 -1.198 4.581 1.00 67.77 140 ILE B O 1
ATOM 2985 N N . ASP B 1 141 ? 26.052 -1.643 2.568 1.00 56.59 141 ASP B N 1
ATOM 2986 C CA . ASP B 1 141 ? 24.624 -1.510 2.989 1.00 61.54 141 ASP B CA 1
ATOM 2987 C C . ASP B 1 141 ? 24.398 -0.158 3.698 1.00 63.48 141 ASP B C 1
ATOM 2988 O O . ASP B 1 141 ? 23.630 -0.111 4.693 1.00 53.84 141 ASP B O 1
ATOM 2993 N N . HIS B 1 142 ? 25.004 0.922 3.193 1.00 71.69 142 HIS B N 1
ATOM 2994 C CA . HIS B 1 142 ? 25.098 2.237 3.893 1.00 79.87 142 HIS B CA 1
ATOM 2995 C C . HIS B 1 142 ? 24.134 3.248 3.246 1.00 79.09 142 HIS B C 1
ATOM 2996 O O . HIS B 1 142 ? 23.394 3.927 4.004 1.00 75.29 142 HIS B O 1
ATOM 3003 N N . GLY B 1 143 ? 24.098 3.285 1.906 1.00 74.96 143 GLY B N 1
ATOM 3004 C CA . GLY B 1 143 ? 23.544 4.377 1.078 1.00 66.52 143 GLY B CA 1
ATOM 3005 C C . GLY B 1 143 ? 22.084 4.713 1.348 1.00 63.92 143 GLY B C 1
ATOM 3006 O O . GLY B 1 143 ? 21.383 4.005 2.147 1.00 50.50 143 GLY B O 1
ATOM 3007 N N . HIS B 1 144 ? 21.627 5.772 0.677 1.00 61.50 144 HIS B N 1
ATOM 3008 C CA . HIS B 1 144 ? 20.270 6.352 0.828 1.00 61.66 144 HIS B CA 1
ATOM 3009 C C . HIS B 1 144 ? 19.220 5.295 0.447 1.00 54.19 144 HIS B C 1
ATOM 3010 O O . HIS B 1 144 ? 19.370 4.607 -0.584 1.00 42.52 144 HIS B O 1
ATOM 3017 N N . ILE B 1 145 ? 18.178 5.202 1.267 1.00 50.86 145 ILE B N 1
ATOM 3018 C CA . ILE B 1 145 ? 17.170 4.103 1.273 1.00 57.79 145 ILE B CA 1
ATOM 3019 C C . ILE B 1 145 ? 15.980 4.523 0.415 1.00 62.86 145 ILE B C 1
ATOM 3020 O O . ILE B 1 145 ? 15.438 5.634 0.619 1.00 57.22 145 ILE B O 1
ATOM 3025 N N . ILE B 1 146 ? 15.561 3.639 -0.476 1.00 52.25 146 ILE B N 1
ATOM 3026 C CA . ILE B 1 146 ? 14.406 3.881 -1.381 1.00 47.68 146 ILE B CA 1
ATOM 3027 C C . ILE B 1 146 ? 13.158 3.446 -0.621 1.00 54.14 146 ILE B C 1
ATOM 3028 O O . ILE B 1 146 ? 12.346 4.335 -0.301 1.00 50.65 146 ILE B O 1
ATOM 3033 N N . VAL B 1 147 ? 13.076 2.153 -0.257 1.00 45.37 147 VAL B N 1
ATOM 3034 C CA . VAL B 1 147 ? 11.895 1.509 0.394 1.00 42.53 147 VAL B CA 1
ATOM 3035 C C . VAL B 1 147 ? 12.426 0.481 1.408 1.00 43.38 147 VAL B C 1
ATOM 3036 O O . VAL B 1 147 ? 13.499 -0.100 1.168 1.00 40.13 147 VAL B O 1
ATOM 3040 N N . GLN B 1 148 ? 11.721 0.273 2.515 1.00 48.97 148 GLN B N 1
ATOM 3041 C CA . GLN B 1 148 ? 12.058 -0.842 3.437 1.00 51.90 148 GLN B CA 1
ATOM 3042 C C . GLN B 1 148 ? 10.783 -1.303 4.136 1.00 53.24 148 GLN B C 1
ATOM 3043 O O . GLN B 1 148 ? 9.856 -0.477 4.315 1.00 57.63 148 GLN B O 1
ATOM 3049 N N . ARG B 1 149 ? 10.741 -2.583 4.508 1.00 42.52 149 ARG B N 1
ATOM 3050 C CA . ARG B 1 149 ? 9.655 -3.134 5.344 1.00 45.62 149 ARG B CA 1
ATOM 3051 C C . ARG B 1 149 ? 10.264 -3.990 6.462 1.00 44.91 149 ARG B C 1
ATOM 3052 O O . ARG B 1 149 ? 11.152 -4.819 6.172 1.00 43.89 149 ARG B O 1
ATOM 3060 N N . GLN B 1 150 ? 9.836 -3.768 7.697 1.00 45.01 150 GLN B N 1
ATOM 3061 C CA . GLN B 1 150 ? 10.207 -4.638 8.835 1.00 48.72 150 GLN B CA 1
ATOM 3062 C C . GLN B 1 150 ? 9.529 -5.986 8.640 1.00 47.21 150 GLN B C 1
ATOM 3063 O O . GLN B 1 150 ? 8.467 -6.019 8.027 1.00 40.96 150 GLN B O 1
ATOM 3069 N N . VAL B 1 151 ? 10.146 -7.062 9.112 1.00 44.21 151 VAL B N 1
ATOM 3070 C CA . VAL B 1 151 ? 9.405 -8.334 9.320 1.00 46.01 151 VAL B CA 1
ATOM 3071 C C . VAL B 1 151 ? 9.413 -8.613 10.819 1.00 42.74 151 VAL B C 1
ATOM 3072 O O . VAL B 1 151 ? 10.354 -8.163 11.524 1.00 42.14 151 VAL B O 1
ATOM 3076 N N . GLU B 1 152 ? 8.351 -9.255 11.287 1.00 47.29 152 GLU B N 1
ATOM 3077 C CA . GLU B 1 152 ? 8.166 -9.679 12.699 1.00 52.65 152 GLU B CA 1
ATOM 3078 C C . GLU B 1 152 ? 9.157 -10.831 12.983 1.00 50.25 152 GLU B C 1
ATOM 3079 O O . GLU B 1 152 ? 9.174 -11.830 12.221 1.00 53.28 152 GLU B O 1
ATOM 3085 N N . VAL B 1 153 ? 9.964 -10.711 14.030 1.00 42.38 153 VAL B N 1
ATOM 3086 C CA . VAL B 1 153 ? 10.755 -11.860 14.554 1.00 45.69 153 VAL B CA 1
ATOM 3087 C C . VAL B 1 153 ? 9.896 -12.609 15.579 1.00 43.15 153 VAL B C 1
ATOM 3088 O O . VAL B 1 153 ? 9.880 -12.216 16.759 1.00 44.24 153 VAL B O 1
ATOM 3092 N N . GLY B 1 154 ? 9.205 -13.656 15.121 1.00 45.29 154 GLY B N 1
ATOM 3093 C CA . GLY B 1 154 ? 8.458 -14.597 15.981 1.00 48.81 154 GLY B CA 1
ATOM 3094 C C . GLY B 1 154 ? 9.339 -15.162 17.085 1.00 46.05 154 GLY B C 1
ATOM 3095 O O . GLY B 1 154 ? 10.556 -15.348 16.893 1.00 41.90 154 GLY B O 1
ATOM 3096 N N . SER B 1 155 ? 8.767 -15.395 18.255 1.00 44.75 155 SER B N 1
ATOM 3097 C CA . SER B 1 155 ? 9.524 -15.809 19.465 1.00 46.24 155 SER B CA 1
ATOM 3098 C C . SER B 1 155 ? 10.066 -17.235 19.240 1.00 38.33 155 SER B C 1
ATOM 3099 O O . SER B 1 155 ? 11.081 -17.580 19.855 1.00 42.60 155 SER B O 1
ATOM 3102 N N . GLY B 1 156 ? 9.387 -17.997 18.374 1.00 38.38 156 GLY B N 1
ATOM 3103 C CA . GLY B 1 156 ? 9.674 -19.395 17.994 1.00 43.42 156 GLY B CA 1
ATOM 3104 C C . GLY B 1 156 ? 10.437 -19.502 16.680 1.00 41.36 156 GLY B C 1
ATOM 3105 O O . GLY B 1 156 ? 10.696 -20.627 16.224 1.00 43.43 156 GLY B O 1
ATOM 3106 N N . ASP B 1 157 ? 10.806 -18.377 16.075 1.00 39.31 157 ASP B N 1
ATOM 3107 C CA . ASP B 1 157 ? 11.484 -18.361 14.756 1.00 35.02 157 ASP B CA 1
ATOM 3108 C C . ASP B 1 157 ? 12.985 -18.630 14.930 1.00 28.56 157 ASP B C 1
ATOM 3109 O O . ASP B 1 157 ? 13.644 -18.097 15.892 1.00 27.24 157 ASP B O 1
ATOM 3114 N N . THR B 1 158 ? 13.533 -19.354 13.959 1.00 32.54 158 THR B N 1
ATOM 3115 C CA . THR B 1 158 ? 14.996 -19.447 13.756 1.00 32.33 158 THR B CA 1
ATOM 3116 C C . THR B 1 158 ? 15.410 -18.509 12.621 1.00 34.76 158 THR B C 1
ATOM 3117 O O . THR B 1 158 ? 14.522 -17.939 11.973 1.00 33.11 158 THR B O 1
ATOM 3121 N N . SER B 1 159 ? 16.716 -18.463 12.335 1.00 35.12 159 SER B N 1
ATOM 3122 C CA . SER B 1 159 ? 17.293 -17.789 11.153 1.00 33.54 159 SER B CA 1
ATOM 3123 C C . SER B 1 159 ? 16.438 -18.162 9.957 1.00 32.69 159 SER B C 1
ATOM 3124 O O . SER B 1 159 ? 16.115 -17.276 9.168 1.00 33.18 159 SER B O 1
ATOM 3127 N N . LEU B 1 160 ? 16.085 -19.429 9.797 1.00 28.90 160 LEU B N 1
ATOM 3128 C CA . LEU B 1 160 ? 15.384 -19.863 8.567 1.00 31.09 160 LEU B CA 1
ATOM 3129 C C . LEU B 1 160 ? 14.042 -19.118 8.447 1.00 34.35 160 LEU B C 1
ATOM 3130 O O . LEU B 1 160 ? 13.728 -18.616 7.330 1.00 34.95 160 LEU B O 1
ATOM 3135 N N . GLU B 1 161 ? 13.244 -19.083 9.515 1.00 29.64 161 GLU B N 1
ATOM 3136 C CA . GLU B 1 161 ? 11.837 -18.580 9.417 1.00 32.53 161 GLU B CA 1
ATOM 3137 C C . GLU B 1 161 ? 11.883 -17.078 9.100 1.00 32.41 161 GLU B C 1
ATOM 3138 O O . GLU B 1 161 ? 11.170 -16.626 8.170 1.00 41.18 161 GLU B O 1
ATOM 3144 N N . VAL B 1 162 ? 12.750 -16.357 9.784 1.00 31.89 162 VAL B N 1
ATOM 3145 C CA . VAL B 1 162 ? 12.900 -14.900 9.597 1.00 35.07 162 VAL B CA 1
ATOM 3146 C C . VAL B 1 162 ? 13.418 -14.648 8.190 1.00 38.74 162 VAL B C 1
ATOM 3147 O O . VAL B 1 162 ? 12.842 -13.801 7.512 1.00 34.32 162 VAL B O 1
ATOM 3151 N N . TYR B 1 163 ? 14.470 -15.353 7.773 1.00 37.36 163 TYR B N 1
ATOM 3152 C CA . TYR B 1 163 ? 15.032 -15.209 6.416 1.00 31.89 163 TYR B CA 1
ATOM 3153 C C . TYR B 1 163 ? 13.929 -15.445 5.386 1.00 32.89 163 TYR B C 1
ATOM 3154 O O . TYR B 1 163 ? 13.887 -14.697 4.424 1.00 33.60 163 TYR B O 1
ATOM 3163 N N . ASN B 1 164 ? 13.119 -16.502 5.511 1.00 29.11 164 ASN B N 1
ATOM 3164 C CA . ASN B 1 164 ? 12.085 -16.782 4.491 1.00 31.31 164 ASN B CA 1
ATOM 3165 C C . ASN B 1 164 ? 11.063 -15.627 4.464 1.00 35.18 164 ASN B C 1
ATOM 3166 O O . ASN B 1 164 ? 10.580 -15.323 3.351 1.00 35.43 164 ASN B O 1
ATOM 3171 N N . LYS B 1 165 ? 10.740 -15.038 5.632 1.00 34.79 165 LYS B N 1
ATOM 3172 C CA . LYS B 1 165 ? 9.800 -13.881 5.726 1.00 37.24 165 LYS B CA 1
ATOM 3173 C C . LYS B 1 165 ? 10.429 -12.688 4.991 1.00 38.45 165 LYS B C 1
ATOM 3174 O O . LYS B 1 165 ? 9.727 -12.017 4.234 1.00 36.20 165 LYS B O 1
ATOM 3180 N N . VAL B 1 166 ? 11.740 -12.498 5.100 1.00 36.25 166 VAL B N 1
ATOM 3181 C CA . VAL B 1 166 ? 12.457 -11.366 4.445 1.00 36.50 166 VAL B CA 1
ATOM 3182 C C . VAL B 1 166 ? 12.447 -11.552 2.924 1.00 40.37 166 VAL B C 1
ATOM 3183 O O . VAL B 1 166 ? 12.190 -10.556 2.211 1.00 35.74 166 VAL B O 1
ATOM 3187 N N . VAL B 1 167 ? 12.715 -12.769 2.446 1.00 34.65 167 VAL B N 1
ATOM 3188 C CA . VAL B 1 167 ? 12.763 -13.115 1.000 1.00 35.10 167 VAL B CA 1
ATOM 3189 C C . VAL B 1 167 ? 11.390 -12.832 0.366 1.00 36.50 167 VAL B C 1
ATOM 3190 O O . VAL B 1 167 ? 11.361 -12.403 -0.819 1.00 33.92 167 VAL B O 1
ATOM 3194 N N . GLU B 1 168 ? 10.299 -13.125 1.077 1.00 36.63 168 GLU B N 1
ATOM 3195 C CA . GLU B 1 168 ? 8.932 -12.891 0.551 1.00 37.70 168 GLU B CA 1
ATOM 3196 C C . GLU B 1 168 ? 8.689 -11.377 0.452 1.00 37.89 168 GLU B C 1
ATOM 3197 O O . GLU B 1 168 ? 8.058 -10.938 -0.507 1.00 40.16 168 GLU B O 1
ATOM 3203 N N . VAL B 1 169 ? 9.142 -10.609 1.435 1.00 40.44 169 VAL B N 1
ATOM 3204 C CA . VAL B 1 169 ? 8.982 -9.129 1.459 1.00 40.83 169 VAL B CA 1
ATOM 3205 C C . VAL B 1 169 ? 9.803 -8.550 0.309 1.00 39.02 169 VAL B C 1
ATOM 3206 O O . VAL B 1 169 ? 9.246 -7.715 -0.477 1.00 36.50 169 VAL B O 1
ATOM 3210 N N . GLU B 1 170 ? 11.041 -9.013 0.130 1.00 37.28 170 GLU B N 1
ATOM 3211 C CA . GLU B 1 170 ? 11.872 -8.658 -1.056 1.00 33.56 170 GLU B CA 1
ATOM 3212 C C . GLU B 1 170 ? 11.105 -8.930 -2.357 1.00 38.68 170 GLU B C 1
ATOM 3213 O O . GLU B 1 170 ? 11.159 -8.068 -3.257 1.00 39.47 170 GLU B O 1
ATOM 3219 N N . LYS B 1 171 ? 10.416 -10.067 -2.484 1.00 35.53 171 LYS B N 1
ATOM 3220 C CA . LYS B 1 171 ? 9.618 -10.342 -3.706 1.00 40.32 171 LYS B CA 1
ATOM 3221 C C . LYS B 1 171 ? 8.452 -9.333 -3.769 1.00 40.63 171 LYS B C 1
ATOM 3222 O O . LYS B 1 171 ? 8.134 -8.872 -4.865 1.00 37.41 171 LYS B O 1
ATOM 3228 N N . ALA B 1 172 ? 7.790 -9.056 -2.639 1.00 43.19 172 ALA B N 1
ATOM 3229 C CA . ALA B 1 172 ? 6.631 -8.130 -2.571 1.00 44.74 172 ALA B CA 1
ATOM 3230 C C . ALA B 1 172 ? 7.097 -6.764 -3.093 1.00 47.84 172 ALA B C 1
ATOM 3231 O O . ALA B 1 172 ? 6.489 -6.252 -4.083 1.00 46.94 172 ALA B O 1
ATOM 3233 N N . LEU B 1 173 ? 8.186 -6.245 -2.507 1.00 40.50 173 LEU B N 1
ATOM 3234 C CA . LEU B 1 173 ? 8.793 -4.946 -2.875 1.00 44.02 173 LEU B CA 1
ATOM 3235 C C . LEU B 1 173 ? 9.128 -4.963 -4.365 1.00 45.66 173 LEU B C 1
ATOM 3236 O O . LEU B 1 173 ? 8.858 -3.961 -4.995 1.00 47.21 173 LEU B O 1
ATOM 3241 N N . MET B 1 174 ? 9.628 -6.062 -4.930 1.00 42.14 174 MET B N 1
ATOM 3242 C CA . MET B 1 174 ? 9.847 -6.132 -6.406 1.00 46.61 174 MET B CA 1
ATOM 3243 C C . MET B 1 174 ? 8.534 -5.907 -7.188 1.00 46.87 174 MET B C 1
ATOM 3244 O O . MET B 1 174 ? 8.546 -5.128 -8.172 1.00 43.26 174 MET B O 1
ATOM 3249 N N . HIS B 1 175 ? 7.438 -6.584 -6.826 1.00 50.00 175 HIS B N 1
ATOM 3250 C CA . HIS B 1 175 ? 6.140 -6.424 -7.536 1.00 52.56 175 HIS B CA 1
ATOM 3251 C C . HIS B 1 175 ? 5.676 -4.971 -7.364 1.00 52.17 175 HIS B C 1
ATOM 3252 O O . HIS B 1 175 ? 5.244 -4.386 -8.366 1.00 51.63 175 HIS B O 1
ATOM 3259 N N . GLU B 1 176 ? 5.862 -4.373 -6.181 1.00 45.34 176 GLU B N 1
ATOM 3260 C CA . GLU B 1 176 ? 5.287 -3.039 -5.871 1.00 52.84 176 GLU B CA 1
ATOM 3261 C C . GLU B 1 176 ? 6.120 -1.927 -6.514 1.00 51.58 176 GLU B C 1
ATOM 3262 O O . GLU B 1 176 ? 5.510 -0.957 -6.964 1.00 54.02 176 GLU B O 1
ATOM 3268 N N . CYS B 1 177 ? 7.449 -2.030 -6.529 1.00 47.03 177 CYS B N 1
ATOM 3269 C CA . CYS B 1 177 ? 8.329 -0.836 -6.632 1.00 42.84 177 CYS B CA 1
ATOM 3270 C C . CYS B 1 177 ? 9.228 -0.881 -7.860 1.00 42.78 177 CYS B C 1
ATOM 3271 O O . CYS B 1 177 ? 9.934 0.102 -8.065 1.00 45.20 177 CYS B O 1
ATOM 3274 N N . LEU B 1 178 ? 9.208 -1.939 -8.668 1.00 41.53 178 LEU B N 1
ATOM 3275 C CA . LEU B 1 178 ? 10.279 -2.108 -9.685 1.00 41.72 178 LEU B CA 1
ATOM 3276 C C . LEU B 1 178 ? 10.197 -1.009 -10.761 1.00 42.75 178 LEU B C 1
ATOM 3277 O O . LEU B 1 178 ? 11.258 -0.405 -11.058 1.00 38.82 178 LEU B O 1
ATOM 3282 N N . ALA B 1 179 ? 9.014 -0.785 -11.350 1.00 43.69 179 ALA B N 1
ATOM 3283 C CA . ALA B 1 179 ? 8.751 0.279 -12.361 1.00 45.82 179 ALA B CA 1
ATOM 3284 C C . ALA B 1 179 ? 9.387 1.601 -11.905 1.00 40.12 179 ALA B C 1
ATOM 3285 O O . ALA B 1 179 ? 10.238 2.140 -12.630 1.00 46.89 179 ALA B O 1
ATOM 3287 N N . ASP B 1 180 ? 8.990 2.087 -10.730 1.00 45.12 180 ASP B N 1
ATOM 3288 C CA . ASP B 1 180 ? 9.526 3.322 -10.099 1.00 48.04 180 ASP B CA 1
ATOM 3289 C C . ASP B 1 180 ? 11.030 3.226 -9.865 1.00 52.03 180 ASP B C 1
ATOM 3290 O O . ASP B 1 180 ? 11.680 4.295 -9.879 1.00 48.60 180 ASP B O 1
ATOM 3295 N N . ILE B 1 181 ? 11.565 2.030 -9.584 1.00 50.10 181 ILE B N 1
ATOM 3296 C CA . ILE B 1 181 ? 13.027 1.857 -9.327 1.00 47.52 181 ILE B CA 1
ATOM 3297 C C . ILE B 1 181 ? 13.751 2.005 -10.667 1.00 43.08 181 ILE B C 1
ATOM 3298 O O . ILE B 1 181 ? 14.790 2.703 -10.726 1.00 41.61 181 ILE B O 1
ATOM 3303 N N . LEU B 1 182 ? 13.263 1.361 -11.722 1.00 39.30 182 LEU B N 1
ATOM 3304 C CA . LEU B 1 182 ? 13.988 1.434 -13.027 1.00 43.71 182 LEU B CA 1
ATOM 3305 C C . LEU B 1 182 ? 13.942 2.881 -13.596 1.00 49.39 182 LEU B C 1
ATOM 3306 O O . LEU B 1 182 ? 14.860 3.261 -14.389 1.00 45.27 182 LEU B O 1
ATOM 3311 N N . GLN B 1 183 ? 12.920 3.658 -13.213 1.00 43.26 183 GLN B N 1
ATOM 3312 C CA . GLN B 1 183 ? 12.547 4.968 -13.838 1.00 52.78 183 GLN B CA 1
ATOM 3313 C C . GLN B 1 183 ? 12.902 6.141 -12.902 1.00 54.58 183 GLN B C 1
ATOM 3314 O O . GLN B 1 183 ? 12.502 7.281 -13.194 1.00 55.96 183 GLN B O 1
ATOM 3320 N N . GLY B 1 184 ? 13.583 5.893 -11.784 1.00 56.97 184 GLY B N 1
ATOM 3321 C CA . GLY B 1 184 ? 14.065 6.959 -10.886 1.00 49.18 184 GLY B CA 1
ATOM 3322 C C . GLY B 1 184 ? 12.959 7.560 -10.039 1.00 51.92 184 GLY B C 1
ATOM 3323 O O . GLY B 1 184 ? 13.226 8.576 -9.382 1.00 63.91 184 GLY B O 1
ATOM 3324 N N . GLN B 1 185 ? 11.777 6.944 -9.964 1.00 46.40 185 GLN B N 1
ATOM 3325 C CA . GLN B 1 185 ? 10.589 7.599 -9.367 1.00 48.23 185 GLN B CA 1
ATOM 3326 C C . GLN B 1 185 ? 10.540 7.415 -7.832 1.00 45.90 185 GLN B C 1
ATOM 3327 O O . GLN B 1 185 ? 9.521 6.890 -7.332 1.00 46.65 185 GLN B O 1
ATOM 3333 N N . TYR B 1 186 ? 11.513 7.948 -7.071 1.00 44.19 186 TYR B N 1
ATOM 3334 C CA . TYR B 1 186 ? 11.530 7.813 -5.585 1.00 49.92 186 TYR B CA 1
ATOM 3335 C C . TYR B 1 186 ? 12.300 8.936 -4.871 1.00 47.58 186 TYR B C 1
ATOM 3336 O O . TYR B 1 186 ? 13.288 9.428 -5.422 1.00 49.04 186 TYR B O 1
ATOM 3345 N N . GLU B 1 187 ? 11.913 9.207 -3.614 1.00 58.26 187 GLU B N 1
ATOM 3346 C CA . GLU B 1 187 ? 12.642 10.077 -2.637 1.00 70.16 187 GLU B CA 1
ATOM 3347 C C . GLU B 1 187 ? 13.534 9.209 -1.729 1.00 65.64 187 GLU B C 1
ATOM 3348 O O . GLU B 1 187 ? 13.035 8.791 -0.654 1.00 75.60 187 GLU B O 1
ATOM 3354 N N . VAL B 1 188 ? 14.805 8.984 -2.096 1.00 64.02 188 VAL B N 1
ATOM 3355 C CA . VAL B 1 188 ? 15.809 8.308 -1.208 1.00 67.94 188 VAL B CA 1
ATOM 3356 C C . VAL B 1 188 ? 15.929 9.108 0.100 1.00 71.70 188 VAL B C 1
ATOM 3357 O O . VAL B 1 188 ? 15.838 10.344 0.022 1.00 71.80 188 VAL B O 1
ATOM 3361 N N . PHE B 1 189 ? 16.149 8.453 1.248 1.00 68.15 189 PHE B N 1
ATOM 3362 C CA . PHE B 1 189 ? 16.396 9.134 2.550 1.00 68.15 189 PHE B CA 1
ATOM 3363 C C . PHE B 1 189 ? 17.645 8.553 3.238 1.00 65.39 189 PHE B C 1
ATOM 3364 O O . PHE B 1 189 ? 17.957 7.367 3.073 1.00 67.33 189 PHE B O 1
ATOM 3372 N N . LYS B 1 190 ? 18.368 9.408 3.962 1.00 61.85 190 LYS B N 1
ATOM 3373 C CA . LYS B 1 190 ? 19.421 9.027 4.942 1.00 66.63 190 LYS B CA 1
ATOM 3374 C C . LYS B 1 190 ? 18.778 8.277 6.102 1.00 63.81 190 LYS B C 1
ATOM 3375 O O . LYS B 1 190 ? 17.758 8.709 6.652 1.00 61.41 190 LYS B O 1
ATOM 3381 N N . PRO B 1 191 ? 19.345 7.118 6.504 1.00 67.78 191 PRO B N 1
ATOM 3382 C CA . PRO B 1 191 ? 18.886 6.457 7.728 1.00 58.38 191 PRO B CA 1
ATOM 3383 C C . PRO B 1 191 ? 19.145 7.333 8.975 1.00 55.18 191 PRO B C 1
ATOM 3384 O O . PRO B 1 191 ? 20.176 7.963 9.027 1.00 54.49 191 PRO B O 1
ATOM 3388 N N . LEU B 1 192 ? 18.216 7.348 9.939 1.00 49.50 192 LEU B N 1
ATOM 3389 C CA . LEU B 1 192 ? 18.230 8.227 11.139 1.00 58.85 192 LEU B CA 1
ATOM 3390 C C . LEU B 1 192 ? 19.580 8.134 11.871 1.00 64.98 192 LEU B C 1
ATOM 3391 O O . LEU B 1 192 ? 19.861 9.023 12.679 1.00 73.56 192 LEU B O 1
ATOM 3396 N N . SER B 1 193 ? 20.362 7.077 11.665 1.00 69.75 193 SER B N 1
ATOM 3397 C CA . SER B 1 193 ? 21.774 6.974 12.122 1.00 69.22 193 SER B CA 1
ATOM 3398 C C . SER B 1 193 ? 22.506 6.071 11.137 1.00 70.44 193 SER B C 1
ATOM 3399 O O . SER B 1 193 ? 22.058 6.000 9.997 1.00 77.51 193 SER B O 1
ATOM 3402 N N . GLU B 1 194 ? 23.582 5.411 11.545 1.00 71.76 194 GLU B N 1
ATOM 3403 C CA . GLU B 1 194 ? 24.265 4.429 10.660 1.00 70.23 194 GLU B CA 1
ATOM 3404 C C . GLU B 1 194 ? 24.261 3.062 11.355 1.00 56.55 194 GLU B C 1
ATOM 3405 O O . GLU B 1 194 ? 25.001 2.200 10.901 1.00 62.95 194 GLU B O 1
ATOM 3411 N N . GLY B 1 195 ? 23.428 2.888 12.390 1.00 53.51 195 GLY B N 1
ATOM 3412 C CA . GLY B 1 195 ? 23.303 1.646 13.182 1.00 57.31 195 GLY B CA 1
ATOM 3413 C C . GLY B 1 195 ? 24.626 0.884 13.268 1.00 59.79 195 GLY B C 1
ATOM 3414 O O . GLY B 1 195 ? 25.664 1.516 13.572 1.00 53.59 195 GLY B O 1
ATOM 3415 N N . ASN B 1 196 ? 24.615 -0.418 12.959 1.00 57.08 196 ASN B N 1
ATOM 3416 C CA . ASN B 1 196 ? 25.733 -1.351 13.262 1.00 50.36 196 ASN B CA 1
ATOM 3417 C C . ASN B 1 196 ? 26.003 -2.268 12.059 1.00 49.86 196 ASN B C 1
ATOM 3418 O O . ASN B 1 196 ? 25.037 -2.585 11.322 1.00 43.64 196 ASN B O 1
ATOM 3423 N N . TYR B 1 197 ? 27.264 -2.687 11.876 1.00 43.97 197 TYR B N 1
ATOM 3424 C CA . TYR B 1 197 ? 27.689 -3.650 10.822 1.00 47.20 197 TYR B CA 1
ATOM 3425 C C . TYR B 1 197 ? 28.125 -5.011 11.423 1.00 49.68 197 TYR B C 1
ATOM 3426 O O . TYR B 1 197 ? 28.720 -5.014 12.536 1.00 53.94 197 TYR B O 1
ATOM 3435 N N . ASN B 1 198 ? 27.905 -6.129 10.697 1.00 43.91 198 ASN B N 1
ATOM 3436 C CA . ASN B 1 198 ? 28.367 -7.4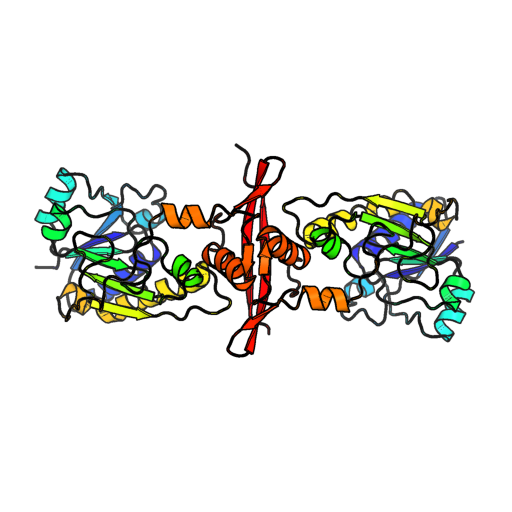96 11.114 1.00 43.55 198 ASN B CA 1
ATOM 3437 C C . ASN B 1 198 ? 29.094 -8.212 9.968 1.00 45.09 198 ASN B C 1
ATOM 3438 O O . ASN B 1 198 ? 28.457 -8.454 8.913 1.00 50.40 198 ASN B O 1
ATOM 3443 N N . GLY B 1 199 ? 30.385 -8.506 10.158 1.00 40.13 199 GLY B N 1
ATOM 3444 C CA . GLY B 1 199 ? 31.219 -9.256 9.202 1.00 43.91 199 GLY B CA 1
ATOM 3445 C C . GLY B 1 199 ? 30.999 -10.762 9.304 1.00 46.61 199 GLY B C 1
ATOM 3446 O O . GLY B 1 199 ? 30.271 -11.196 10.228 1.00 41.33 199 GLY B O 1
ATOM 3447 N N . ILE B 1 200 ? 31.602 -11.541 8.394 1.00 45.97 200 ILE B N 1
ATOM 3448 C CA . ILE B 1 200 ? 31.485 -13.031 8.379 1.00 49.64 200 ILE B CA 1
ATOM 3449 C C . ILE B 1 200 ? 32.217 -13.584 9.603 1.00 46.46 200 ILE B C 1
ATOM 3450 O O . ILE B 1 200 ? 31.809 -14.636 10.122 1.00 46.43 200 ILE B O 1
ATOM 3455 N N . LYS B 1 201 ? 33.260 -12.883 10.026 1.00 42.62 201 LYS B N 1
ATOM 3456 C CA . LYS B 1 201 ? 34.016 -13.169 11.271 1.00 46.86 201 LYS B CA 1
ATOM 3457 C C . LYS B 1 201 ? 33.031 -13.275 12.441 1.00 44.43 201 LYS B C 1
ATOM 3458 O O . LYS B 1 201 ? 33.121 -14.284 13.183 1.00 40.92 201 LYS B O 1
ATOM 3464 N N . ALA B 1 202 ? 32.171 -12.266 12.638 1.00 39.94 202 ALA B N 1
ATOM 3465 C CA . ALA B 1 202 ? 31.271 -12.169 13.817 1.00 39.07 202 ALA B CA 1
ATOM 3466 C C . ALA B 1 202 ? 30.296 -13.350 13.834 1.00 35.59 202 ALA B C 1
ATOM 3467 O O . ALA B 1 202 ? 30.042 -13.892 14.939 1.00 31.85 202 ALA B O 1
ATOM 3469 N N . TYR B 1 203 ? 29.743 -13.730 12.672 1.00 33.35 203 TYR B N 1
ATOM 3470 C CA . TYR B 1 203 ? 28.816 -14.876 12.580 1.00 31.05 203 TYR B CA 1
ATOM 3471 C C . TYR B 1 203 ? 29.595 -16.170 12.907 1.00 32.24 203 TYR B C 1
ATOM 3472 O O . TYR B 1 203 ? 29.116 -16.968 13.730 1.00 31.96 203 TYR B O 1
ATOM 3481 N N . ASN B 1 204 ? 30.768 -16.397 12.307 1.00 31.01 204 ASN B N 1
ATOM 3482 C CA . ASN B 1 204 ? 31.559 -17.611 12.646 1.00 35.59 204 ASN B CA 1
ATOM 3483 C C . ASN B 1 204 ? 31.943 -17.628 14.133 1.00 31.91 204 ASN B C 1
ATOM 3484 O O . ASN B 1 204 ? 31.992 -18.721 14.699 1.00 29.71 204 ASN B O 1
ATOM 3489 N N . GLU B 1 205 ? 32.200 -16.476 14.753 1.00 35.09 205 GLU B N 1
ATOM 3490 C CA . GLU B 1 205 ? 32.450 -16.375 16.216 1.00 38.24 205 GLU B CA 1
ATOM 3491 C C . GLU B 1 205 ? 31.199 -16.811 17.013 1.00 39.11 205 GLU B C 1
ATOM 3492 O O . GLU B 1 205 ? 31.358 -17.460 18.055 1.00 34.58 205 GLU B O 1
ATOM 3498 N N . LEU B 1 206 ? 29.987 -16.547 16.524 1.00 36.52 206 LEU B N 1
ATOM 3499 C CA . LEU B 1 206 ? 28.751 -17.057 17.178 1.00 35.98 206 LEU B CA 1
ATOM 3500 C C . LEU B 1 206 ? 28.736 -18.578 17.088 1.00 35.07 206 LEU B C 1
ATOM 3501 O O . LEU B 1 206 ? 28.352 -19.218 18.090 1.00 29.03 206 LEU B O 1
ATOM 3506 N N . CYS B 1 207 ? 29.075 -19.105 15.907 1.00 29.96 207 CYS B N 1
ATOM 3507 C CA . CYS B 1 207 ? 28.993 -20.549 15.610 1.00 27.89 207 CYS B CA 1
ATOM 3508 C C . CYS B 1 207 ? 29.956 -21.311 16.539 1.00 27.08 207 CYS B C 1
ATOM 3509 O O . CYS B 1 207 ? 29.650 -22.465 16.916 1.00 25.58 207 CYS B O 1
ATOM 3512 N N . GLN B 1 208 ? 31.092 -20.717 16.888 1.00 30.43 208 GLN B N 1
ATOM 3513 C CA . GLN B 1 208 ? 32.100 -21.390 17.740 1.00 29.89 208 GLN B CA 1
ATOM 3514 C C . GLN B 1 208 ? 31.628 -21.285 19.195 1.00 27.64 208 GLN B C 1
ATOM 3515 O O . GLN B 1 208 ? 32.068 -20.359 19.902 1.00 33.45 208 GLN B O 1
ATOM 3521 N N . LEU B 1 209 ? 30.784 -22.227 19.613 1.00 32.07 209 LEU B N 1
ATOM 3522 C CA . LEU B 1 209 ? 30.139 -22.192 20.950 1.00 29.98 209 LEU B CA 1
ATOM 3523 C C . LEU B 1 209 ? 31.216 -22.360 22.000 1.00 26.08 209 LEU B C 1
ATOM 3524 O O . LEU B 1 209 ? 32.197 -23.066 21.760 1.00 29.13 209 LEU B O 1
ATOM 3529 N N . ASP B 1 210 ? 31.071 -21.642 23.099 1.00 31.37 210 ASP B N 1
ATOM 3530 C CA . ASP B 1 210 ? 31.936 -21.839 24.286 1.00 32.51 210 ASP B CA 1
ATOM 3531 C C . ASP B 1 210 ? 31.045 -22.491 25.349 1.00 32.18 210 ASP B C 1
ATOM 3532 O O . ASP B 1 210 ? 30.161 -21.783 25.839 1.00 32.40 210 ASP B O 1
ATOM 3537 N N . LEU B 1 211 ? 31.240 -23.778 25.667 1.00 34.97 211 LEU B N 1
ATOM 3538 C CA . LEU B 1 211 ? 30.347 -24.506 26.625 1.00 36.40 211 LEU B CA 1
ATOM 3539 C C . LEU B 1 211 ? 30.508 -23.998 28.070 1.00 33.75 211 LEU B C 1
ATOM 3540 O O . LEU B 1 211 ? 29.593 -24.292 28.901 1.00 33.29 211 LEU B O 1
ATOM 3545 N N . GLU B 1 212 ? 31.595 -23.285 28.376 1.00 35.91 212 GLU B N 1
ATOM 3546 C CA . GLU B 1 212 ? 31.896 -22.755 29.723 1.00 37.60 212 GLU B CA 1
ATOM 3547 C C . GLU B 1 212 ? 31.296 -21.361 29.904 1.00 44.42 212 GLU B C 1
ATOM 3548 O O . GLU B 1 212 ? 31.354 -20.872 31.027 1.00 47.80 212 GLU B O 1
ATOM 3554 N N . GLU B 1 213 ? 30.798 -20.713 28.843 1.00 44.78 213 GLU B N 1
ATOM 3555 C CA . GLU B 1 213 ? 30.271 -19.326 28.909 1.00 44.60 213 GLU B CA 1
ATOM 3556 C C . GLU B 1 213 ? 28.983 -19.356 29.741 1.00 45.90 213 GLU B C 1
ATOM 3557 O O . GLU B 1 213 ? 28.211 -20.319 29.611 1.00 37.71 213 GLU B O 1
ATOM 3563 N N . THR B 1 214 ? 28.781 -18.347 30.593 1.00 45.00 214 THR B N 1
ATOM 3564 C CA . THR B 1 214 ? 27.653 -18.230 31.552 1.00 46.46 214 THR B CA 1
ATOM 3565 C C . THR B 1 214 ? 26.685 -17.155 31.068 1.00 43.60 214 THR B C 1
ATOM 3566 O O . THR B 1 214 ? 27.174 -16.111 30.640 1.00 49.03 214 THR B O 1
ATOM 3570 N N . GLY B 1 215 ? 25.381 -17.397 31.181 1.00 42.14 215 GLY B N 1
ATOM 3571 C CA . GLY B 1 215 ? 24.314 -16.452 30.797 1.00 40.96 215 GLY B CA 1
ATOM 3572 C C . GLY B 1 215 ? 22.922 -17.023 31.019 1.00 41.51 215 GLY B C 1
ATOM 3573 O O . GLY B 1 215 ? 22.794 -18.133 31.588 1.00 41.87 215 GLY B O 1
ATOM 3574 N N . SER B 1 216 ? 21.900 -16.259 30.644 1.00 39.39 216 SER B N 1
ATOM 3575 C CA . SER B 1 216 ? 20.480 -16.654 30.758 1.00 40.16 216 SER B CA 1
ATOM 3576 C C . SER B 1 216 ? 20.181 -17.735 29.715 1.00 39.53 216 SER B C 1
ATOM 3577 O O . SER B 1 216 ? 20.881 -17.812 28.685 1.00 36.41 216 SER B O 1
ATOM 3580 N N . LEU B 1 217 ? 19.215 -18.585 30.022 1.00 35.45 217 LEU B N 1
ATOM 3581 C CA . LEU B 1 217 ? 18.732 -19.645 29.123 1.00 34.50 217 LEU B CA 1
ATOM 3582 C C . LEU B 1 217 ? 18.115 -18.967 27.907 1.00 39.89 217 LEU B C 1
ATOM 3583 O O . LEU B 1 217 ? 18.258 -19.504 26.790 1.00 34.77 217 LEU B O 1
ATOM 3588 N N . ARG B 1 218 ? 17.440 -17.833 28.122 1.00 36.57 218 ARG B N 1
ATOM 3589 C CA . ARG B 1 218 ? 16.966 -16.943 27.032 1.00 36.78 218 ARG B CA 1
ATOM 3590 C C . ARG B 1 218 ? 18.139 -16.622 26.094 1.00 32.09 218 ARG B C 1
ATOM 3591 O O . ARG B 1 218 ? 17.965 -16.850 24.882 1.00 31.69 218 ARG B O 1
ATOM 3599 N N . ASP B 1 219 ? 19.263 -16.131 26.631 1.00 35.50 219 ASP B N 1
ATOM 3600 C CA . ASP B 1 219 ? 20.454 -15.718 25.842 1.00 38.08 219 ASP B CA 1
ATOM 3601 C C . ASP B 1 219 ? 20.952 -16.947 25.054 1.00 37.91 219 ASP B C 1
ATOM 3602 O O . ASP B 1 219 ? 21.384 -16.801 23.891 1.00 34.87 219 ASP B O 1
ATOM 3607 N N . HIS B 1 220 ? 20.978 -18.120 25.690 1.00 36.11 220 HIS B N 1
ATOM 3608 C CA . HIS B 1 220 ? 21.526 -19.359 25.074 1.00 29.03 220 HIS B CA 1
ATOM 3609 C C . HIS B 1 220 ? 20.583 -19.852 24.005 1.00 29.77 220 HIS B C 1
ATOM 3610 O O . HIS B 1 220 ? 21.047 -20.176 22.887 1.00 33.67 220 HIS B O 1
ATOM 3617 N N . ILE B 1 221 ? 19.297 -19.915 24.306 1.00 27.13 221 ILE B N 1
ATOM 3618 C CA . ILE B 1 221 ? 18.302 -20.266 23.267 1.00 29.23 221 ILE B CA 1
ATOM 3619 C C . ILE B 1 221 ? 18.405 -19.271 22.085 1.00 34.77 221 ILE B C 1
ATOM 3620 O O . ILE B 1 221 ? 18.255 -19.727 20.939 1.00 30.24 221 ILE B O 1
ATOM 3625 N N . ASN B 1 222 ? 18.584 -17.965 22.336 1.00 33.69 222 ASN B N 1
ATOM 3626 C CA . ASN B 1 222 ? 18.610 -16.933 21.267 1.00 34.93 222 ASN B CA 1
ATOM 3627 C C . ASN B 1 222 ? 19.887 -17.151 20.416 1.00 32.99 222 ASN B C 1
ATOM 3628 O O . ASN B 1 222 ? 19.792 -17.059 19.189 1.00 34.56 222 ASN B O 1
ATOM 3633 N N . LEU B 1 223 ? 21.018 -17.509 21.023 1.00 33.27 223 LEU B N 1
ATOM 3634 C CA . LEU B 1 223 ? 22.249 -17.892 20.268 1.00 36.66 223 LEU B CA 1
ATOM 3635 C C . LEU B 1 223 ? 21.945 -19.109 19.376 1.00 35.96 223 LEU B C 1
ATOM 3636 O O . LEU B 1 223 ? 22.161 -19.011 18.162 1.00 32.32 223 LEU B O 1
ATOM 3641 N N . LEU B 1 224 ? 21.341 -20.181 19.901 1.00 33.91 224 LEU B N 1
ATOM 3642 C CA . LEU B 1 224 ? 20.996 -21.350 19.062 1.00 30.08 224 LEU B CA 1
ATOM 3643 C C . LEU B 1 224 ? 20.013 -20.961 17.962 1.00 31.51 224 LEU B C 1
ATOM 3644 O O . LEU B 1 224 ? 20.209 -21.400 16.793 1.00 28.69 224 LEU B O 1
ATOM 3649 N N . ARG B 1 225 ? 18.962 -20.198 18.278 1.00 30.21 225 ARG B N 1
ATOM 3650 C CA . ARG B 1 225 ? 17.962 -19.789 17.258 1.00 33.59 225 ARG B CA 1
ATOM 3651 C C . ARG B 1 225 ? 18.665 -19.043 16.120 1.00 27.71 225 ARG B C 1
ATOM 3652 O O . ARG B 1 225 ? 18.365 -19.358 14.961 1.00 27.05 225 ARG B O 1
ATOM 3660 N N . ALA B 1 226 ? 19.519 -18.082 16.468 1.00 29.48 226 ALA B N 1
ATOM 3661 C CA . ALA B 1 226 ? 20.267 -17.190 15.550 1.00 28.85 226 ALA B CA 1
ATOM 3662 C C . ALA B 1 226 ? 21.097 -18.014 14.567 1.00 31.85 226 ALA B C 1
ATOM 3663 O O . ALA B 1 226 ? 21.229 -17.559 13.384 1.00 27.77 226 ALA B O 1
ATOM 3665 N N . THR B 1 227 ? 21.674 -19.124 15.061 1.00 29.15 227 THR B N 1
ATOM 3666 C CA . THR B 1 227 ? 22.625 -19.993 14.310 1.00 30.06 227 THR B CA 1
ATOM 3667 C C . THR B 1 227 ? 21.914 -21.241 13.769 1.00 28.27 227 THR B C 1
ATOM 3668 O O . THR B 1 227 ? 22.591 -22.112 13.187 1.00 32.76 227 THR B O 1
ATOM 3672 N N . SER B 1 228 ? 20.604 -21.351 13.927 1.00 27.02 228 SER B N 1
ATOM 3673 C CA . SER B 1 228 ? 19.819 -22.472 13.371 1.00 26.31 228 SER B CA 1
ATOM 3674 C C . SER B 1 228 ? 19.181 -22.055 12.045 1.00 27.36 228 SER B C 1
ATOM 3675 O O . SER B 1 228 ? 18.326 -21.161 12.064 1.00 29.26 228 SER B O 1
ATOM 3678 N N . HIS B 1 229 ? 19.458 -22.784 10.962 1.00 26.26 229 HIS B N 1
ATOM 3679 C CA . HIS B 1 229 ? 18.937 -22.436 9.612 1.00 26.43 229 HIS B CA 1
ATOM 3680 C C . HIS B 1 229 ? 18.791 -23.705 8.772 1.00 29.05 229 HIS B C 1
ATOM 3681 O O . HIS B 1 229 ? 19.661 -24.006 7.922 1.00 27.26 229 HIS B O 1
ATOM 3688 N N . GLY B 1 230 ? 17.700 -24.447 8.992 1.00 29.49 230 GLY B N 1
ATOM 3689 C CA . GLY B 1 230 ? 17.454 -25.703 8.263 1.00 29.30 230 GLY B CA 1
ATOM 3690 C C . GLY B 1 230 ? 18.707 -26.586 8.273 1.00 30.01 230 GLY B C 1
ATOM 3691 O O . GLY B 1 230 ? 19.302 -26.713 9.355 1.00 28.92 230 GLY B O 1
ATOM 3692 N N . ASP B 1 231 ? 19.116 -27.121 7.111 1.00 32.72 231 ASP B N 1
ATOM 3693 C CA . ASP B 1 231 ? 20.240 -28.086 6.955 1.00 31.56 231 ASP B CA 1
ATOM 3694 C C . ASP B 1 231 ? 21.627 -27.439 6.919 1.00 29.68 231 ASP B C 1
ATOM 3695 O O . ASP B 1 231 ? 22.588 -28.196 6.748 1.00 31.96 231 ASP B O 1
ATOM 3700 N N . PHE B 1 232 ? 21.805 -26.130 7.094 1.00 30.99 232 PHE B N 1
ATOM 3701 C CA . PHE B 1 232 ? 23.181 -25.560 7.226 1.00 28.01 232 PHE B CA 1
ATOM 3702 C C . PHE B 1 232 ? 23.765 -26.068 8.556 1.00 27.49 232 PHE B C 1
ATOM 3703 O O . PHE B 1 232 ? 23.075 -26.073 9.546 1.00 31.34 232 PHE B O 1
ATOM 3711 N N . LYS B 1 233 ? 25.003 -26.509 8.514 1.00 27.14 233 LYS B N 1
ATOM 3712 C CA . LYS B 1 233 ? 25.817 -26.893 9.678 1.00 30.69 233 LYS B CA 1
ATOM 3713 C C . LYS B 1 233 ? 26.500 -25.636 10.177 1.00 31.08 233 LYS B C 1
ATOM 3714 O O . LYS B 1 233 ? 27.570 -25.308 9.679 1.00 28.08 233 LYS B O 1
ATOM 3720 N N . ASN B 1 234 ? 25.920 -25.022 11.211 1.00 25.45 234 ASN B N 1
ATOM 3721 C CA . ASN B 1 234 ? 26.343 -23.732 11.770 1.00 26.61 234 ASN B CA 1
ATOM 3722 C C . ASN B 1 234 ? 27.058 -23.922 13.122 1.00 29.83 234 ASN B C 1
ATOM 3723 O O . ASN B 1 234 ? 28.321 -23.938 13.150 1.00 25.14 234 ASN B O 1
ATOM 3728 N N . ALA B 1 235 ? 26.309 -23.918 14.228 1.00 24.80 235 ALA B N 1
ATOM 3729 C CA . ALA B 1 235 ? 26.896 -23.867 15.575 1.00 26.84 235 ALA B CA 1
ATOM 3730 C C . ALA B 1 235 ? 27.422 -25.268 15.907 1.00 25.58 235 ALA B C 1
ATOM 3731 O O . ALA B 1 235 ? 26.798 -26.280 15.495 1.00 23.74 235 ALA B O 1
ATOM 3733 N N . TYR B 1 236 ? 28.500 -25.309 16.663 1.00 27.22 236 TYR B N 1
ATOM 3734 C CA . TYR B 1 236 ? 29.179 -26.568 17.008 1.00 30.19 236 TYR B CA 1
ATOM 3735 C C . TYR B 1 236 ? 29.907 -26.379 18.338 1.00 26.44 236 TYR B C 1
ATOM 3736 O O . TYR B 1 236 ? 30.308 -25.270 18.707 1.00 26.11 236 TYR B O 1
ATOM 3745 N N . PHE B 1 237 ? 30.106 -27.497 19.021 1.00 26.63 237 PHE B N 1
ATOM 3746 C CA . PHE B 1 237 ? 31.004 -27.610 20.194 1.00 26.34 237 PHE B CA 1
ATOM 3747 C C . PHE B 1 237 ? 31.931 -28.789 19.921 1.00 23.77 237 PHE B C 1
ATOM 3748 O O . PHE B 1 237 ? 31.636 -29.663 19.043 1.00 22.25 237 PHE B O 1
ATOM 3756 N N . ILE B 1 238 ? 33.027 -28.786 20.667 1.00 28.00 238 ILE B N 1
ATOM 3757 C CA . ILE B 1 238 ? 34.028 -29.882 20.696 1.00 28.53 238 ILE B CA 1
ATOM 3758 C C . ILE B 1 238 ? 34.038 -30.426 22.128 1.00 28.44 238 ILE B C 1
ATOM 3759 O O . ILE B 1 238 ? 34.137 -29.615 23.037 1.00 27.27 238 ILE B O 1
ATOM 3764 N N . ASP B 1 239 ? 33.823 -31.730 22.306 1.00 33.44 239 ASP B N 1
ATOM 3765 C CA . ASP B 1 239 ? 33.802 -32.390 23.644 1.00 36.93 239 ASP B CA 1
ATOM 3766 C C . ASP B 1 239 ? 35.250 -32.636 24.083 1.00 43.08 239 ASP B C 1
ATOM 3767 O O . ASP B 1 239 ? 36.149 -32.220 23.354 1.00 35.15 239 ASP B O 1
ATOM 3772 N N . GLU B 1 240 ? 35.443 -33.298 25.230 1.00 48.61 240 GLU B N 1
ATOM 3773 C CA . GLU B 1 240 ? 36.754 -33.544 25.895 1.00 49.17 240 GLU B CA 1
ATOM 3774 C C . GLU B 1 240 ? 37.642 -34.350 24.953 1.00 41.45 240 GLU B C 1
ATOM 3775 O O . GLU B 1 240 ? 38.831 -34.074 24.904 1.00 48.16 240 GLU B O 1
ATOM 3781 N N . SER B 1 241 ? 37.090 -35.295 24.201 1.00 41.10 241 SER B N 1
ATOM 3782 C CA . SER B 1 241 ? 37.894 -36.192 23.334 1.00 43.70 241 SER B CA 1
ATOM 3783 C C . SER B 1 241 ? 38.271 -35.486 22.020 1.00 43.57 241 SER B C 1
ATOM 3784 O O . SER B 1 241 ? 38.988 -36.094 21.198 1.00 47.30 241 SER B O 1
ATOM 3787 N N . GLY B 1 242 ? 37.817 -34.244 21.812 1.00 41.84 242 GLY B N 1
ATOM 3788 C CA . GLY B 1 242 ? 38.059 -33.485 20.565 1.00 38.62 242 GLY B CA 1
ATOM 3789 C C . GLY B 1 242 ? 37.065 -33.815 19.444 1.00 36.09 242 GLY B C 1
ATOM 3790 O O . GLY B 1 242 ? 37.343 -33.430 18.334 1.00 37.29 242 GLY B O 1
ATOM 3791 N N . ASP B 1 243 ? 35.949 -34.508 19.710 1.00 34.77 243 ASP B N 1
ATOM 3792 C CA . ASP B 1 243 ? 34.877 -34.773 18.716 1.00 35.17 243 ASP B CA 1
ATOM 3793 C C . ASP B 1 243 ? 34.005 -33.511 18.568 1.00 35.51 243 ASP B C 1
ATOM 3794 O O . ASP B 1 243 ? 33.623 -32.904 19.601 1.00 28.04 243 ASP B O 1
ATOM 3799 N N . LYS B 1 244 ? 33.740 -33.137 17.315 1.00 32.47 244 LYS B N 1
ATOM 3800 C CA . LYS B 1 244 ? 32.935 -31.948 16.963 1.00 29.21 244 LYS B CA 1
ATOM 3801 C C . LYS B 1 244 ? 31.502 -32.390 16.675 1.00 23.67 244 LYS B C 1
ATOM 3802 O O . LYS B 1 244 ? 31.277 -33.354 15.901 1.00 24.80 244 LYS B O 1
ATOM 3808 N N . TYR B 1 245 ? 30.563 -31.654 17.252 1.00 26.87 245 TYR B N 1
ATOM 3809 C CA . TYR B 1 245 ? 29.122 -31.845 16.995 1.00 23.35 245 TYR B CA 1
ATOM 3810 C C . TYR B 1 245 ? 28.508 -30.515 16.589 1.00 24.04 245 TYR B C 1
ATOM 3811 O O . TYR B 1 245 ? 28.773 -29.501 17.282 1.00 26.59 245 TYR B O 1
ATOM 3820 N N . PHE B 1 246 ? 27.677 -30.563 15.564 1.00 24.96 246 PHE B N 1
ATOM 3821 C CA . PHE B 1 246 ? 26.841 -29.397 15.205 1.00 26.97 246 PHE B CA 1
ATOM 3822 C C . PHE B 1 246 ? 25.582 -29.557 16.043 1.00 30.04 246 PHE B C 1
ATOM 3823 O O . PHE B 1 246 ? 25.191 -30.742 16.287 1.00 26.63 246 PHE B O 1
ATOM 3831 N N . ILE B 1 247 ? 25.039 -28.430 16.503 1.00 27.53 247 ILE B N 1
ATOM 3832 C CA . ILE B 1 247 ? 23.765 -28.367 17.267 1.00 25.03 247 ILE B CA 1
ATOM 3833 C C . ILE B 1 247 ? 22.888 -27.259 16.678 1.00 26.74 247 ILE B C 1
ATOM 3834 O O . ILE B 1 247 ? 23.410 -26.151 16.425 1.00 25.22 247 ILE B O 1
ATOM 3839 N N . LYS B 1 248 ? 21.607 -27.572 16.471 1.00 26.24 248 LYS B N 1
ATOM 3840 C CA . LYS B 1 248 ? 20.580 -26.568 16.161 1.00 23.67 248 LYS B CA 1
ATOM 3841 C C . LYS B 1 248 ? 19.365 -26.771 17.075 1.00 30.04 248 LYS B C 1
ATOM 3842 O O . LYS B 1 248 ? 19.286 -27.850 17.741 1.00 26.52 248 LYS B O 1
ATOM 3848 N N . VAL B 1 249 ? 18.446 -25.791 17.068 1.00 27.00 249 VAL B N 1
ATOM 3849 C CA . VAL B 1 249 ? 17.132 -25.871 17.765 1.00 27.76 249 VAL B CA 1
ATOM 3850 C C . VAL B 1 249 ? 16.032 -25.916 16.728 1.00 29.20 249 VAL B C 1
ATOM 3851 O O . VAL B 1 249 ? 16.215 -25.432 15.594 1.00 28.43 249 VAL B O 1
ATOM 3855 N N . VAL B 1 250 ? 14.984 -26.636 17.084 1.00 28.84 250 VAL B N 1
ATOM 3856 C CA . VAL B 1 250 ? 13.760 -26.820 16.275 1.00 31.86 250 VAL B CA 1
ATOM 3857 C C . VAL B 1 250 ? 12.647 -26.460 17.248 1.00 35.07 250 VAL B C 1
ATOM 3858 O O . VAL B 1 250 ? 12.710 -26.933 18.410 1.00 30.56 250 VAL B O 1
ATOM 3862 N N . LEU B 1 251 ? 11.779 -25.531 16.849 1.00 34.31 251 LEU B N 1
ATOM 3863 C CA . LEU B 1 251 ? 10.702 -24.991 17.712 1.00 34.43 251 LEU B CA 1
ATOM 3864 C C . LEU B 1 251 ? 9.365 -25.190 16.997 1.00 38.99 251 LEU B C 1
ATOM 3865 O O . LEU B 1 251 ? 9.355 -25.267 15.754 1.00 38.08 251 LEU B O 1
ATOM 3870 N N . GLU B 1 252 ? 8.292 -25.245 17.785 1.00 42.47 252 GLU B N 1
ATOM 3871 C CA . GLU B 1 252 ? 6.905 -25.489 17.328 1.00 42.76 252 GLU B CA 1
ATOM 3872 C C . GLU B 1 252 ? 5.951 -24.813 18.319 1.00 43.98 252 GLU B C 1
ATOM 3873 O O . GLU B 1 252 ? 6.037 -25.136 19.530 1.00 41.36 252 GLU B O 1
ATOM 3879 N N . LYS B 1 253 ? 5.116 -23.889 17.837 1.00 45.92 253 LYS B N 1
ATOM 3880 C CA . LYS B 1 253 ? 3.977 -23.300 18.596 1.00 45.99 253 LYS B CA 1
ATOM 3881 C C . LYS B 1 253 ? 3.064 -24.432 19.069 1.00 41.72 253 LYS B C 1
ATOM 3882 O O . LYS B 1 253 ? 2.734 -25.290 18.246 1.00 39.97 253 LYS B O 1
ATOM 3888 N N . ALA B 1 254 ? 2.677 -24.437 20.342 1.00 39.63 254 ALA B N 1
ATOM 3889 C CA . ALA B 1 254 ? 1.729 -25.426 20.914 1.00 50.57 254 ALA B CA 1
ATOM 3890 C C . ALA B 1 254 ? 0.356 -25.404 20.187 1.00 53.31 254 ALA B C 1
ATOM 3891 O O . ALA B 1 254 ? -0.153 -24.294 19.908 1.00 55.97 254 ALA B O 1
ATOM 3893 N N . LEU B 1 255 ? -0.238 -26.582 19.907 1.00 52.80 255 LEU B N 1
ATOM 3894 C CA . LEU B 1 255 ? -1.568 -26.763 19.260 1.00 56.99 255 LEU B CA 1
ATOM 3895 C C . LEU B 1 255 ? -2.618 -27.182 20.300 1.00 63.12 255 LEU B C 1
ATOM 3896 O O . LEU B 1 255 ? -3.116 -26.363 21.089 1.00 71.41 255 LEU B O 1
#

CATH classification: 3.40.50.170

Secondary structure (DSSP, 8-state):
-EEEEEEES-HHHHHHHHHHHHHHTTT--EEEEEEEETT-SS-HHHHTTT-EEE-TT-HHHHHHHHHH-SEEEEES-SSPPPHHHHHHS-EEEEESS-TTTTEES-HHHHHHHH---EEEEEEE--SSSS-S-EEEEEEE---TT--HHHHHHHHHHHHHHHHHHHHHHHHHT----B--SS---EE-HHHHHHHHB--TT-EEEHHHHHHHHHHH--TT----EEE-TTS-EEEEEEEEEEPPP-/--EEEEEEES-HHHHHHHHHHHHTTTTTS-EEEEEEEETT-S--HHHHTTT-EEE-TT-HHHHHHHHHH-SEEEEES-SS---HHHHTTSEEEEEESS-TTTTEES-HHHHHHHH---EEEEEEE--SSTT-S-EEEEEEE---TT--HHHHHHHHHHHHHHHHHHHHHHHHTT----B--SS---EE-HHHHHHHHB--TT-EEEHHHHHHHHHHT--TT----EEE-TT--EEEEEEEEEE--

B-factor: mean 41.3, std 13.65, range [19.15, 105.89]

InterPro domains:
  IPR001555 Phosphoribosylglycinamide formyltransferase, active site [PS00373] (134-157)
  IPR002376 Formyl transferase, N-terminal [PF00551] (84-180)
  IPR036477 Formyl transferase, N-terminal domain superfamily [SSF53328] (34-194)
  IPR040660 N-formyltransferase dimerization C-terminal domain [PF18216] (207-257)

Nearest PDB structures (foldseek):
  6v33-assembly1_B  TM=9.992E-01  e=1.448E-51  Pseudomonas congelans
  6v2t-assembly1_A  TM=9.847E-01  e=1.036E-36  Shewanella sp. FDAARGOS_354
  4yfy-assembly1_B  TM=9.628E-01  e=1.230E-35  Providencia alcalifaciens
  4nv1-assembly2_E  TM=9.105E-01  e=6.354E-33  Francisella tularensis subsp. tularensis SCHU S4
  4pzu-assembly1_B  TM=9.320E-01  e=7.333E-30  Mycobacterium tuberculosis

Foldseek 3Di:
DFEEEEEELDLVLVVLLVVLQVVCCVPDPYDYAYEAEPPNPPRVSVVVVVYYYDHLPPVVSLVVCLVRGQEYEYEHHPDQRAQCNLVSHWYKYKAQADPPAAFEDLRVLVCLQPVDWTAIWIATDHRDGSFHWTFDIDTDDDDPQAASAVSSVVRSVRSSVCSNVCVVCVSVVNTDTHGGPDNYDYDYVVNQLVLQADDPPDDDDVSNVLSSQSSQAHPPDQGHWYQDPVRDIDGDHDHGDPDDDD/DAAEEEEEEQDLVLVVLLVVLQVVCVPPGHHDYAYEAEPPNPPRVSSVVVVYYYDHLVDVVRLVCQLVGGAEYEYEHHPDDHAQCNLVSHFYKYKDQFAPPAAFEPLSVLVCLQPVPWTAIWTATDHRDGPFHFTFDIDTDDDDLQAASAVSSVSRSVVSSVCSNVCVVCVSVVNTDTHGDPDNHDYDYPVNQLVLQADDPPDDDDPSNVLSSQRSQAHPPDQGHWYADPVRDIDGDHDHGDDDD